Protein AF-A0A8T7L4F7-F1 (afdb_monomer)

Foldseek 3Di:
DPDDDPVVDAFAPLVQLCVAPCVVPPPCLQFNFDPDPDPVRRCPRGDPHSQLQQCRRPCVPPVLFRVQQCLACLAVVLAQVVQQCLLFPPVLVVLVVVLCVQPPCQSRDGQCCFFFWPGVLQVIGGDRRRHGHPGGDLVRRVCSSVVPFQVCQQCVVPPPAHHACCCPPVVDGPCVQDPVCNNRNNVCVVVVDRDSHPPPDADGPAPCVPCVVVQDAPPPPVVSVVQPCQAEGPCLFFPEWTKAFAAWAWDADPVRRIDIDTPDMDGGWAKWAAPPCDPRRNYRIATWGQDHDDQCNSVNSHDRSSVNNLSAARIHHDDHNNTDPGYCCRPDVVSQAQDQRRYQAQVVDDPVRCSSCVNTHDNTGHHDPPVPPDDDDDDDDDDDDDDDPDDDDDDDDDDDDDDDDDDDDDDDDDDDDDDDDDDDDDDDDDDDDDDDDDDDDDDDDDDDDDDDDDDDDDDDDDD

Sequence (463 aa):
MPPLEVWEKVLINADAVQNDVHGYIPCTQCHGGQNVDDKTAAHEGLVRDPSVDAEKVCGDCHKDIAPYQSLSLHNNLAGYDTALYSRSVPENHPLIEEGESYHCNDCHATCGQCHVSQPTSVGGGLISGHIFEETPSMSRQCTACHGSRVKNEYTGAHEGIPADVHLRQARMTCTDCHGAGDMHGTDYVLTGEIPQHRYDGEQAPACEDCHADDIAIGQGNEYHDAHGTEVLSCQVCHSTTYINCTDCHLQQSDEGVPFYRLEHEELAFTIGRNPLRNSQRPYRYVPVRHVPTFPDLFAFYGENVLSNFDNRPTWTYATPHNIQLRTPQTESCESCHGNDDYFLTPDKVPQEYREANADVIVPFAPPLPERYEYRPEQEAAPPSADPLDAPPPSADPLDAPPPSADPLDAPPSADPLDAPPSTPDPLDAPPSTPDPLDAPPSTPDPLDAPPSTPDPLDAPPGS

pLDDT: mean 81.52, std 21.81, range [29.97, 98.62]

Secondary structure (DSSP, 8-state):
-----GGG-----HHHHTTSGGGGS-HHHHHBS-SSS-HHHHTTTB-S-GGGGHHHHHTTT-TTTGGGGGGSHHHH-THHHHHHGGGS-GGGHHHHHHHHHHHTGGG---HHHHHTB--GGGT--BSSSS---SSPPIIIIIHHHSTTTHHHHHHT-STTPPPPHHHHTT---GGGTS-HHHHHT-THHHH----SSTTSSS-SS-SHHHHTTTS-TTSS-HHHHHHHHHHB-HHHHH---EEEEEEEEEEE-TT--EEEEEEEEEEE-EEEE-TT-SSSS--SEEEEEE-S--TTTTTTT-TTTTTTGGGS-SEEE---S---SS-GGGS-HHHHTT-GGGB--GGGS-GGGTTTTTTT--SSPPPPPTTTS-PPP---PPPPP-----PPP----------------PPPP-----PPP-------PPPP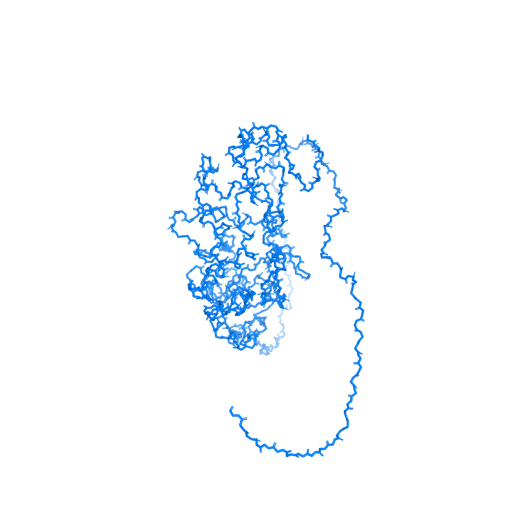S---------PPPPP----------------

Solvent-accessible surface area (backbone atoms only — not comparable to full-atom values): 28386 Å² total; per-residue (Å²): 130,80,88,71,56,76,92,77,55,84,72,66,36,64,72,61,23,64,73,39,82,67,49,76,50,60,67,48,76,58,25,38,32,41,101,57,94,50,71,68,62,22,49,52,68,49,42,90,70,40,35,81,45,26,40,81,58,40,22,90,78,40,63,86,39,30,70,30,33,73,49,4,58,52,38,60,45,38,43,54,57,58,63,47,52,57,14,28,50,83,90,37,43,69,48,49,55,52,50,32,68,63,74,57,51,57,64,53,51,34,62,45,30,47,26,26,22,27,38,65,71,73,75,36,55,58,74,67,22,62,38,80,41,93,70,56,49,52,78,55,27,56,31,53,70,40,35,85,57,49,37,29,35,30,66,27,68,45,87,98,43,68,41,9,44,52,41,75,74,70,63,51,54,65,67,77,60,47,54,69,37,64,66,30,16,45,63,32,66,83,73,70,58,69,60,50,38,100,78,50,76,70,62,78,70,48,71,59,83,81,37,59,85,80,58,52,73,83,74,79,51,67,68,44,54,71,44,50,79,47,43,40,36,70,55,52,51,21,37,56,67,42,82,27,34,36,42,35,41,50,48,61,47,100,87,68,51,61,51,74,46,65,78,47,73,47,78,49,59,34,35,19,34,39,79,73,57,41,95,66,43,51,21,49,29,27,31,37,36,44,47,50,58,50,64,63,34,46,50,77,68,35,84,67,42,35,69,34,43,59,74,47,41,51,55,34,86,49,85,80,46,25,42,35,99,70,31,76,56,63,74,43,73,59,51,44,30,62,27,50,82,43,36,35,29,67,86,82,39,60,77,87,51,41,70,29,25,52,71,24,47,32,89,62,37,58,69,67,55,79,94,70,55,87,69,82,76,77,83,73,76,82,83,79,83,85,90,81,94,76,86,87,90,78,89,85,92,87,91,86,86,89,87,88,85,84,88,82,88,84,87,84,85,85,88,90,83,85,84,81,82,94,76,82,81,96,74,83,79,80,82,80,76,88,78,93,84,87,78,83,88,84,78,85,81,80,91,82,85,88,82,88,88,89,88,84,89,87,83,89,87,88,133

Structure (mmCIF, N/CA/C/O backbone):
data_AF-A0A8T7L4F7-F1
#
_entry.id   AF-A0A8T7L4F7-F1
#
loop_
_atom_site.group_PDB
_atom_site.id
_atom_site.type_symbol
_atom_site.label_atom_id
_atom_site.label_alt_id
_atom_site.label_comp_id
_atom_site.label_asym_id
_atom_site.label_entity_id
_atom_site.label_seq_id
_atom_site.pdbx_PDB_ins_code
_atom_site.Cartn_x
_atom_site.Cartn_y
_atom_site.Cartn_z
_atom_site.occupancy
_atom_site.B_iso_or_equiv
_atom_site.auth_seq_id
_atom_site.auth_comp_id
_atom_site.auth_asym_id
_atom_site.auth_atom_id
_atom_site.pdbx_PDB_model_num
ATOM 1 N N . MET A 1 1 ? 12.067 -5.996 -42.655 1.00 52.25 1 MET A N 1
ATOM 2 C CA . MET A 1 1 ? 11.863 -7.226 -41.858 1.00 52.25 1 MET A CA 1
ATOM 3 C C . MET A 1 1 ? 10.658 -7.988 -42.399 1.00 52.25 1 MET A C 1
ATOM 5 O O . MET A 1 1 ? 9.781 -7.323 -42.948 1.00 52.25 1 MET A O 1
ATOM 9 N N . PRO A 1 2 ? 10.585 -9.327 -42.269 1.00 51.53 2 PRO A N 1
ATOM 10 C CA . PRO A 1 2 ? 9.301 -10.027 -42.359 1.00 51.53 2 PRO A CA 1
ATOM 11 C C . PRO A 1 2 ? 8.324 -9.461 -41.309 1.00 51.53 2 PRO A C 1
ATOM 13 O O . PRO A 1 2 ? 8.782 -8.916 -40.298 1.00 51.53 2 PRO A O 1
ATOM 16 N N . PRO A 1 3 ? 7.000 -9.538 -41.531 1.00 68.69 3 PRO A N 1
ATOM 17 C CA . PRO A 1 3 ? 6.037 -9.122 -40.523 1.00 68.69 3 PRO A CA 1
ATOM 18 C C . PRO A 1 3 ? 6.173 -10.037 -39.303 1.00 68.69 3 PRO A C 1
ATOM 20 O O . PRO A 1 3 ? 5.893 -11.226 -39.385 1.00 68.69 3 PRO A O 1
ATOM 23 N N . LEU A 1 4 ? 6.625 -9.461 -38.191 1.00 68.12 4 LEU A N 1
ATOM 24 C CA . LEU A 1 4 ? 6.517 -10.076 -36.870 1.00 68.12 4 LEU A CA 1
ATOM 25 C C . LEU A 1 4 ? 5.036 -10.243 -36.511 1.00 68.12 4 LEU A C 1
ATOM 27 O O . LEU A 1 4 ? 4.197 -9.459 -36.982 1.00 68.12 4 LEU A O 1
ATOM 31 N N . GLU A 1 5 ? 4.718 -11.181 -35.632 1.00 72.31 5 GLU A N 1
ATOM 32 C CA . GLU A 1 5 ? 3.390 -11.240 -35.027 1.00 72.31 5 GLU A CA 1
ATOM 33 C C . GLU A 1 5 ? 3.157 -10.031 -34.107 1.00 72.31 5 GLU A C 1
ATOM 35 O O . GLU A 1 5 ? 4.089 -9.323 -33.721 1.00 72.31 5 GLU A O 1
ATOM 40 N N . VAL A 1 6 ? 1.897 -9.704 -33.801 1.00 64.31 6 VAL A N 1
ATOM 41 C CA . VAL A 1 6 ? 1.585 -8.487 -33.019 1.00 64.31 6 VAL A CA 1
ATOM 42 C C . VAL A 1 6 ? 2.160 -8.560 -31.599 1.00 64.31 6 VAL A C 1
ATOM 44 O O . VAL A 1 6 ? 2.685 -7.563 -31.116 1.00 64.31 6 VAL A O 1
ATOM 47 N N . TRP A 1 7 ? 2.155 -9.743 -30.983 1.00 61.56 7 TRP A N 1
ATOM 48 C CA . TRP A 1 7 ? 2.730 -9.993 -29.656 1.00 61.56 7 TRP A CA 1
ATOM 49 C C . TRP A 1 7 ? 4.273 -9.963 -29.627 1.00 61.56 7 TRP A C 1
ATOM 51 O O . TRP A 1 7 ? 4.865 -9.855 -28.559 1.00 61.56 7 TRP A O 1
ATOM 61 N N . GLU A 1 8 ? 4.940 -9.997 -30.788 1.00 66.31 8 GLU A N 1
ATOM 62 C CA . GLU A 1 8 ? 6.402 -9.869 -30.922 1.00 66.31 8 GLU A CA 1
ATOM 63 C C . GLU A 1 8 ? 6.867 -8.416 -31.173 1.00 66.31 8 GLU A C 1
ATOM 65 O O . GLU A 1 8 ? 8.058 -8.168 -31.416 1.00 66.31 8 GLU A O 1
ATOM 70 N N . LYS A 1 9 ? 5.936 -7.450 -31.190 1.00 72.38 9 LYS A N 1
ATOM 71 C CA . LYS A 1 9 ? 6.202 -6.034 -31.483 1.00 72.38 9 LYS A CA 1
ATOM 72 C C . LYS A 1 9 ? 6.111 -5.179 -30.228 1.00 72.38 9 LYS A C 1
ATOM 74 O O . LYS A 1 9 ? 5.139 -5.237 -29.486 1.00 72.38 9 LYS A O 1
ATOM 79 N N . VAL A 1 10 ? 7.071 -4.271 -30.093 1.00 74.94 10 VAL A N 1
ATOM 80 C CA . VAL A 1 10 ? 6.935 -3.070 -29.267 1.00 74.94 10 VAL A CA 1
ATOM 81 C C . VAL A 1 10 ? 6.601 -1.922 -30.216 1.00 74.94 10 VAL A C 1
ATOM 83 O O . VAL A 1 10 ? 7.357 -1.658 -31.152 1.00 74.94 10 VAL A O 1
ATOM 86 N N . LEU A 1 11 ? 5.445 -1.283 -30.030 1.00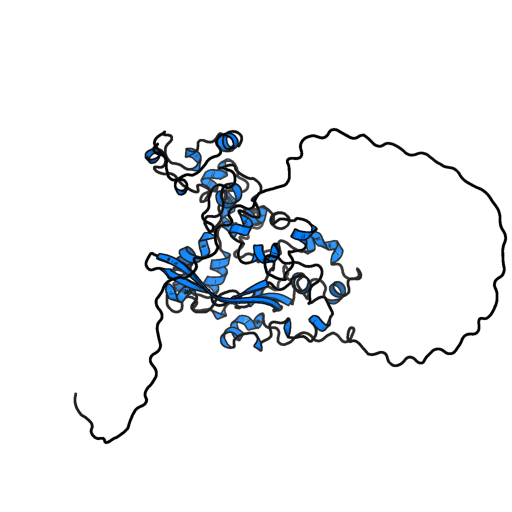 81.12 11 LEU A N 1
ATOM 87 C CA . LEU A 1 11 ? 4.991 -0.181 -30.881 1.00 81.12 11 LEU A CA 1
ATOM 88 C C . LEU A 1 11 ? 5.365 1.158 -30.239 1.00 81.12 11 LEU A C 1
ATOM 90 O O . LEU A 1 11 ? 4.782 1.559 -29.235 1.00 81.12 11 LEU A O 1
ATOM 94 N N . ILE A 1 12 ? 6.341 1.837 -30.838 1.00 86.94 12 ILE A N 1
ATOM 95 C CA . ILE A 1 12 ? 6.762 3.188 -30.456 1.00 86.94 12 ILE A CA 1
ATOM 96 C C . ILE A 1 12 ? 5.964 4.199 -31.284 1.00 86.94 12 ILE A C 1
ATOM 98 O O . ILE A 1 12 ? 5.876 4.078 -32.508 1.00 86.94 12 ILE A O 1
ATOM 102 N N . ASN A 1 13 ? 5.411 5.217 -30.627 1.00 87.75 13 ASN A N 1
ATOM 103 C CA . ASN A 1 13 ? 4.798 6.361 -31.287 1.00 87.75 13 ASN A CA 1
ATOM 104 C C . ASN A 1 13 ? 5.905 7.343 -31.692 1.00 87.75 13 ASN A C 1
ATOM 106 O O . ASN A 1 13 ? 6.232 8.269 -30.953 1.00 87.75 13 ASN A O 1
ATOM 110 N N . ALA A 1 14 ? 6.515 7.099 -32.854 1.00 84.06 14 ALA A N 1
ATOM 111 C CA . ALA A 1 14 ? 7.683 7.846 -33.314 1.00 84.06 14 ALA A CA 1
ATOM 112 C C . ALA A 1 14 ? 7.447 9.365 -33.375 1.00 84.06 14 ALA A C 1
ATOM 114 O O . ALA A 1 14 ? 8.362 10.121 -33.057 1.00 84.06 14 ALA A O 1
ATOM 115 N N . ASP A 1 15 ? 6.245 9.807 -33.753 1.00 86.25 15 ASP A N 1
ATOM 116 C CA . ASP A 1 15 ? 5.906 11.231 -33.829 1.00 86.25 15 ASP A CA 1
ATOM 117 C C . ASP A 1 15 ? 5.813 11.854 -32.431 1.00 86.25 15 ASP A C 1
ATOM 119 O O . ASP A 1 15 ? 6.328 12.946 -32.210 1.00 86.25 15 ASP A O 1
ATOM 123 N N . ALA A 1 16 ? 5.208 11.163 -31.460 1.00 83.00 16 ALA A N 1
ATOM 124 C CA . ALA A 1 16 ? 5.119 11.682 -30.097 1.00 83.00 16 ALA A CA 1
ATOM 125 C C . ALA A 1 16 ? 6.476 11.670 -29.378 1.00 83.00 16 ALA A C 1
ATOM 127 O O . ALA A 1 16 ? 6.848 12.675 -28.781 1.00 83.00 16 ALA A O 1
ATOM 128 N N . VAL A 1 17 ? 7.257 10.590 -29.513 1.00 85.62 17 VAL A N 1
ATOM 129 C CA . VAL A 1 17 ? 8.608 10.501 -28.931 1.00 85.62 17 VAL A CA 1
ATOM 130 C C . VAL A 1 17 ? 9.531 11.586 -29.487 1.00 85.62 17 VAL A C 1
ATOM 132 O O . VAL A 1 17 ? 10.276 12.180 -28.723 1.00 85.62 17 VAL A O 1
ATOM 135 N N . GLN A 1 18 ? 9.446 11.929 -30.778 1.00 85.50 18 GLN A N 1
ATOM 136 C CA . GLN A 1 18 ? 10.220 13.038 -31.364 1.00 85.50 18 GLN A CA 1
ATOM 137 C C . GLN A 1 18 ? 9.900 14.423 -30.771 1.00 85.50 18 GLN A C 1
ATOM 139 O O . GLN A 1 18 ? 10.695 15.346 -30.939 1.00 85.50 18 GLN A O 1
ATOM 144 N N . ASN A 1 19 ? 8.750 14.587 -30.111 1.00 86.31 19 ASN A N 1
ATOM 145 C CA . ASN A 1 19 ? 8.380 15.824 -29.419 1.00 86.31 19 ASN A CA 1
ATOM 146 C C . ASN A 1 19 ? 8.745 15.804 -27.920 1.00 86.31 19 ASN A C 1
ATOM 148 O O . ASN A 1 19 ? 8.720 16.855 -27.281 1.00 86.31 19 ASN A O 1
ATOM 152 N N . ASP A 1 20 ? 9.108 14.641 -27.372 1.00 89.06 20 ASP A N 1
ATOM 153 C CA . ASP A 1 20 ? 9.587 14.463 -26.001 1.00 89.06 20 ASP A CA 1
ATOM 154 C C . ASP A 1 20 ? 11.089 14.807 -25.897 1.00 89.06 20 ASP A C 1
ATOM 156 O O . ASP A 1 20 ? 11.863 14.598 -26.834 1.00 89.06 20 ASP A O 1
ATOM 160 N N . VAL A 1 21 ? 11.533 15.319 -24.745 1.00 90.88 21 VAL A N 1
ATOM 161 C CA . VAL A 1 21 ? 12.952 15.622 -24.492 1.00 90.88 21 VAL A CA 1
ATOM 162 C C . VAL A 1 21 ? 13.842 14.371 -24.558 1.00 90.88 21 VAL A C 1
ATOM 164 O O . VAL A 1 21 ? 14.981 14.446 -25.024 1.00 90.88 21 VAL A O 1
ATOM 167 N N . HIS A 1 22 ? 13.314 13.208 -24.178 1.00 92.44 22 HIS A N 1
ATOM 168 C CA . HIS A 1 22 ? 14.013 11.927 -24.268 1.00 92.44 22 HIS A CA 1
ATOM 169 C C . HIS A 1 22 ? 14.175 11.459 -25.722 1.00 92.44 22 HIS A C 1
ATOM 171 O O . HIS A 1 22 ? 15.116 10.731 -26.024 1.00 92.44 22 HIS A O 1
ATOM 177 N N . GLY A 1 23 ? 13.339 11.928 -26.658 1.00 89.94 23 GLY A N 1
ATOM 178 C CA . GLY A 1 23 ? 13.454 11.609 -28.086 1.00 89.94 23 GLY A CA 1
ATOM 179 C C . GLY A 1 23 ? 14.708 12.162 -28.770 1.00 89.94 23 GLY A C 1
ATOM 180 O O . GLY A 1 23 ? 15.095 11.674 -29.832 1.00 89.94 23 GLY A O 1
ATOM 181 N N . TYR A 1 24 ? 15.377 13.149 -28.163 1.00 89.69 24 TYR A N 1
ATOM 182 C CA . TYR A 1 24 ? 16.681 13.645 -28.620 1.00 89.69 24 TYR A CA 1
ATOM 183 C C . TYR A 1 24 ? 17.856 12.770 -28.153 1.00 89.69 24 TYR A C 1
ATOM 185 O O . TYR A 1 24 ? 18.985 12.961 -28.615 1.00 89.69 24 TYR A O 1
ATOM 193 N N . ILE A 1 25 ? 17.612 11.816 -27.250 1.00 91.62 25 ILE A N 1
ATOM 194 C CA . ILE A 1 25 ? 18.610 10.878 -26.735 1.00 91.62 25 ILE A CA 1
ATOM 195 C C . ILE A 1 25 ? 18.611 9.630 -27.638 1.00 91.62 25 ILE A C 1
ATOM 197 O O . ILE A 1 25 ? 17.556 9.037 -27.866 1.00 91.62 25 ILE A O 1
ATOM 201 N N . PRO A 1 26 ? 19.766 9.182 -28.170 1.00 91.88 26 PRO A N 1
ATOM 202 C CA . PRO A 1 26 ? 19.826 7.940 -28.935 1.00 91.88 26 PRO A CA 1
ATOM 203 C C . PRO A 1 26 ? 19.344 6.758 -28.089 1.00 91.88 26 PRO A C 1
ATOM 205 O O . PRO A 1 26 ? 19.806 6.591 -26.962 1.00 91.88 26 PRO A O 1
ATOM 208 N N . CYS A 1 27 ? 18.496 5.886 -28.646 1.00 91.12 27 CYS A N 1
ATOM 209 C CA . CYS A 1 27 ? 17.935 4.729 -27.931 1.00 91.12 27 CYS A CA 1
ATOM 210 C C . CYS A 1 27 ? 19.014 3.900 -27.212 1.00 91.12 27 CYS A C 1
ATOM 212 O O . CYS A 1 27 ? 18.805 3.415 -26.101 1.00 91.12 27 CYS A O 1
ATOM 214 N N . THR A 1 28 ? 20.195 3.790 -27.831 1.00 93.69 28 THR A N 1
ATOM 215 C CA . THR A 1 28 ? 21.331 3.023 -27.314 1.00 93.69 28 THR A CA 1
ATOM 216 C C . THR A 1 28 ? 22.015 3.628 -26.089 1.00 93.69 28 THR A C 1
ATOM 218 O O . THR A 1 28 ? 22.786 2.939 -25.430 1.00 93.69 28 THR A O 1
ATOM 221 N N . GLN A 1 29 ? 21.772 4.902 -25.774 1.00 93.38 29 GLN A N 1
ATOM 222 C CA . GLN A 1 29 ? 22.315 5.546 -24.577 1.00 93.38 29 GLN A CA 1
ATOM 223 C C . GLN A 1 29 ? 21.580 5.085 -23.311 1.00 93.38 29 GLN A C 1
ATOM 225 O O . GLN A 1 29 ? 22.226 4.868 -22.290 1.00 93.38 29 GLN A O 1
ATOM 230 N N . CYS A 1 30 ? 20.262 4.875 -23.390 1.00 93.81 30 CYS A N 1
ATOM 231 C CA . CYS A 1 30 ? 19.475 4.322 -22.286 1.00 93.81 30 CYS A CA 1
ATOM 232 C C . CYS A 1 30 ? 19.456 2.788 -22.326 1.00 93.81 30 CYS A C 1
ATOM 234 O O . CYS A 1 30 ? 19.780 2.136 -21.339 1.00 93.81 30 CYS A O 1
ATOM 236 N N . HIS A 1 31 ? 19.117 2.200 -23.477 1.00 94.31 31 HIS A N 1
ATOM 237 C CA . HIS A 1 31 ? 18.874 0.761 -23.604 1.00 94.31 31 HIS A CA 1
ATOM 238 C C . HIS A 1 31 ? 20.100 -0.074 -24.013 1.00 94.31 31 HIS A C 1
ATOM 240 O O . HIS A 1 31 ? 19.983 -1.292 -24.104 1.00 94.31 31 HIS A O 1
ATOM 246 N N . GLY A 1 32 ? 21.268 0.512 -24.291 1.00 93.94 32 GLY A N 1
ATOM 247 C CA . GLY A 1 32 ? 22.399 -0.249 -24.840 1.00 93.94 32 GLY A CA 1
ATOM 248 C C . GLY A 1 32 ? 22.116 -0.784 -26.251 1.00 93.94 32 GLY A C 1
ATOM 249 O O . GLY A 1 32 ? 21.517 -0.098 -27.073 1.00 93.94 32 GLY A O 1
ATOM 250 N N . GLY A 1 33 ? 22.542 -2.007 -26.566 1.00 94.12 33 GLY A N 1
ATOM 251 C CA . GLY A 1 33 ? 22.420 -2.539 -27.929 1.00 94.12 33 GLY A CA 1
ATOM 252 C C . GLY A 1 33 ? 23.343 -1.846 -28.946 1.00 94.12 33 GLY A C 1
ATOM 253 O O . GLY A 1 33 ? 24.346 -1.228 -28.581 1.00 94.12 33 GLY A O 1
ATOM 254 N N . GLN A 1 34 ? 23.013 -1.956 -30.237 1.00 93.94 34 GLN A N 1
ATOM 255 C CA . GLN A 1 34 ? 23.805 -1.414 -31.352 1.00 93.94 34 GLN A CA 1
ATOM 256 C C . GLN A 1 34 ? 22.971 -0.485 -32.245 1.00 93.94 34 GLN A C 1
ATOM 258 O O . GLN A 1 34 ? 21.815 -0.764 -32.550 1.00 93.94 34 GLN A O 1
ATOM 263 N N . ASN A 1 35 ? 23.571 0.604 -32.733 1.00 91.69 35 ASN A N 1
ATOM 264 C CA . ASN A 1 35 ? 22.904 1.545 -33.641 1.00 91.69 35 ASN A CA 1
ATOM 265 C C . ASN A 1 35 ? 22.997 1.066 -35.106 1.00 91.69 35 ASN A C 1
ATOM 267 O O . ASN A 1 35 ? 23.835 1.547 -35.872 1.00 91.69 35 ASN A O 1
ATOM 271 N N . VAL A 1 36 ? 22.188 0.062 -35.462 1.00 92.56 36 VAL A N 1
ATOM 272 C CA . VAL A 1 36 ? 22.148 -0.589 -36.787 1.00 92.56 36 VAL A CA 1
ATOM 273 C C . VAL A 1 36 ? 20.715 -0.971 -37.187 1.00 92.56 36 VAL A C 1
ATOM 275 O O . VAL A 1 36 ? 19.867 -1.183 -36.329 1.00 92.56 36 VAL A O 1
ATOM 278 N N . ASP A 1 37 ? 20.450 -1.116 -38.490 1.00 87.50 37 ASP A N 1
ATOM 279 C CA . ASP A 1 37 ? 19.097 -1.402 -39.016 1.00 87.50 37 ASP A CA 1
ATOM 280 C C . ASP A 1 37 ? 18.641 -2.873 -38.869 1.00 87.50 37 ASP A C 1
ATOM 282 O O . ASP A 1 37 ? 17.466 -3.191 -39.081 1.00 87.50 37 ASP A O 1
ATOM 286 N N . ASP A 1 38 ? 19.554 -3.801 -38.564 1.00 90.81 38 ASP A N 1
ATOM 287 C CA . ASP A 1 38 ? 19.209 -5.212 -38.355 1.00 90.81 38 ASP A CA 1
ATOM 288 C C . ASP A 1 38 ? 18.706 -5.448 -36.925 1.00 90.81 38 ASP A C 1
ATOM 290 O O . ASP A 1 38 ? 19.433 -5.196 -35.970 1.00 90.81 38 ASP A O 1
ATOM 294 N N . LYS A 1 39 ? 17.487 -5.986 -36.771 1.00 85.56 39 LYS A N 1
ATOM 295 C CA . LYS A 1 39 ? 16.845 -6.206 -35.458 1.00 85.56 39 LYS A CA 1
ATOM 296 C C . LYS A 1 39 ? 17.695 -7.055 -34.509 1.00 85.56 39 LYS A C 1
ATOM 298 O O . LYS A 1 39 ? 17.686 -6.798 -33.309 1.00 85.56 39 LYS A O 1
ATOM 303 N N . THR A 1 40 ? 18.362 -8.095 -35.005 1.00 89.75 40 THR A N 1
ATOM 304 C CA . THR A 1 40 ? 19.109 -9.015 -34.140 1.00 89.75 40 THR A CA 1
ATOM 305 C C . THR A 1 40 ? 20.400 -8.365 -33.663 1.00 89.75 40 THR A C 1
ATOM 307 O O . THR A 1 40 ? 20.671 -8.396 -32.467 1.00 89.75 40 THR A O 1
ATOM 310 N N . ALA A 1 41 ? 21.144 -7.715 -34.560 1.00 92.94 41 ALA A N 1
ATOM 311 C CA . ALA A 1 41 ? 22.346 -6.971 -34.194 1.00 92.94 41 ALA A CA 1
ATOM 312 C C . ALA A 1 41 ? 22.030 -5.734 -33.329 1.00 92.94 41 ALA A C 1
ATOM 314 O O . ALA A 1 41 ? 22.728 -5.476 -32.354 1.00 92.94 41 ALA A O 1
ATOM 315 N N . ALA A 1 42 ? 20.950 -5.002 -33.623 1.00 90.75 42 ALA A N 1
ATOM 316 C CA . ALA A 1 42 ? 20.524 -3.839 -32.841 1.00 90.75 42 ALA A CA 1
ATOM 317 C C . ALA A 1 42 ? 20.197 -4.198 -31.387 1.00 90.75 42 ALA A C 1
ATOM 319 O O . ALA A 1 42 ? 20.496 -3.432 -30.472 1.00 90.75 42 ALA A O 1
ATOM 320 N N . HIS A 1 43 ? 19.622 -5.383 -31.166 1.00 92.81 43 HIS A N 1
ATOM 321 C CA . HIS A 1 43 ? 19.290 -5.875 -29.834 1.00 92.81 43 HIS A CA 1
ATOM 322 C C . HIS A 1 43 ? 20.429 -6.648 -29.137 1.00 92.81 43 HIS A C 1
ATOM 324 O O . HIS A 1 43 ? 20.243 -7.115 -28.011 1.00 92.81 43 HIS A O 1
ATOM 330 N N . GLU A 1 44 ? 21.612 -6.779 -29.750 1.00 94.88 44 GLU A N 1
ATOM 331 C CA . GLU A 1 44 ? 22.766 -7.432 -29.123 1.00 94.88 44 GLU A CA 1
ATOM 332 C C . GLU A 1 44 ? 23.315 -6.569 -27.972 1.00 94.88 44 GLU A C 1
ATOM 334 O O . GLU A 1 44 ? 24.004 -5.569 -28.183 1.00 94.88 44 GLU A O 1
ATOM 339 N N . GLY A 1 45 ? 22.979 -6.959 -26.738 1.00 94.25 45 GLY A N 1
ATOM 340 C CA . GLY A 1 45 ? 23.276 -6.188 -25.527 1.00 94.25 45 GLY A CA 1
ATOM 341 C C . GLY A 1 45 ? 22.213 -5.144 -25.162 1.00 94.25 45 GLY A C 1
ATOM 342 O O . GLY A 1 45 ? 22.534 -4.188 -24.458 1.00 94.25 45 GLY A O 1
ATOM 343 N N . LEU A 1 46 ? 20.972 -5.295 -25.643 1.00 94.31 46 LEU A N 1
ATOM 344 C CA . LEU A 1 46 ? 19.843 -4.449 -25.243 1.00 94.31 46 LEU A CA 1
ATOM 345 C C . LEU A 1 46 ? 19.376 -4.759 -23.811 1.00 94.31 46 LEU A C 1
ATOM 347 O O . LEU A 1 46 ? 19.079 -5.905 -23.474 1.00 94.31 46 LEU A O 1
ATOM 351 N N . VAL A 1 47 ? 19.207 -3.714 -23.008 1.00 93.12 47 VAL A N 1
ATOM 352 C CA . VAL A 1 47 ? 18.535 -3.732 -21.708 1.00 93.12 47 VAL A CA 1
ATOM 353 C C . VAL A 1 47 ? 17.067 -3.343 -21.913 1.00 93.12 47 VAL A C 1
ATOM 355 O O . VAL A 1 47 ? 16.763 -2.229 -22.345 1.00 93.12 47 VAL A O 1
ATOM 358 N N . ARG A 1 48 ? 16.137 -4.270 -21.639 1.00 88.62 48 ARG A N 1
ATOM 359 C CA . ARG A 1 48 ? 14.694 -4.076 -21.895 1.00 88.62 48 ARG A CA 1
ATOM 360 C C . ARG A 1 48 ? 14.084 -2.980 -21.017 1.00 88.62 48 ARG A C 1
ATOM 362 O O . ARG A 1 48 ? 13.408 -2.106 -21.549 1.00 88.62 48 ARG A O 1
ATOM 369 N N . ASP A 1 49 ? 14.334 -3.035 -19.711 1.00 91.06 49 ASP A N 1
ATOM 370 C CA . ASP A 1 49 ? 14.037 -1.951 -18.773 1.00 91.06 49 ASP A CA 1
ATOM 371 C C . ASP A 1 49 ? 15.367 -1.366 -18.277 1.00 91.06 49 ASP A C 1
ATOM 373 O O . ASP A 1 49 ? 16.053 -2.012 -17.485 1.00 91.06 49 ASP A O 1
ATOM 377 N N . PRO A 1 50 ? 15.779 -0.185 -18.764 1.00 93.00 50 PRO A N 1
ATOM 378 C CA . PRO A 1 50 ? 17.032 0.435 -18.362 1.00 93.00 50 PRO A CA 1
ATOM 379 C C . PRO A 1 50 ? 16.916 1.162 -17.012 1.00 93.00 50 PRO A C 1
ATOM 381 O O . PRO A 1 50 ? 17.931 1.477 -16.401 1.00 93.00 50 PRO A O 1
ATOM 384 N N . SER A 1 51 ? 15.697 1.393 -16.513 1.00 93.25 51 SER A N 1
ATOM 385 C CA . SER A 1 51 ? 15.438 2.109 -15.257 1.00 93.25 51 SER A CA 1
ATOM 386 C C . SER A 1 51 ? 15.506 1.232 -14.000 1.00 93.25 51 SER A C 1
ATOM 388 O O . SER A 1 51 ? 15.280 1.718 -12.892 1.00 93.25 51 SER A O 1
ATOM 390 N N . VAL A 1 52 ? 15.899 -0.039 -14.156 1.00 89.69 52 VAL A N 1
ATOM 391 C CA . VAL A 1 52 ? 16.411 -0.875 -13.053 1.00 89.69 52 VAL A CA 1
ATOM 392 C C . VAL A 1 52 ? 17.676 -0.277 -12.420 1.00 89.69 52 VAL A C 1
ATOM 394 O O . VAL A 1 52 ? 17.916 -0.472 -11.236 1.00 89.69 52 VAL A O 1
ATOM 397 N N . ASP A 1 53 ? 18.464 0.475 -13.198 1.00 91.62 53 ASP A N 1
ATOM 398 C CA . ASP A 1 53 ? 19.666 1.200 -12.768 1.00 91.62 53 ASP A CA 1
ATOM 399 C C . ASP A 1 53 ? 19.471 2.696 -13.076 1.00 91.62 53 ASP A C 1
ATOM 401 O O . ASP A 1 53 ? 20.086 3.287 -13.972 1.00 91.62 53 ASP A O 1
ATOM 405 N N . ALA A 1 54 ? 18.498 3.293 -12.379 1.00 92.81 54 ALA A N 1
ATOM 406 C CA . ALA A 1 54 ? 18.055 4.660 -12.628 1.00 92.81 54 ALA A CA 1
ATOM 407 C C . ALA A 1 54 ? 19.146 5.705 -12.354 1.00 92.81 54 ALA A C 1
ATOM 409 O O . ALA A 1 54 ? 19.218 6.695 -13.080 1.00 92.81 54 ALA A O 1
ATOM 410 N N . GLU A 1 55 ? 20.036 5.495 -11.377 1.00 93.69 55 GLU A N 1
ATOM 411 C CA . GLU A 1 55 ? 21.163 6.408 -11.142 1.00 93.69 55 GLU A CA 1
ATOM 412 C C . GLU A 1 55 ? 22.063 6.495 -12.386 1.00 93.69 55 GLU A C 1
ATOM 414 O O . GLU A 1 55 ? 22.363 7.591 -12.860 1.00 93.69 55 GLU A O 1
ATOM 419 N N . LYS A 1 56 ? 22.425 5.352 -12.978 1.00 93.50 56 LYS A N 1
ATOM 420 C CA . LYS A 1 56 ? 23.279 5.294 -14.170 1.00 93.50 56 LYS A CA 1
ATOM 421 C C . LYS A 1 56 ? 22.612 5.827 -15.437 1.00 93.50 56 LYS A C 1
ATOM 423 O O . LYS A 1 56 ? 23.300 6.412 -16.271 1.00 93.50 56 LYS A O 1
ATOM 428 N N . VAL A 1 57 ? 21.318 5.566 -15.631 1.00 94.75 57 VAL A N 1
ATOM 429 C CA . VAL A 1 57 ? 20.617 5.891 -16.889 1.00 94.75 57 VAL A CA 1
ATOM 430 C C . VAL A 1 57 ? 19.941 7.260 -16.844 1.00 94.75 57 VAL A C 1
ATOM 432 O O . VAL A 1 57 ? 20.002 8.007 -17.819 1.00 94.75 57 VAL A O 1
ATOM 435 N N . CYS A 1 58 ? 19.311 7.599 -15.722 1.00 95.44 58 CYS A N 1
ATOM 436 C CA . CYS A 1 58 ? 18.515 8.812 -15.552 1.00 95.44 58 CYS A CA 1
ATOM 437 C C . CYS A 1 58 ? 19.255 9.887 -14.739 1.00 95.44 58 CYS A C 1
ATOM 439 O O . CYS A 1 58 ? 18.984 11.075 -14.918 1.00 95.44 58 CYS A O 1
ATOM 441 N N . GLY A 1 59 ? 20.190 9.507 -13.859 1.00 95.19 59 GLY A N 1
ATOM 442 C CA . GLY A 1 59 ? 20.810 10.395 -12.866 1.00 95.19 59 GLY A CA 1
ATOM 443 C C . GLY A 1 59 ? 21.633 11.558 -13.422 1.00 95.19 59 GLY A C 1
ATOM 444 O O . GLY A 1 59 ? 21.754 12.580 -12.752 1.00 95.19 59 GLY A O 1
ATOM 445 N N . ASP A 1 60 ? 22.122 11.494 -14.663 1.00 93.75 60 ASP A N 1
ATOM 446 C CA . ASP A 1 60 ? 22.783 12.643 -15.308 1.00 93.75 60 ASP A CA 1
ATOM 447 C C . ASP A 1 60 ? 21.826 13.828 -15.559 1.00 93.75 60 ASP A C 1
ATOM 449 O O . ASP A 1 60 ? 22.267 14.985 -15.590 1.00 93.75 60 ASP A O 1
ATOM 453 N N . CYS A 1 61 ? 20.521 13.556 -15.682 1.00 95.69 61 CYS A N 1
ATOM 454 C CA . CYS A 1 61 ? 19.462 14.549 -15.886 1.00 95.69 61 CYS A CA 1
ATOM 455 C C . CYS A 1 61 ? 18.565 14.713 -14.645 1.00 95.69 61 CYS A C 1
ATOM 457 O O . CYS A 1 61 ? 18.280 15.838 -14.244 1.00 95.69 61 CYS A O 1
ATOM 459 N N . HIS A 1 62 ? 18.181 13.610 -13.998 1.00 96.38 62 HIS A N 1
ATOM 460 C CA . HIS A 1 62 ? 17.228 13.545 -12.883 1.00 96.38 62 HIS A CA 1
ATOM 461 C C . HIS A 1 62 ? 17.928 13.395 -11.522 1.00 96.38 62 HIS A C 1
ATOM 463 O O . HIS A 1 62 ? 17.620 12.501 -10.731 1.00 96.38 62 HIS A O 1
ATOM 469 N N . LYS A 1 63 ? 18.891 14.284 -11.252 1.00 95.44 63 LYS A N 1
ATOM 470 C CA . LYS A 1 63 ? 19.787 14.251 -10.074 1.00 95.44 63 LYS A CA 1
ATOM 471 C C . LYS A 1 63 ? 19.064 14.269 -8.733 1.00 95.44 63 LYS A C 1
ATOM 473 O O . LYS A 1 63 ? 19.575 13.724 -7.761 1.00 95.44 63 LYS A O 1
ATOM 478 N N . ASP A 1 64 ? 17.888 14.883 -8.703 1.00 93.81 64 ASP A N 1
ATOM 479 C CA . ASP A 1 64 ? 17.128 15.111 -7.478 1.00 93.81 64 ASP A CA 1
ATOM 480 C C . ASP A 1 64 ? 16.209 13.932 -7.106 1.00 93.81 64 ASP A C 1
ATOM 482 O O . ASP A 1 64 ? 15.651 13.940 -6.015 1.00 93.81 64 ASP A O 1
ATOM 486 N N . ILE A 1 65 ? 16.065 12.915 -7.975 1.00 95.19 65 ILE A N 1
ATOM 487 C CA . ILE A 1 65 ? 15.202 11.736 -7.738 1.00 95.19 65 ILE A CA 1
ATOM 488 C C . ILE A 1 65 ? 15.891 10.392 -8.026 1.00 95.19 65 ILE A C 1
ATOM 490 O O . ILE A 1 65 ? 15.767 9.460 -7.237 1.00 95.19 65 ILE A O 1
ATOM 494 N N . ALA A 1 66 ? 16.655 10.268 -9.116 1.00 95.19 66 ALA A N 1
ATOM 495 C CA . ALA A 1 66 ? 17.142 8.970 -9.592 1.00 95.19 66 ALA A CA 1
ATOM 496 C C . ALA A 1 66 ? 18.123 8.247 -8.637 1.00 95.19 66 ALA A C 1
ATOM 498 O O . ALA A 1 66 ? 17.995 7.031 -8.503 1.00 95.19 66 ALA A O 1
ATOM 499 N N . PRO A 1 67 ? 19.047 8.931 -7.924 1.00 92.62 67 PRO A N 1
ATOM 500 C CA . PRO A 1 67 ? 19.896 8.275 -6.921 1.00 92.62 67 PRO A CA 1
ATOM 501 C C . PRO A 1 67 ? 19.113 7.737 -5.709 1.00 92.62 67 PRO A C 1
ATOM 503 O O . PRO A 1 67 ? 19.572 6.827 -5.021 1.00 92.62 67 PRO A O 1
ATOM 506 N N . TYR A 1 68 ? 17.929 8.296 -5.436 1.00 92.50 68 TYR A N 1
ATOM 507 C CA . TYR A 1 68 ? 17.153 8.034 -4.221 1.00 92.50 68 TYR A CA 1
ATOM 508 C C . TYR A 1 68 ? 16.081 6.954 -4.393 1.00 92.50 68 TYR A C 1
ATOM 510 O O . TYR A 1 68 ? 15.547 6.477 -3.395 1.00 92.50 68 TYR A O 1
ATOM 518 N N . GLN A 1 69 ? 15.834 6.489 -5.626 1.00 90.38 69 GLN A N 1
ATOM 519 C CA . GLN A 1 69 ? 14.895 5.397 -5.908 1.00 90.38 69 GLN A CA 1
ATOM 520 C C . GLN A 1 69 ? 15.170 4.155 -5.044 1.00 90.38 69 GLN A C 1
ATOM 522 O O . GLN A 1 69 ? 14.226 3.537 -4.567 1.00 90.38 69 GLN A O 1
ATOM 527 N N . SER A 1 70 ? 16.440 3.832 -4.776 1.00 89.94 70 SER A N 1
ATOM 528 C CA . SER A 1 70 ? 16.849 2.708 -3.912 1.00 89.94 70 SER A CA 1
ATOM 529 C C . SER A 1 70 ? 16.350 2.806 -2.458 1.00 89.94 70 SER A C 1
ATOM 531 O O . SER A 1 70 ? 16.270 1.796 -1.756 1.00 89.94 70 SER A O 1
ATOM 533 N N . LEU A 1 71 ? 15.982 4.008 -2.002 1.00 91.25 71 LEU A N 1
ATOM 534 C CA . LEU A 1 71 ? 15.417 4.267 -0.676 1.00 91.25 71 LEU A CA 1
ATOM 535 C C . LEU A 1 71 ? 13.890 4.072 -0.643 1.00 91.25 71 LEU A C 1
ATOM 537 O O . LEU A 1 71 ? 13.322 3.920 0.435 1.00 91.25 71 LEU A O 1
ATOM 541 N N . SER A 1 72 ? 13.225 4.072 -1.804 1.00 92.12 72 SER A N 1
ATOM 542 C CA . SER A 1 72 ? 11.777 3.884 -1.918 1.00 92.12 72 SER A CA 1
ATOM 543 C C . SER A 1 72 ? 11.379 2.431 -1.672 1.00 92.12 72 SER A C 1
ATOM 545 O O . SER A 1 72 ? 11.919 1.516 -2.297 1.00 92.12 72 SER A O 1
ATOM 547 N N . LEU A 1 73 ? 10.349 2.223 -0.847 1.00 93.19 73 LEU A N 1
ATOM 548 C CA . LEU A 1 73 ? 9.740 0.905 -0.628 1.00 93.19 73 LEU A CA 1
ATOM 549 C C . LEU A 1 73 ? 9.137 0.302 -1.904 1.00 93.19 73 LEU A C 1
ATOM 551 O O . LEU A 1 73 ? 9.043 -0.918 -2.007 1.00 93.19 73 LEU A O 1
ATOM 555 N N . HIS A 1 74 ? 8.749 1.129 -2.881 1.00 92.56 74 HIS A N 1
ATOM 556 C CA . HIS A 1 74 ? 8.275 0.644 -4.182 1.00 92.56 74 HIS A CA 1
ATOM 557 C C . HIS A 1 74 ? 9.405 0.034 -5.016 1.00 92.56 74 HIS A C 1
ATOM 559 O O . HIS A 1 74 ? 9.138 -0.780 -5.893 1.00 92.56 74 HIS A O 1
ATOM 565 N N . ASN A 1 75 ? 10.657 0.405 -4.738 1.00 91.75 75 ASN A N 1
ATOM 566 C CA . ASN A 1 75 ? 11.827 -0.216 -5.332 1.00 91.75 75 ASN A CA 1
ATOM 567 C C . ASN A 1 75 ? 12.329 -1.361 -4.444 1.00 91.75 75 ASN A C 1
ATOM 569 O O . ASN A 1 75 ? 12.198 -2.516 -4.814 1.00 91.75 75 ASN A O 1
ATOM 573 N N . ASN A 1 76 ? 12.840 -1.071 -3.246 1.00 90.50 76 ASN A N 1
ATOM 574 C CA . ASN A 1 76 ? 13.554 -2.070 -2.445 1.00 90.50 76 ASN A CA 1
ATOM 575 C C . ASN A 1 76 ? 12.674 -3.160 -1.802 1.00 90.50 76 ASN A C 1
ATOM 577 O O . ASN A 1 76 ? 13.225 -4.135 -1.307 1.00 90.50 76 ASN A O 1
ATOM 581 N N . LEU A 1 77 ? 11.341 -3.006 -1.794 1.00 92.69 77 LEU A N 1
ATOM 582 C CA . LEU A 1 77 ? 10.366 -3.958 -1.239 1.00 92.69 77 LEU A CA 1
ATOM 583 C C . LEU A 1 77 ? 10.580 -4.388 0.232 1.00 92.69 77 LEU A C 1
ATOM 585 O O . LEU A 1 77 ? 9.884 -5.293 0.694 1.00 92.69 77 LEU A O 1
ATOM 589 N N . ALA A 1 78 ? 11.424 -3.692 1.009 1.00 93.88 78 ALA A N 1
ATOM 590 C CA . ALA A 1 78 ? 11.914 -4.112 2.336 1.00 93.88 78 ALA A CA 1
ATOM 591 C C . ALA A 1 78 ? 10.828 -4.440 3.389 1.00 93.88 78 ALA A C 1
ATOM 593 O O . ALA A 1 78 ? 11.100 -5.061 4.422 1.00 93.88 78 ALA A O 1
ATOM 594 N N . GLY A 1 79 ? 9.576 -4.046 3.133 1.00 94.62 79 GLY A N 1
ATOM 595 C CA . GLY A 1 79 ? 8.422 -4.413 3.948 1.00 94.62 79 GLY A CA 1
ATOM 596 C C . GLY A 1 79 ? 8.098 -5.912 3.948 1.00 94.62 79 GLY A C 1
ATOM 597 O O . GLY A 1 79 ? 7.528 -6.378 4.938 1.00 94.62 79 GLY A O 1
ATOM 598 N N . TYR A 1 80 ? 8.451 -6.659 2.891 1.00 94.31 80 TYR A N 1
ATOM 599 C CA . TYR A 1 80 ? 8.300 -8.119 2.866 1.00 94.31 80 TYR A CA 1
ATOM 600 C C . TYR A 1 80 ? 9.372 -8.793 3.731 1.00 94.31 80 TYR A C 1
ATOM 602 O O . TYR A 1 80 ? 8.997 -9.422 4.724 1.00 94.31 80 TYR A O 1
ATOM 610 N N . ASP A 1 81 ? 10.660 -8.529 3.481 1.00 95.06 81 ASP A N 1
ATOM 611 C CA . ASP A 1 81 ? 11.801 -8.909 4.329 1.00 95.06 81 ASP A CA 1
ATOM 612 C C . ASP A 1 81 ? 11.505 -8.673 5.818 1.00 95.06 81 ASP A C 1
ATOM 614 O O . ASP A 1 81 ? 11.538 -9.588 6.645 1.00 95.06 81 ASP A O 1
ATOM 618 N N . THR A 1 82 ? 11.108 -7.445 6.171 1.00 95.44 82 THR A N 1
ATOM 619 C CA . THR A 1 82 ? 10.785 -7.046 7.550 1.00 95.44 82 THR A CA 1
ATOM 620 C C . THR A 1 82 ? 9.676 -7.904 8.167 1.00 95.44 82 THR A C 1
ATOM 622 O O . THR A 1 82 ? 9.713 -8.208 9.364 1.00 95.44 82 THR A O 1
ATOM 625 N N . ALA A 1 83 ? 8.673 -8.304 7.383 1.00 95.44 83 ALA A N 1
ATOM 626 C CA . ALA A 1 83 ? 7.544 -9.106 7.847 1.00 95.44 83 ALA A CA 1
ATOM 627 C C . ALA A 1 83 ? 7.819 -10.621 7.868 1.00 95.44 83 ALA A C 1
ATOM 629 O O . ALA A 1 83 ? 7.188 -11.321 8.664 1.00 95.44 83 ALA A O 1
ATOM 630 N N . LEU A 1 84 ? 8.724 -11.121 7.022 1.00 96.44 84 LEU A N 1
ATOM 631 C CA . LEU A 1 84 ? 9.015 -12.548 6.862 1.00 96.44 84 LEU A CA 1
ATOM 632 C C . LEU A 1 84 ? 10.237 -12.995 7.671 1.00 96.44 84 LEU A C 1
ATOM 634 O O . LEU A 1 84 ? 10.148 -13.987 8.393 1.00 96.44 84 LEU A O 1
ATOM 638 N N . TYR A 1 85 ? 11.333 -12.233 7.666 1.00 97.44 85 TYR A N 1
ATOM 639 C CA . TYR A 1 85 ? 12.526 -12.531 8.471 1.00 97.44 85 TYR A CA 1
ATOM 640 C C . TYR A 1 85 ? 12.241 -12.489 9.972 1.00 97.44 85 TYR A C 1
ATOM 642 O O . TYR A 1 85 ? 12.754 -13.299 10.738 1.00 97.44 85 TYR A O 1
ATOM 650 N N . SER A 1 86 ? 11.349 -11.601 10.410 1.00 96.69 86 SER A N 1
ATOM 651 C CA . SER A 1 86 ? 10.886 -11.570 11.802 1.00 96.69 86 SER A CA 1
ATOM 652 C C . SER A 1 86 ? 10.085 -12.817 12.204 1.00 96.69 86 SER A C 1
ATOM 654 O O . SER A 1 86 ? 10.079 -13.156 13.386 1.00 96.69 86 SER A O 1
ATOM 656 N N . ARG A 1 87 ? 9.477 -13.539 11.248 1.00 96.69 87 ARG A N 1
ATOM 657 C CA . ARG A 1 87 ? 8.868 -14.870 11.445 1.00 96.69 87 ARG A CA 1
ATOM 658 C C . ARG A 1 87 ? 9.863 -16.026 11.253 1.00 96.69 87 ARG A C 1
ATOM 660 O O . ARG A 1 87 ? 9.455 -17.183 11.287 1.00 96.69 87 ARG A O 1
ATOM 667 N N . SER A 1 88 ? 11.152 -15.757 11.053 1.00 97.88 88 SER A N 1
ATOM 668 C CA . SER A 1 88 ? 12.152 -16.754 10.652 1.00 97.88 88 SER A CA 1
ATOM 669 C C . SER A 1 88 ? 13.486 -16.585 11.402 1.00 97.88 88 SER A C 1
ATOM 671 O O . SER A 1 88 ? 13.559 -15.889 12.418 1.00 97.88 88 SER A O 1
ATOM 673 N N . VAL A 1 89 ? 14.525 -17.285 10.946 1.00 97.88 89 VAL A N 1
ATOM 674 C CA . VAL A 1 89 ? 15.920 -17.202 11.408 1.00 97.88 89 VAL A CA 1
ATOM 675 C C . VAL A 1 89 ? 16.849 -16.973 10.207 1.00 97.88 89 VAL A C 1
ATOM 677 O O . VAL A 1 89 ? 16.517 -17.440 9.116 1.00 97.88 89 VAL A O 1
ATOM 680 N N . PRO A 1 90 ? 18.020 -16.321 10.369 1.00 97.88 90 PRO A N 1
ATOM 681 C CA . PRO A 1 90 ? 18.912 -15.978 9.253 1.00 97.88 90 PRO A CA 1
ATOM 682 C C . PRO A 1 90 ? 19.300 -17.151 8.344 1.00 97.88 90 PRO A C 1
ATOM 684 O O . PRO A 1 90 ? 19.500 -16.968 7.148 1.00 97.88 90 PRO A O 1
ATOM 687 N N . GLU A 1 91 ? 19.384 -18.363 8.892 1.00 97.94 91 GLU A N 1
ATOM 688 C CA . GLU A 1 91 ? 19.692 -19.590 8.153 1.00 97.94 91 GLU A CA 1
ATOM 689 C C . GLU A 1 91 ? 18.618 -19.965 7.115 1.00 97.94 91 GLU A C 1
ATOM 691 O O . GLU A 1 91 ? 18.935 -20.615 6.120 1.00 97.94 91 GLU A O 1
ATOM 696 N N . ASN A 1 92 ? 17.371 -19.536 7.330 1.00 98.06 92 ASN A N 1
ATOM 697 C CA . ASN A 1 92 ? 16.225 -19.802 6.461 1.00 98.06 92 ASN A CA 1
ATOM 698 C C . ASN A 1 92 ? 15.962 -18.671 5.449 1.00 98.06 92 ASN A C 1
ATOM 700 O O . ASN A 1 92 ? 15.197 -18.883 4.510 1.00 98.06 92 ASN A O 1
ATOM 704 N N . HIS A 1 93 ? 16.576 -17.490 5.608 1.00 97.62 93 HIS A N 1
ATOM 705 C CA . HIS A 1 93 ? 16.329 -16.339 4.725 1.00 97.62 93 HIS A CA 1
ATOM 706 C C . HIS A 1 93 ? 16.551 -16.649 3.232 1.00 97.62 93 HIS A C 1
ATOM 708 O O . HIS A 1 93 ? 15.679 -16.280 2.455 1.00 97.62 93 HIS A O 1
ATOM 714 N N . PRO A 1 94 ? 17.577 -17.417 2.801 1.00 98.12 94 PRO A N 1
ATOM 715 C CA . PRO A 1 94 ? 17.742 -17.752 1.382 1.00 98.12 94 PRO A CA 1
ATOM 716 C C . PRO A 1 94 ? 16.560 -18.518 0.760 1.00 98.12 94 PRO A C 1
ATOM 718 O O . PRO A 1 94 ? 16.336 -18.415 -0.441 1.00 98.12 94 PRO A O 1
ATOM 721 N N . LEU A 1 95 ? 15.791 -19.272 1.559 1.00 97.69 95 LEU A N 1
ATOM 722 C CA . LEU A 1 95 ? 14.579 -19.973 1.101 1.00 97.69 95 LEU A CA 1
ATOM 723 C C . LEU A 1 95 ? 13.373 -19.026 0.994 1.00 97.69 95 LEU A C 1
ATOM 725 O O . LEU A 1 95 ? 12.468 -19.253 0.191 1.00 97.69 95 LEU A O 1
ATOM 729 N N . ILE A 1 96 ? 13.364 -17.968 1.810 1.00 97.38 96 ILE A N 1
ATOM 730 C CA . ILE A 1 96 ? 12.387 -16.878 1.734 1.00 97.38 96 ILE A CA 1
ATOM 731 C C . ILE A 1 96 ? 12.683 -16.039 0.487 1.00 97.38 96 ILE A C 1
ATOM 733 O O . ILE A 1 96 ? 11.805 -15.921 -0.361 1.00 97.38 96 ILE A O 1
ATOM 737 N N . GLU A 1 97 ? 13.929 -15.583 0.321 1.00 96.50 97 GLU A N 1
ATOM 738 C CA . GLU A 1 97 ? 14.416 -14.829 -0.844 1.00 96.50 97 GLU A CA 1
ATOM 739 C C . GLU A 1 97 ? 14.141 -15.576 -2.167 1.00 96.50 97 GLU A C 1
ATOM 741 O O . GLU A 1 97 ? 13.685 -14.975 -3.145 1.00 96.50 97 GLU A O 1
ATOM 746 N N . GLU A 1 98 ? 14.361 -16.900 -2.201 1.00 95.75 98 GLU A N 1
ATOM 747 C CA . GLU A 1 98 ? 14.007 -17.740 -3.349 1.00 95.75 98 GLU A CA 1
ATOM 748 C C . GLU A 1 98 ? 12.500 -17.675 -3.636 1.00 95.75 98 GLU A C 1
ATOM 750 O O . GLU A 1 98 ? 12.107 -17.326 -4.750 1.00 95.75 98 GLU A O 1
ATOM 755 N N . GLY A 1 99 ? 11.643 -17.934 -2.644 1.00 95.12 99 GLY A N 1
ATOM 756 C CA . GLY A 1 99 ? 10.191 -17.877 -2.829 1.00 95.12 99 GLY A CA 1
ATOM 757 C C . GLY A 1 99 ? 9.665 -16.483 -3.190 1.00 95.12 99 GLY A C 1
ATOM 758 O O . GLY A 1 99 ? 8.787 -16.356 -4.044 1.00 95.12 99 GLY A O 1
ATOM 759 N N . GLU A 1 100 ? 10.223 -15.420 -2.616 1.00 94.75 100 GLU A N 1
ATOM 760 C CA . GLU A 1 100 ? 9.869 -14.037 -2.946 1.00 94.75 100 GLU A CA 1
ATOM 761 C C . GLU A 1 100 ? 10.212 -13.680 -4.393 1.00 94.75 100 GLU A C 1
ATOM 763 O O . GLU A 1 100 ? 9.413 -13.012 -5.057 1.00 94.75 100 GLU A O 1
ATOM 768 N N . SER A 1 101 ? 11.338 -14.184 -4.913 1.00 93.31 101 SER A N 1
ATOM 769 C CA . SER A 1 101 ? 11.738 -13.987 -6.313 1.00 93.31 101 SER A CA 1
ATOM 770 C C . SER A 1 101 ? 10.733 -14.554 -7.326 1.00 93.31 101 SER A C 1
ATOM 772 O O . SER A 1 101 ? 10.651 -14.048 -8.443 1.00 93.31 101 SER A O 1
ATOM 774 N N . TYR A 1 102 ? 9.940 -15.553 -6.921 1.00 91.56 102 TYR A N 1
ATOM 775 C CA . TYR A 1 102 ? 8.904 -16.190 -7.738 1.00 91.56 102 TYR A CA 1
ATOM 776 C C . TYR A 1 102 ? 7.477 -15.685 -7.464 1.00 91.56 102 TYR A C 1
ATOM 778 O O . TYR A 1 102 ? 6.615 -15.821 -8.330 1.00 91.56 102 TYR A O 1
ATOM 786 N N . HIS A 1 103 ? 7.191 -15.161 -6.267 1.00 91.00 103 HIS A N 1
ATOM 787 C CA . HIS A 1 103 ? 5.811 -14.918 -5.812 1.00 91.00 103 HIS A CA 1
ATOM 788 C C . HIS A 1 103 ? 5.503 -13.488 -5.352 1.00 91.00 103 HIS A C 1
ATOM 790 O O . HIS A 1 103 ? 4.332 -13.105 -5.330 1.00 91.00 103 HIS A O 1
ATOM 796 N N . CYS A 1 104 ? 6.514 -12.705 -4.969 1.00 89.25 104 CYS A N 1
ATOM 797 C CA . CYS A 1 104 ? 6.331 -11.404 -4.312 1.00 89.25 104 CYS A CA 1
ATOM 798 C C . CYS A 1 104 ? 6.926 -10.247 -5.126 1.00 89.25 104 CYS A C 1
ATOM 800 O O . CYS A 1 104 ? 6.330 -9.169 -5.217 1.00 89.25 104 CYS A O 1
ATOM 802 N N . ASN A 1 105 ? 8.092 -10.477 -5.734 1.00 89.88 105 ASN A N 1
ATOM 803 C CA . ASN A 1 105 ? 8.956 -9.408 -6.233 1.00 89.88 105 ASN A CA 1
ATOM 804 C C . ASN A 1 105 ? 8.560 -8.862 -7.615 1.00 89.88 105 ASN A C 1
ATOM 806 O O . ASN A 1 105 ? 9.071 -7.822 -8.022 1.00 89.88 105 ASN A O 1
ATOM 810 N N . ASP A 1 106 ? 7.569 -9.457 -8.288 1.00 85.81 106 ASP A N 1
ATOM 811 C CA . ASP A 1 106 ? 6.965 -8.920 -9.523 1.00 85.81 106 ASP A CA 1
ATOM 812 C C . ASP A 1 106 ? 6.329 -7.525 -9.346 1.00 85.81 106 ASP A C 1
ATOM 814 O O . ASP A 1 106 ? 6.104 -6.805 -10.324 1.00 85.81 106 ASP A O 1
ATOM 818 N N . CYS A 1 107 ? 6.038 -7.129 -8.102 1.00 84.31 107 CYS A N 1
ATOM 819 C CA . CYS A 1 107 ? 5.541 -5.799 -7.744 1.00 84.31 107 CYS A CA 1
ATOM 820 C C . CYS A 1 107 ? 6.644 -4.735 -7.575 1.00 84.31 107 CYS A C 1
ATOM 822 O O . CYS A 1 107 ? 6.304 -3.571 -7.363 1.00 84.31 107 CYS A O 1
ATOM 824 N N . HIS A 1 108 ? 7.929 -5.103 -7.659 1.00 88.25 108 HIS A N 1
ATOM 825 C CA . HIS A 1 108 ? 9.058 -4.168 -7.630 1.00 88.25 108 HIS A CA 1
ATOM 826 C C . HIS A 1 108 ? 8.948 -3.164 -8.786 1.00 88.25 108 HIS A C 1
ATOM 828 O O . HIS A 1 108 ? 8.851 -3.564 -9.947 1.00 88.25 108 HIS A O 1
ATOM 834 N N . ALA A 1 109 ? 9.031 -1.869 -8.479 1.00 90.38 109 ALA A N 1
ATOM 835 C CA . ALA A 1 109 ? 8.876 -0.778 -9.433 1.00 90.38 109 ALA A CA 1
ATOM 836 C C . ALA A 1 109 ? 10.210 -0.147 -9.880 1.00 90.38 109 ALA A C 1
ATOM 838 O O . ALA A 1 109 ? 11.166 0.011 -9.110 1.00 90.38 109 ALA A O 1
ATOM 839 N N . THR A 1 110 ? 10.230 0.287 -11.139 1.00 93.19 110 THR A N 1
ATOM 840 C CA . THR A 1 110 ? 11.253 1.135 -11.769 1.00 93.19 110 THR A CA 1
ATOM 841 C C . THR A 1 110 ? 10.622 2.427 -12.305 1.00 93.19 110 THR A C 1
ATOM 843 O O . THR A 1 110 ? 9.401 2.486 -12.492 1.00 93.19 110 THR A O 1
ATOM 846 N N . CYS A 1 111 ? 11.415 3.465 -12.627 1.00 95.12 111 CYS A N 1
ATOM 847 C CA . CYS A 1 111 ? 10.866 4.675 -13.267 1.00 95.12 111 CYS A CA 1
ATOM 848 C C . CYS A 1 111 ? 10.041 4.339 -14.524 1.00 95.12 111 CYS A C 1
ATOM 850 O O . CYS A 1 111 ? 8.985 4.922 -14.756 1.00 95.12 111 CYS A O 1
ATOM 852 N N . GLY A 1 112 ? 10.491 3.376 -15.330 1.00 94.19 112 GLY A N 1
ATOM 853 C CA . GLY A 1 112 ? 9.828 2.954 -16.559 1.00 94.19 112 GLY A CA 1
ATOM 854 C C . GLY A 1 112 ? 8.457 2.317 -16.327 1.00 94.19 112 GLY A C 1
ATOM 855 O O . GLY A 1 112 ? 7.545 2.548 -17.120 1.00 94.19 112 GLY A O 1
ATOM 856 N N . GLN A 1 113 ? 8.270 1.567 -15.240 1.00 93.06 113 GLN A N 1
ATOM 857 C CA . GLN A 1 113 ? 6.981 0.953 -14.880 1.00 93.06 113 GLN A CA 1
ATOM 858 C C . GLN A 1 113 ? 5.975 1.945 -14.265 1.00 93.06 113 GLN A C 1
ATOM 860 O O . GLN A 1 113 ? 4.780 1.653 -14.203 1.00 93.06 113 GLN A O 1
ATOM 865 N N . CYS A 1 114 ? 6.436 3.124 -13.837 1.00 93.81 114 CYS A N 1
ATOM 866 C CA . CYS A 1 114 ? 5.575 4.228 -13.405 1.00 93.81 114 CYS A CA 1
ATOM 867 C C . CYS A 1 114 ? 5.284 5.226 -14.538 1.00 93.81 114 CYS A C 1
ATOM 869 O O . CYS A 1 114 ? 4.152 5.691 -14.661 1.00 93.81 114 CYS A O 1
ATOM 871 N N . HIS A 1 115 ? 6.267 5.540 -15.385 1.00 94.94 115 HIS A N 1
ATOM 872 C CA . HIS A 1 115 ? 6.199 6.686 -16.301 1.00 94.94 115 HIS A CA 1
ATOM 873 C C . HIS A 1 115 ? 6.137 6.329 -17.798 1.00 94.94 115 HIS A C 1
ATOM 875 O O . HIS A 1 115 ? 5.863 7.210 -18.603 1.00 94.94 115 HIS A O 1
ATOM 881 N N . VAL A 1 116 ? 6.372 5.074 -18.213 1.00 93.38 116 VAL A N 1
ATOM 882 C CA . VAL A 1 116 ? 6.503 4.718 -19.651 1.00 93.38 116 VAL A CA 1
ATOM 883 C C . VAL A 1 116 ? 5.707 3.467 -20.055 1.00 93.38 116 VAL A C 1
ATOM 885 O O . VAL A 1 116 ? 5.124 3.384 -21.145 1.00 93.38 116 VAL A O 1
ATOM 888 N N . SER A 1 117 ? 5.671 2.470 -19.177 1.00 91.81 117 SER A N 1
ATOM 889 C CA . SER A 1 117 ? 5.061 1.157 -19.388 1.00 91.81 117 SER A CA 1
ATOM 890 C C . SER A 1 117 ? 4.209 0.741 -18.197 1.00 91.81 117 SER A C 1
ATOM 892 O O . SER A 1 117 ? 4.399 1.253 -17.101 1.00 91.81 117 SER A O 1
ATOM 894 N N . GLN A 1 118 ? 3.274 -0.184 -18.409 1.00 91.19 118 GLN A N 1
ATOM 895 C CA . GLN A 1 118 ? 2.605 -0.855 -17.298 1.00 91.19 118 GLN A CA 1
ATOM 896 C C . GLN A 1 118 ? 3.611 -1.740 -16.534 1.00 91.19 118 GLN A C 1
ATOM 898 O O . GLN A 1 118 ? 4.597 -2.189 -17.133 1.00 91.19 118 GLN A O 1
ATOM 903 N N . PRO A 1 119 ? 3.365 -2.040 -15.247 1.00 89.88 119 PRO A N 1
ATOM 904 C CA . PRO A 1 119 ? 4.181 -2.970 -14.473 1.00 89.88 119 PRO A CA 1
ATOM 905 C C . PRO A 1 119 ? 4.305 -4.361 -15.109 1.00 89.88 119 PRO A C 1
ATOM 907 O O . PRO A 1 119 ? 3.394 -4.847 -15.786 1.00 89.88 119 PRO A O 1
ATOM 910 N N . THR A 1 120 ? 5.430 -5.035 -14.859 1.00 86.69 120 THR A N 1
ATOM 911 C CA . THR A 1 120 ? 5.692 -6.380 -15.407 1.00 86.69 120 THR A CA 1
ATOM 912 C C . THR A 1 1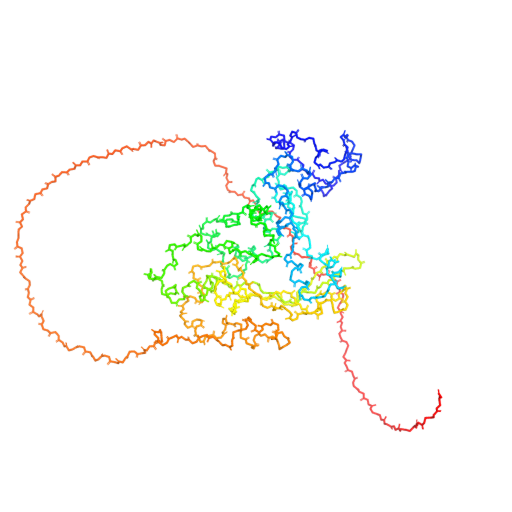20 ? 4.696 -7.414 -14.875 1.00 86.69 120 THR A C 1
ATOM 914 O O . THR A 1 120 ? 4.271 -8.281 -15.636 1.00 86.69 120 THR A O 1
ATOM 917 N N . SER A 1 121 ? 4.244 -7.255 -13.626 1.00 83.88 121 SER A N 1
ATOM 918 C CA . SER A 1 121 ? 3.219 -8.074 -12.956 1.00 83.88 121 SER A CA 1
ATOM 919 C C . SER A 1 121 ? 1.881 -8.182 -13.700 1.00 83.88 121 SER A C 1
ATOM 921 O O . SER A 1 121 ? 1.142 -9.140 -13.487 1.00 83.88 121 SER A O 1
ATOM 923 N N . VAL A 1 122 ? 1.562 -7.242 -14.600 1.00 86.69 122 VAL A N 1
ATOM 924 C CA . VAL A 1 122 ? 0.352 -7.278 -15.450 1.00 86.69 122 VAL A CA 1
ATOM 925 C C . VAL A 1 122 ? 0.657 -7.554 -16.931 1.00 86.69 122 VAL A C 1
ATOM 927 O O . VAL A 1 122 ? -0.171 -7.300 -17.803 1.00 86.69 122 VAL A O 1
ATOM 930 N N . GLY A 1 123 ? 1.853 -8.069 -17.236 1.00 84.38 123 GLY A N 1
ATOM 931 C CA . GLY A 1 123 ? 2.338 -8.342 -18.598 1.00 84.38 123 GLY A CA 1
ATOM 932 C C . GLY A 1 123 ? 3.071 -7.168 -19.263 1.00 84.38 123 GLY A C 1
ATOM 933 O O . GLY A 1 123 ? 3.664 -7.331 -20.334 1.00 84.38 123 GLY A O 1
ATOM 934 N N . GLY A 1 124 ? 3.092 -5.999 -18.617 1.00 87.00 124 GLY A N 1
ATOM 935 C CA . GLY A 1 124 ? 3.776 -4.795 -19.077 1.00 87.00 124 GLY A CA 1
ATOM 936 C C . GLY A 1 124 ? 3.218 -4.194 -20.372 1.00 87.00 124 GLY A C 1
ATOM 937 O O . GLY A 1 124 ? 2.031 -4.276 -20.677 1.00 87.00 124 GLY A O 1
ATOM 938 N N . GLY A 1 125 ? 4.101 -3.560 -21.148 1.00 88.25 125 GLY A N 1
ATOM 939 C CA . GLY A 1 125 ? 3.755 -2.884 -22.404 1.00 88.25 125 GLY A CA 1
ATOM 940 C C . GLY A 1 125 ? 3.638 -1.365 -22.257 1.00 88.25 125 GLY A C 1
ATOM 941 O O . GLY A 1 125 ? 3.387 -0.842 -21.176 1.00 88.25 125 GLY A O 1
ATOM 942 N N . LEU A 1 126 ? 3.882 -0.639 -23.350 1.00 90.12 126 LEU A N 1
ATOM 943 C CA . LEU A 1 126 ? 3.955 0.827 -23.351 1.00 90.12 126 LEU A CA 1
ATOM 944 C C . LEU A 1 126 ? 2.565 1.457 -23.195 1.00 90.12 126 LEU A C 1
ATOM 946 O O . LEU A 1 126 ? 1.632 1.066 -23.892 1.00 90.12 126 LEU A O 1
ATOM 950 N N . ILE A 1 127 ? 2.443 2.468 -22.334 1.00 88.25 127 ILE A N 1
ATOM 951 C CA . ILE A 1 127 ? 1.149 3.105 -22.024 1.00 88.25 127 ILE A CA 1
ATOM 952 C C . ILE A 1 127 ? 0.714 4.059 -23.141 1.00 88.25 127 ILE A C 1
ATOM 954 O O . ILE A 1 127 ? -0.436 4.008 -23.583 1.00 88.25 127 ILE A O 1
ATOM 958 N N . SER A 1 128 ? 1.659 4.880 -23.609 1.00 88.44 128 SER A N 1
ATOM 959 C CA . SER A 1 128 ? 1.443 5.953 -24.592 1.00 88.44 128 SER A CA 1
ATOM 960 C C . SER A 1 128 ? 2.424 5.873 -25.774 1.00 88.44 128 SER A C 1
ATOM 962 O O . SER A 1 128 ? 2.712 6.863 -26.438 1.00 88.44 128 SER A O 1
ATOM 964 N N . GLY A 1 129 ? 2.964 4.680 -26.058 1.00 88.12 129 GLY A N 1
ATOM 965 C CA . GLY A 1 129 ? 3.899 4.469 -27.172 1.00 88.12 129 GLY A CA 1
ATOM 966 C C . GLY A 1 129 ? 5.318 4.996 -26.918 1.00 88.12 129 GLY A C 1
ATOM 967 O O . GLY A 1 129 ? 5.943 5.499 -27.847 1.00 88.12 129 GLY A O 1
ATOM 968 N N . HIS A 1 130 ? 5.827 4.829 -25.691 1.00 92.00 130 HIS A N 1
ATOM 969 C CA . HIS A 1 130 ? 7.165 5.249 -25.228 1.00 92.00 130 HIS A CA 1
ATOM 970 C C . HIS A 1 130 ? 7.342 6.759 -24.958 1.00 92.00 130 HIS A C 1
ATOM 972 O O . HIS A 1 130 ? 8.458 7.266 -24.969 1.00 92.00 130 HIS A O 1
ATOM 978 N N . ILE A 1 131 ? 6.242 7.466 -24.689 1.00 90.69 131 ILE A N 1
ATOM 979 C CA . ILE A 1 131 ? 6.259 8.803 -24.069 1.00 90.69 131 ILE A CA 1
ATOM 980 C C . ILE A 1 131 ? 6.529 8.648 -22.564 1.00 90.69 131 ILE A C 1
ATOM 982 O O . ILE A 1 131 ? 6.095 7.654 -21.974 1.00 90.69 131 ILE A O 1
ATOM 986 N N . PHE A 1 132 ? 7.220 9.619 -21.963 1.00 92.50 132 PHE A N 1
ATOM 987 C CA . PHE A 1 132 ? 7.449 9.696 -20.520 1.00 92.50 132 PHE A CA 1
ATOM 988 C C . PHE A 1 132 ? 6.357 10.563 -19.873 1.00 92.50 132 PHE A C 1
ATOM 990 O O . PHE A 1 132 ? 6.358 11.785 -19.989 1.00 92.50 132 PHE A O 1
ATOM 997 N N . GLU A 1 133 ? 5.403 9.924 -19.200 1.00 91.88 133 GLU A N 1
ATOM 998 C CA . GLU A 1 133 ? 4.292 10.579 -18.506 1.00 91.88 133 GLU A CA 1
ATOM 999 C C . GLU A 1 133 ? 4.749 11.041 -17.111 1.00 91.88 133 GLU A C 1
ATOM 1001 O O . GLU A 1 133 ? 5.035 10.211 -16.248 1.00 91.88 133 GLU A O 1
ATOM 1006 N N . GLU A 1 134 ? 4.807 12.353 -16.856 1.00 91.88 134 GLU A N 1
ATOM 1007 C CA . GLU A 1 134 ? 5.255 12.909 -15.562 1.00 91.88 134 GLU A CA 1
ATOM 1008 C C . GLU A 1 134 ? 4.409 12.397 -14.382 1.00 91.88 134 GLU A C 1
ATOM 1010 O O . GLU A 1 134 ? 4.948 12.016 -13.345 1.00 91.88 134 GLU A O 1
ATOM 1015 N N . THR A 1 135 ? 3.085 12.331 -14.551 1.00 92.19 135 THR A N 1
ATOM 1016 C CA . THR A 1 135 ? 2.159 11.771 -13.556 1.00 92.19 135 THR A CA 1
ATOM 1017 C C . THR A 1 135 ? 1.706 10.369 -13.981 1.00 92.19 135 THR A C 1
ATOM 1019 O O . THR A 1 135 ? 1.045 10.240 -15.016 1.00 92.19 135 THR A O 1
ATOM 1022 N N . PRO A 1 136 ? 2.001 9.312 -13.200 1.00 92.62 136 PRO A N 1
ATOM 1023 C CA . PRO A 1 136 ? 1.529 7.961 -13.488 1.00 92.62 136 PRO A CA 1
ATOM 1024 C C . PRO A 1 136 ? -0.002 7.868 -13.534 1.00 92.62 136 PRO A C 1
ATOM 1026 O O . PRO A 1 136 ? -0.709 8.488 -12.739 1.00 92.62 136 PRO A O 1
ATOM 1029 N N . SER A 1 137 ? -0.545 7.033 -14.423 1.00 92.00 137 SER A N 1
ATOM 1030 C CA . SER A 1 137 ? -1.984 6.786 -14.448 1.00 92.00 137 SER A CA 1
ATOM 1031 C C . SER A 1 137 ? -2.377 5.856 -13.307 1.00 92.00 137 SER A C 1
ATOM 1033 O O . SER A 1 137 ? -1.957 4.697 -13.238 1.00 92.00 137 SER A O 1
ATOM 1035 N N . MET A 1 138 ? -3.283 6.348 -12.464 1.00 93.50 138 MET A N 1
ATOM 1036 C CA . MET A 1 138 ? -3.937 5.586 -11.404 1.00 93.50 138 MET A CA 1
ATOM 1037 C C . MET A 1 138 ? -4.401 4.198 -11.879 1.00 93.50 138 MET A C 1
ATOM 1039 O O . MET A 1 138 ? -4.178 3.212 -11.184 1.00 93.50 138 MET A O 1
ATOM 1043 N N . SER A 1 139 ? -5.017 4.110 -13.066 1.00 90.62 139 SER A N 1
ATOM 1044 C CA . SER A 1 139 ? -5.663 2.887 -13.558 1.00 90.62 139 SER A CA 1
ATOM 1045 C C . SER A 1 139 ? -4.718 1.884 -14.226 1.00 90.62 139 SER A C 1
ATOM 1047 O O . SER A 1 139 ? -5.047 0.698 -14.272 1.00 90.62 139 SER A O 1
ATOM 1049 N N . ARG A 1 140 ? -3.567 2.337 -14.746 1.00 91.12 140 ARG A N 1
ATOM 1050 C CA . ARG A 1 140 ? -2.621 1.519 -15.534 1.00 91.12 140 ARG A CA 1
ATOM 1051 C C . ARG A 1 140 ? -1.267 1.285 -14.852 1.00 91.12 140 ARG A C 1
ATOM 1053 O O . ARG A 1 140 ? -0.554 0.378 -15.267 1.00 91.12 140 ARG A O 1
ATOM 1060 N N . GLN A 1 141 ? -0.937 2.045 -13.807 1.00 91.88 141 GLN A N 1
ATOM 1061 C CA . GLN A 1 141 ? 0.273 1.862 -13.002 1.00 91.88 141 GLN A CA 1
ATOM 1062 C C . GLN A 1 141 ? -0.081 1.548 -11.547 1.00 91.88 141 GLN A C 1
ATOM 1064 O O . GLN A 1 141 ? 0.114 0.418 -11.103 1.00 91.88 141 GLN A O 1
ATOM 1069 N N . CYS A 1 142 ? -0.688 2.490 -10.816 1.00 93.75 142 CYS A N 1
ATOM 1070 C CA . CYS A 1 142 ? -0.948 2.322 -9.380 1.00 93.75 142 CYS A CA 1
ATOM 1071 C C . CYS A 1 142 ? -1.834 1.093 -9.104 1.00 93.75 142 CYS A C 1
ATOM 1073 O O . CYS A 1 142 ? -1.447 0.178 -8.379 1.00 93.75 142 CYS A O 1
ATOM 1075 N N . THR A 1 143 ? -3.007 1.011 -9.738 1.00 93.94 143 THR A N 1
ATOM 1076 C CA . THR A 1 143 ? -3.932 -0.118 -9.552 1.00 93.94 143 THR A CA 1
ATOM 1077 C C . THR A 1 143 ? -3.589 -1.356 -10.384 1.00 93.94 143 THR A C 1
ATOM 1079 O O . THR A 1 143 ? -4.346 -2.322 -10.333 1.00 93.94 143 THR A O 1
ATOM 1082 N N . ALA A 1 144 ? -2.491 -1.347 -11.147 1.00 91.25 144 ALA A N 1
ATOM 1083 C CA . ALA A 1 144 ? -1.972 -2.559 -11.777 1.00 91.25 144 ALA A CA 1
ATOM 1084 C C . ALA A 1 144 ? -1.300 -3.454 -10.719 1.00 91.25 144 ALA A C 1
ATOM 1086 O O . ALA A 1 144 ? -1.679 -4.613 -10.585 1.00 91.25 144 ALA A O 1
ATOM 1087 N N . CYS A 1 145 ? -0.420 -2.891 -9.880 1.00 91.69 145 CYS A N 1
ATOM 1088 C CA . CYS A 1 145 ? 0.138 -3.602 -8.721 1.00 91.69 145 CYS A CA 1
ATOM 1089 C C . CYS A 1 145 ? -0.846 -3.645 -7.538 1.00 91.69 145 CYS A C 1
ATOM 1091 O O . CYS A 1 145 ? -1.105 -4.703 -6.968 1.00 91.69 145 CYS A O 1
ATOM 1093 N N . HIS A 1 146 ? -1.485 -2.522 -7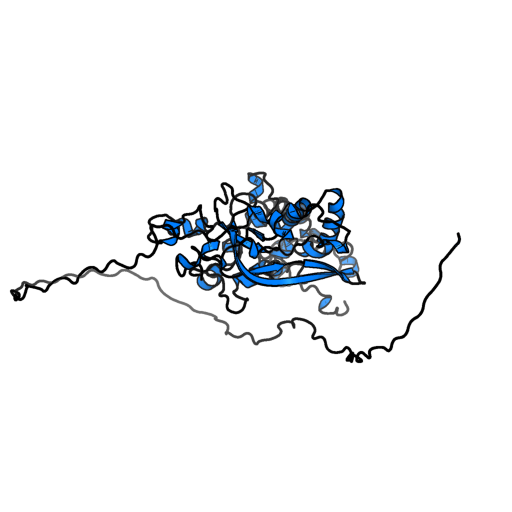.189 1.00 93.81 146 HIS A N 1
ATOM 1094 C CA . HIS A 1 146 ? -2.407 -2.440 -6.044 1.00 93.81 146 HIS A CA 1
ATOM 1095 C C . HIS A 1 146 ? -3.854 -2.878 -6.383 1.00 93.81 146 HIS A C 1
ATOM 1097 O O . HIS A 1 146 ? -4.828 -2.432 -5.768 1.00 93.81 146 HIS A O 1
ATOM 1103 N N . GLY A 1 147 ? -4.009 -3.750 -7.386 1.00 87.62 147 GLY A N 1
ATOM 1104 C CA . GLY A 1 147 ? -5.288 -4.089 -8.018 1.00 87.62 147 GLY A CA 1
ATOM 1105 C C . GLY A 1 147 ? -6.218 -5.009 -7.223 1.00 87.62 147 GLY A C 1
ATOM 1106 O O . GLY A 1 147 ? -7.433 -4.880 -7.340 1.00 87.62 147 GLY A O 1
ATOM 1107 N N . SER A 1 148 ? -5.682 -5.924 -6.412 1.00 77.94 148 SER A N 1
ATOM 1108 C CA . SER A 1 148 ? -6.487 -6.947 -5.722 1.00 77.94 148 SER A CA 1
ATOM 1109 C C . SER A 1 148 ? -7.265 -6.406 -4.517 1.00 77.94 148 SER A C 1
ATOM 1111 O O . SER A 1 148 ? -8.433 -6.743 -4.333 1.00 77.94 148 SER A O 1
ATOM 1113 N N . ARG A 1 149 ? -6.628 -5.545 -3.711 1.00 86.62 149 ARG A N 1
ATOM 1114 C CA . ARG A 1 149 ? -7.196 -4.976 -2.474 1.00 86.62 149 ARG A CA 1
ATOM 1115 C C . ARG A 1 149 ? -7.582 -3.507 -2.643 1.00 86.62 149 ARG A C 1
ATOM 1117 O O . ARG A 1 149 ? -8.760 -3.166 -2.697 1.00 86.62 149 ARG A O 1
ATOM 1124 N N . VAL A 1 150 ? -6.576 -2.642 -2.788 1.00 94.81 150 VAL A N 1
ATOM 1125 C CA . VAL A 1 150 ? -6.724 -1.175 -2.733 1.00 94.81 150 VAL A CA 1
ATOM 1126 C C . VAL A 1 150 ? -7.638 -0.647 -3.834 1.00 94.81 150 VAL A C 1
ATOM 1128 O O . VAL A 1 150 ? -8.546 0.125 -3.547 1.00 94.81 150 VAL A O 1
ATOM 1131 N N . LYS A 1 151 ? -7.451 -1.085 -5.086 1.00 95.81 151 LYS A N 1
ATOM 1132 C CA . LYS A 1 151 ? -8.321 -0.685 -6.201 1.00 95.81 151 LYS A CA 1
ATOM 1133 C C . LYS A 1 151 ? -9.789 -0.990 -5.914 1.00 95.81 151 LYS A C 1
ATOM 1135 O O . LYS A 1 151 ? -10.635 -0.126 -6.128 1.00 95.81 151 LYS A O 1
ATOM 1140 N N . ASN A 1 152 ? -10.097 -2.210 -5.479 1.00 95.12 152 ASN A N 1
ATOM 1141 C CA . ASN A 1 152 ? -11.480 -2.663 -5.340 1.00 95.12 152 ASN A CA 1
ATOM 1142 C C . ASN A 1 152 ? -12.184 -1.972 -4.166 1.00 95.12 152 ASN A C 1
ATOM 1144 O O . ASN A 1 152 ? -13.343 -1.582 -4.303 1.00 95.12 152 ASN A O 1
ATOM 1148 N N . GLU A 1 153 ? -11.452 -1.735 -3.074 1.00 95.88 153 GLU A N 1
ATOM 1149 C CA . GLU A 1 153 ? -11.872 -0.888 -1.953 1.00 95.88 153 GLU A CA 1
ATOM 1150 C C . GLU A 1 153 ? -12.152 0.556 -2.412 1.00 95.88 153 GLU A C 1
ATOM 1152 O O . GLU A 1 153 ? -13.257 1.062 -2.217 1.00 95.88 153 GLU A O 1
ATOM 1157 N N . TYR A 1 154 ? -11.200 1.192 -3.104 1.00 97.56 154 TYR A N 1
ATOM 1158 C CA . TYR A 1 154 ? -11.272 2.620 -3.439 1.00 97.56 154 TYR A CA 1
ATOM 1159 C C . TYR A 1 154 ? -12.301 2.929 -4.526 1.00 97.56 154 TYR A C 1
ATOM 1161 O O . TYR A 1 154 ? -13.032 3.917 -4.450 1.00 97.56 154 TYR A O 1
ATOM 1169 N N . THR A 1 155 ? -12.409 2.047 -5.522 1.00 96.38 155 THR A N 1
ATOM 1170 C CA . THR A 1 155 ? -13.339 2.191 -6.655 1.00 96.38 155 THR A CA 1
ATOM 1171 C C . THR A 1 155 ? -14.744 1.653 -6.393 1.00 96.38 155 THR A C 1
ATOM 1173 O O . THR A 1 155 ? -15.621 1.868 -7.228 1.00 96.38 155 THR A O 1
ATOM 1176 N N . GLY A 1 156 ? -14.988 0.999 -5.250 1.00 94.75 156 GLY A N 1
ATOM 1177 C CA . GLY A 1 156 ? -16.280 0.374 -4.946 1.00 94.75 156 GLY A CA 1
ATOM 1178 C C . GLY A 1 156 ? -16.607 -0.785 -5.889 1.00 94.75 156 GLY A C 1
ATOM 1179 O O . GLY A 1 156 ? -17.739 -0.914 -6.346 1.00 94.75 156 GLY A O 1
ATOM 1180 N N . ALA A 1 157 ? -15.597 -1.586 -6.242 1.00 94.69 157 ALA A N 1
ATOM 1181 C CA . ALA A 1 157 ? -15.755 -2.729 -7.145 1.00 94.69 157 ALA A CA 1
ATOM 1182 C C . ALA A 1 157 ? -16.262 -3.995 -6.429 1.00 94.69 157 ALA A C 1
ATOM 1184 O O . ALA A 1 157 ? -16.638 -4.963 -7.087 1.00 94.69 157 ALA A O 1
ATOM 1185 N N . HIS A 1 158 ? -16.275 -3.998 -5.094 1.00 93.38 158 HIS A N 1
ATOM 1186 C CA . HIS A 1 158 ? -16.930 -5.038 -4.304 1.00 93.38 158 HIS A CA 1
ATOM 1187 C C . HIS A 1 158 ? -18.450 -4.819 -4.288 1.00 93.38 158 HIS A C 1
ATOM 1189 O O . HIS A 1 158 ? -18.925 -3.713 -4.026 1.00 93.38 158 HIS A O 1
ATOM 1195 N N . GLU A 1 159 ? -19.220 -5.876 -4.553 1.00 91.94 159 GLU A N 1
ATOM 1196 C CA . GLU A 1 159 ? -20.682 -5.798 -4.619 1.00 91.94 159 GLU A CA 1
ATOM 1197 C C . GLU A 1 159 ? -21.284 -5.270 -3.305 1.00 91.94 159 GLU A C 1
ATOM 1199 O O . GLU A 1 159 ? -20.911 -5.689 -2.212 1.00 91.94 159 GLU A O 1
ATOM 1204 N N . GLY A 1 160 ? -22.210 -4.313 -3.414 1.00 92.56 160 GLY A N 1
ATOM 1205 C CA . GLY A 1 160 ? -22.869 -3.680 -2.267 1.00 92.56 160 GLY A CA 1
ATOM 1206 C C . GLY A 1 160 ? -22.028 -2.645 -1.505 1.00 92.56 160 GLY A C 1
ATOM 1207 O O . GLY A 1 160 ? -22.589 -1.924 -0.681 1.00 92.56 160 GLY A O 1
ATOM 1208 N N . ILE A 1 161 ? -20.727 -2.508 -1.792 1.00 94.56 161 ILE A N 1
ATOM 1209 C CA . ILE A 1 161 ? -19.828 -1.581 -1.092 1.00 94.56 161 ILE A CA 1
ATOM 1210 C C . ILE A 1 161 ? -19.607 -0.316 -1.942 1.00 94.56 161 ILE A C 1
ATOM 1212 O O . ILE A 1 161 ? -19.124 -0.409 -3.071 1.00 94.56 161 ILE A O 1
ATOM 1216 N N . PRO A 1 162 ? -19.936 0.891 -1.440 1.00 95.38 162 PRO A N 1
ATOM 1217 C CA . PRO A 1 162 ? -19.721 2.124 -2.188 1.00 95.38 162 PRO A CA 1
ATOM 1218 C C . PRO A 1 162 ? -18.232 2.469 -2.307 1.00 95.38 162 PRO A C 1
ATOM 1220 O O . PRO A 1 162 ? -17.447 2.236 -1.391 1.00 95.38 162 PRO A O 1
ATOM 1223 N N . ALA A 1 163 ? -17.873 3.124 -3.413 1.00 97.00 163 ALA A N 1
ATOM 1224 C CA . ALA A 1 163 ? -16.551 3.714 -3.608 1.00 97.00 163 ALA A CA 1
ATOM 1225 C C . ALA A 1 163 ? -16.201 4.739 -2.515 1.00 97.00 163 ALA A C 1
ATOM 1227 O O . ALA A 1 163 ? -17.090 5.374 -1.926 1.00 97.00 163 ALA A O 1
ATOM 1228 N N . ASP A 1 164 ? -14.902 4.935 -2.295 1.00 98.25 164 ASP A N 1
ATOM 1229 C CA . ASP A 1 164 ? -14.354 5.920 -1.363 1.00 98.25 164 ASP A CA 1
ATOM 1230 C C . ASP A 1 164 ? -14.889 7.332 -1.668 1.00 98.25 164 ASP A C 1
ATOM 1232 O O . ASP A 1 164 ? -15.039 7.730 -2.832 1.00 98.25 164 ASP A O 1
ATOM 1236 N N . VAL A 1 165 ? -15.213 8.101 -0.625 1.00 98.19 165 VAL A N 1
ATOM 1237 C CA . VAL A 1 165 ? -15.730 9.473 -0.742 1.00 98.19 165 VAL A CA 1
ATOM 1238 C C . VAL A 1 165 ? -14.788 10.396 -1.509 1.00 98.19 165 VAL A C 1
ATOM 1240 O O . VAL A 1 165 ? -15.274 11.206 -2.303 1.00 98.19 165 VAL A O 1
ATOM 1243 N N . HIS A 1 166 ? -13.477 10.239 -1.339 1.00 98.19 166 HIS A N 1
ATOM 1244 C CA . HIS A 1 166 ? -12.458 1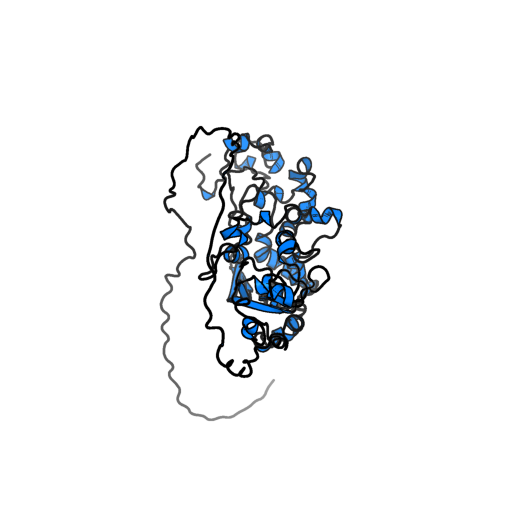1.037 -2.015 1.00 98.19 166 HIS A CA 1
ATOM 1245 C C . HIS A 1 166 ? -12.491 10.791 -3.528 1.00 98.19 166 HIS A C 1
ATOM 1247 O O . HIS A 1 166 ? -12.510 11.740 -4.314 1.00 98.19 166 HIS A O 1
ATOM 1253 N N . LEU A 1 167 ? -12.659 9.536 -3.959 1.00 97.44 167 LEU A N 1
ATOM 1254 C CA . LEU A 1 167 ? -12.834 9.216 -5.375 1.00 97.44 167 LEU A CA 1
ATOM 1255 C C . LEU A 1 167 ? -14.200 9.670 -5.908 1.00 97.44 167 LEU A C 1
ATOM 1257 O O . LEU A 1 167 ? -14.287 10.336 -6.942 1.00 97.44 167 LEU A O 1
ATOM 1261 N N . ARG A 1 168 ? -15.302 9.277 -5.255 1.00 96.69 168 ARG A N 1
ATOM 1262 C CA . ARG A 1 168 ? -16.643 9.449 -5.848 1.00 96.69 168 ARG A CA 1
ATOM 1263 C C . ARG A 1 168 ? -17.181 10.874 -5.761 1.00 96.69 168 ARG A C 1
ATOM 1265 O O . ARG A 1 168 ? -18.000 11.236 -6.605 1.00 96.69 168 ARG A O 1
ATOM 1272 N N . GLN A 1 169 ? -16.748 11.654 -4.767 1.00 96.62 169 GLN A N 1
ATOM 1273 C CA . GLN A 1 169 ? -17.171 13.046 -4.571 1.00 96.62 169 GLN A CA 1
ATOM 1274 C C . GLN A 1 169 ? -16.096 14.035 -5.032 1.00 96.62 169 GLN A C 1
ATOM 1276 O O . GLN A 1 169 ? -16.406 14.910 -5.837 1.00 96.62 169 GLN A O 1
ATOM 1281 N N . ALA A 1 170 ? -14.849 13.878 -4.572 1.00 96.56 170 ALA A N 1
ATOM 1282 C CA . ALA A 1 170 ? -13.765 14.826 -4.860 1.00 96.56 170 ALA A CA 1
ATOM 1283 C C . ALA A 1 170 ? -12.950 14.501 -6.129 1.00 96.56 170 ALA A C 1
ATOM 1285 O O . ALA A 1 170 ? -12.186 15.348 -6.579 1.00 96.56 170 ALA A O 1
ATOM 1286 N N . ARG A 1 171 ? -13.148 13.322 -6.745 1.00 96.25 171 ARG A N 1
ATOM 1287 C CA . ARG A 1 171 ? -12.400 12.845 -7.932 1.00 96.25 171 ARG A CA 1
ATOM 1288 C C . ARG A 1 171 ? -10.893 12.703 -7.710 1.00 96.25 171 ARG A C 1
ATOM 1290 O O . ARG A 1 171 ? -10.139 12.726 -8.677 1.00 96.25 171 ARG A O 1
ATOM 1297 N N . MET A 1 172 ? -10.490 12.499 -6.459 1.00 97.44 172 MET A N 1
ATOM 1298 C CA . MET A 1 172 ? -9.097 12.270 -6.094 1.00 97.44 172 MET A CA 1
ATOM 1299 C C . MET A 1 172 ? -8.563 10.962 -6.689 1.00 97.44 172 MET A C 1
ATOM 1301 O O . MET A 1 172 ? -9.275 9.968 -6.861 1.00 97.44 172 MET A O 1
ATOM 1305 N N . THR A 1 173 ? -7.279 11.006 -7.001 1.00 95.75 173 THR A N 1
ATOM 1306 C CA . THR A 1 173 ? -6.411 9.937 -7.478 1.00 95.75 173 THR A CA 1
ATOM 1307 C C . THR A 1 173 ? -5.384 9.602 -6.393 1.00 95.75 173 THR A C 1
ATOM 1309 O O . THR A 1 173 ? -5.274 10.302 -5.389 1.00 95.75 173 THR A O 1
ATOM 1312 N N . CYS A 1 174 ? -4.596 8.538 -6.577 1.00 95.38 174 CYS A N 1
ATOM 1313 C CA . CYS A 1 174 ? -3.593 8.132 -5.586 1.00 95.38 174 CYS A CA 1
ATOM 1314 C C . CYS A 1 174 ? -2.606 9.263 -5.236 1.00 95.38 174 CYS A C 1
ATOM 1316 O O . CYS A 1 174 ? -2.269 9.437 -4.069 1.00 95.38 174 CYS A O 1
ATOM 1318 N N . THR A 1 175 ? -2.185 10.052 -6.228 1.00 94.81 175 THR A N 1
ATOM 1319 C CA . THR A 1 175 ? -1.207 11.143 -6.079 1.00 94.81 175 THR A CA 1
ATOM 1320 C C . THR A 1 175 ? -1.756 12.401 -5.404 1.00 94.81 175 THR A C 1
ATOM 1322 O O . THR A 1 175 ? -0.971 13.264 -5.027 1.00 94.81 175 THR A O 1
ATOM 1325 N N . ASP A 1 176 ? -3.075 12.512 -5.212 1.00 95.88 176 ASP A N 1
ATOM 1326 C CA . ASP A 1 176 ? -3.672 13.616 -4.444 1.00 95.88 176 ASP A CA 1
ATOM 1327 C C . ASP A 1 176 ? -3.522 13.412 -2.923 1.00 95.88 176 ASP A C 1
ATOM 1329 O O . ASP A 1 176 ? -3.683 14.357 -2.154 1.00 95.88 176 ASP A O 1
ATOM 1333 N N . CYS A 1 177 ? -3.191 12.188 -2.484 1.00 95.44 177 CYS A N 1
ATOM 1334 C CA . CYS A 1 177 ? -2.889 11.862 -1.085 1.00 95.44 177 CYS A CA 1
ATOM 1335 C C . CYS A 1 177 ? -1.444 11.371 -0.890 1.00 95.44 177 CYS A C 1
ATOM 1337 O O . CYS A 1 177 ? -0.826 11.674 0.126 1.00 95.44 177 CYS A O 1
ATOM 1339 N N . HIS A 1 178 ? -0.891 10.617 -1.844 1.00 94.81 178 HIS A N 1
ATOM 1340 C CA . HIS A 1 178 ? 0.475 10.098 -1.778 1.00 94.81 178 HIS A CA 1
ATOM 1341 C C . HIS A 1 178 ? 1.443 10.992 -2.557 1.00 94.81 178 HIS A C 1
ATOM 1343 O O . HIS A 1 178 ? 1.401 11.053 -3.787 1.00 94.81 178 HIS A O 1
ATOM 1349 N N . GLY A 1 179 ? 2.329 11.675 -1.832 1.00 91.62 179 GLY A N 1
ATOM 1350 C CA . GLY A 1 179 ? 3.312 12.585 -2.412 1.00 91.62 179 GLY A CA 1
ATOM 1351 C C . GLY A 1 179 ? 4.402 11.880 -3.226 1.00 91.62 179 GLY A C 1
ATOM 1352 O O . GLY A 1 179 ? 4.774 10.737 -2.967 1.00 91.62 179 GLY A O 1
ATOM 1353 N N . ALA A 1 180 ? 4.976 12.602 -4.190 1.00 92.56 180 ALA A N 1
ATOM 1354 C CA . ALA A 1 180 ? 6.076 12.096 -5.014 1.00 92.56 180 ALA A CA 1
ATOM 1355 C C . ALA A 1 180 ? 7.360 11.792 -4.213 1.00 92.56 180 ALA A C 1
ATOM 1357 O O . ALA A 1 180 ? 8.205 11.038 -4.690 1.00 92.56 180 ALA A O 1
ATOM 1358 N N . GLY A 1 181 ? 7.525 12.374 -3.020 1.00 91.25 181 GLY A N 1
ATOM 1359 C CA . GLY A 1 181 ? 8.733 12.207 -2.214 1.00 91.25 181 GLY A CA 1
ATOM 1360 C C . GLY A 1 181 ? 8.859 10.830 -1.557 1.00 91.25 181 GLY A C 1
ATOM 1361 O O . GLY A 1 181 ? 9.920 10.215 -1.647 1.00 91.25 181 GLY A O 1
ATOM 1362 N N . ASP A 1 182 ? 7.759 10.308 -1.012 1.00 87.81 182 ASP A N 1
ATOM 1363 C CA . ASP A 1 182 ? 7.570 8.911 -0.590 1.00 87.81 182 ASP A CA 1
ATOM 1364 C C . ASP A 1 182 ? 7.844 7.947 -1.760 1.00 87.81 182 ASP A C 1
ATOM 1366 O O . ASP A 1 182 ? 8.690 7.054 -1.680 1.00 87.81 182 ASP A O 1
ATOM 1370 N N . MET A 1 183 ? 7.214 8.206 -2.912 1.00 91.56 183 MET A N 1
ATOM 1371 C CA . MET A 1 183 ? 7.329 7.371 -4.115 1.00 91.56 183 MET A CA 1
ATOM 1372 C C . MET A 1 183 ? 8.762 7.286 -4.662 1.00 91.56 183 MET A C 1
ATOM 1374 O O . MET A 1 183 ? 9.216 6.199 -5.024 1.00 91.56 183 MET A O 1
ATOM 1378 N N . HIS A 1 184 ? 9.491 8.405 -4.701 1.00 93.94 184 HIS A N 1
ATOM 1379 C CA . HIS A 1 184 ? 10.875 8.474 -5.187 1.00 93.94 184 HIS A CA 1
ATOM 1380 C C . HIS A 1 184 ? 11.937 8.242 -4.098 1.00 93.94 184 HIS A C 1
ATOM 1382 O O . HIS A 1 184 ? 13.126 8.238 -4.412 1.00 93.94 184 HIS A O 1
ATOM 1388 N N . GLY A 1 185 ? 11.542 8.073 -2.832 1.00 91.06 185 GLY A N 1
ATOM 1389 C CA . GLY A 1 185 ? 12.459 7.930 -1.698 1.00 91.06 185 GLY A CA 1
ATOM 1390 C C . GLY A 1 185 ? 13.188 9.218 -1.283 1.00 91.06 185 GLY A C 1
ATOM 1391 O O . GLY A 1 185 ? 14.116 9.160 -0.475 1.00 91.06 185 GLY A O 1
ATOM 1392 N N . THR A 1 186 ? 12.803 10.388 -1.810 1.00 92.38 186 THR A N 1
ATOM 1393 C CA . THR A 1 186 ? 13.495 11.660 -1.535 1.00 92.38 186 THR A CA 1
ATOM 1394 C C . THR A 1 186 ? 13.215 12.213 -0.143 1.00 92.38 186 THR A C 1
ATOM 1396 O O . THR A 1 186 ? 14.067 12.903 0.416 1.00 92.38 186 THR A O 1
ATOM 1399 N N . ASP A 1 187 ? 12.057 11.900 0.445 1.00 89.38 187 ASP A N 1
ATOM 1400 C CA . ASP A 1 187 ? 11.681 12.409 1.775 1.00 89.38 187 ASP A CA 1
ATOM 1401 C C . ASP A 1 187 ? 12.608 11.868 2.882 1.00 89.38 187 ASP A C 1
ATOM 1403 O O . ASP A 1 187 ? 12.868 12.543 3.881 1.00 89.38 187 ASP A O 1
ATOM 1407 N N . TYR A 1 188 ? 13.213 10.699 2.656 1.00 84.62 188 TYR A N 1
ATOM 1408 C CA . TYR A 1 188 ? 14.144 10.043 3.579 1.00 84.62 188 TYR A CA 1
ATOM 1409 C C . TYR A 1 188 ? 15.579 10.590 3.504 1.00 84.62 188 TYR A C 1
ATOM 1411 O O . TYR A 1 188 ? 16.401 10.322 4.382 1.00 84.62 188 TYR A O 1
ATOM 1419 N N . VAL A 1 189 ? 15.908 11.389 2.482 1.00 83.88 189 VAL A N 1
ATOM 1420 C CA . VAL A 1 189 ? 17.266 11.928 2.270 1.00 83.88 189 VAL A CA 1
ATOM 1421 C C . VAL A 1 189 ? 17.658 12.918 3.368 1.00 83.88 189 VAL A C 1
ATOM 1423 O O . VAL A 1 189 ? 18.820 12.977 3.770 1.00 83.88 189 VAL A O 1
ATOM 1426 N N . LEU A 1 190 ? 16.692 13.697 3.865 1.00 74.88 190 LEU A N 1
ATOM 1427 C CA . LEU A 1 190 ? 16.927 14.709 4.899 1.00 74.88 190 LEU A CA 1
ATOM 1428 C C . LEU A 1 190 ? 16.922 14.132 6.320 1.00 74.88 190 LEU A C 1
ATOM 1430 O O . LEU A 1 190 ? 17.577 14.697 7.197 1.00 74.88 190 LEU A O 1
ATOM 1434 N N . THR A 1 191 ? 16.205 13.030 6.554 1.00 78.38 191 THR A N 1
ATOM 1435 C CA . THR A 1 191 ? 16.175 12.336 7.852 1.00 78.38 191 THR A CA 1
ATOM 1436 C C . THR A 1 191 ? 17.347 11.365 8.001 1.00 78.38 191 THR A C 1
ATOM 1438 O O . THR A 1 191 ? 17.885 11.213 9.096 1.00 78.38 191 THR A O 1
ATOM 1441 N N . GLY A 1 192 ? 17.767 10.725 6.902 1.00 77.75 192 GLY A N 1
ATOM 1442 C CA . GLY A 1 192 ? 18.688 9.586 6.915 1.00 77.75 192 GLY A CA 1
ATOM 1443 C C . GLY A 1 192 ? 18.040 8.282 7.400 1.00 77.75 192 GLY A C 1
ATOM 1444 O O . GLY A 1 192 ? 18.739 7.286 7.580 1.00 77.75 192 GLY A O 1
ATOM 1445 N N . GLU A 1 193 ? 16.723 8.281 7.617 1.00 82.12 193 GLU A N 1
ATOM 1446 C CA . GLU A 1 193 ? 15.945 7.142 8.104 1.00 82.12 193 GLU A CA 1
ATOM 1447 C C . GLU A 1 193 ? 15.269 6.450 6.916 1.00 82.12 193 GLU A C 1
ATOM 1449 O O . GLU A 1 193 ? 14.228 6.893 6.435 1.00 82.12 193 GLU A O 1
ATOM 1454 N N . ILE A 1 194 ? 15.886 5.373 6.419 1.00 86.38 194 ILE A N 1
ATOM 1455 C CA . ILE A 1 194 ? 15.336 4.564 5.323 1.00 86.38 194 ILE A CA 1
ATOM 1456 C C . ILE A 1 194 ? 14.206 3.691 5.890 1.00 86.38 194 ILE A C 1
ATOM 1458 O O . ILE A 1 194 ? 14.478 2.894 6.798 1.00 86.38 194 ILE A O 1
ATOM 1462 N N . PRO A 1 195 ? 12.965 3.783 5.380 1.00 90.88 195 PRO A N 1
ATOM 1463 C CA . PRO A 1 195 ? 11.865 2.963 5.869 1.00 90.88 195 PRO A CA 1
ATOM 1464 C C . PRO A 1 195 ? 12.153 1.482 5.611 1.00 90.88 195 PRO A C 1
ATOM 1466 O O . PRO A 1 195 ? 12.619 1.099 4.540 1.00 90.88 195 PRO A O 1
ATOM 1469 N N . GLN A 1 196 ? 11.862 0.644 6.598 1.00 93.19 196 GLN A N 1
ATOM 1470 C CA . GLN A 1 196 ? 11.913 -0.811 6.475 1.00 93.19 196 GLN A CA 1
ATOM 1471 C C . GLN A 1 196 ? 10.522 -1.369 6.148 1.00 93.19 196 GLN A C 1
ATOM 1473 O O . GLN A 1 196 ? 10.394 -2.452 5.596 1.00 93.19 196 GLN A O 1
ATOM 1478 N N . HIS A 1 197 ? 9.454 -0.620 6.432 1.00 93.56 197 HIS A N 1
ATOM 1479 C CA . HIS A 1 197 ? 8.091 -0.923 6.009 1.00 93.56 197 HIS A CA 1
ATOM 1480 C C . HIS A 1 197 ? 7.207 0.332 5.916 1.00 93.56 197 HIS A C 1
ATOM 1482 O O . HIS A 1 197 ? 7.514 1.375 6.489 1.00 93.56 197 HIS A O 1
ATOM 1488 N N . ARG A 1 198 ? 6.040 0.207 5.265 1.00 92.44 198 ARG A N 1
ATOM 1489 C CA . ARG A 1 198 ? 5.066 1.297 5.001 1.00 92.44 198 ARG A CA 1
ATOM 1490 C C . ARG A 1 198 ? 4.475 2.020 6.228 1.00 92.44 198 ARG A C 1
ATOM 1492 O O . ARG A 1 198 ? 3.579 2.843 6.076 1.00 92.44 198 ARG A O 1
ATOM 1499 N N . TYR A 1 199 ? 4.865 1.626 7.437 1.00 93.38 199 TYR A N 1
ATOM 1500 C CA . TYR A 1 199 ? 4.404 2.207 8.700 1.00 93.38 199 TYR A CA 1
ATOM 1501 C C . TYR A 1 199 ? 5.554 2.788 9.540 1.00 93.38 199 TYR A C 1
ATOM 1503 O O . TYR A 1 199 ? 5.325 3.146 10.694 1.00 93.38 199 TYR A O 1
ATOM 1511 N N . ASP A 1 200 ? 6.765 2.889 8.984 1.00 91.38 200 ASP A N 1
ATOM 1512 C CA . ASP A 1 200 ? 7.854 3.647 9.606 1.00 91.38 200 ASP A CA 1
ATOM 1513 C C . ASP A 1 200 ? 7.640 5.152 9.457 1.00 91.38 200 ASP A C 1
ATOM 1515 O O . ASP A 1 200 ? 6.957 5.612 8.542 1.00 91.38 200 ASP A O 1
ATOM 1519 N N . GLY A 1 201 ? 8.241 5.917 10.369 1.00 88.31 201 GLY A N 1
ATOM 1520 C CA . GLY A 1 201 ? 8.150 7.372 10.370 1.00 88.31 201 GLY A CA 1
ATOM 1521 C C . GLY A 1 201 ? 6.737 7.901 10.625 1.00 88.31 201 GLY A C 1
ATOM 1522 O O . GLY A 1 201 ? 5.842 7.190 11.099 1.00 88.31 201 GLY A O 1
ATOM 1523 N N . GLU A 1 202 ? 6.551 9.188 10.335 1.00 88.69 202 GLU A N 1
ATOM 1524 C CA . GLU A 1 202 ? 5.273 9.884 10.500 1.00 88.69 202 GLU A CA 1
ATOM 1525 C C . GLU A 1 202 ? 4.138 9.210 9.712 1.00 88.69 202 GLU A C 1
ATOM 1527 O O . GLU A 1 202 ? 4.356 8.466 8.753 1.00 88.69 202 GLU A O 1
ATOM 1532 N N . GLN A 1 203 ? 2.895 9.433 10.135 1.00 89.94 203 GLN A N 1
ATOM 1533 C CA . GLN A 1 203 ? 1.743 8.931 9.394 1.00 89.94 203 GLN A CA 1
ATOM 1534 C C . GLN A 1 203 ? 1.545 9.754 8.117 1.00 89.94 203 GLN A C 1
ATOM 1536 O O . GLN A 1 203 ? 1.110 10.896 8.187 1.00 89.94 203 GLN A O 1
ATOM 1541 N N . ALA A 1 204 ? 1.817 9.151 6.959 1.00 88.38 204 ALA A N 1
ATOM 1542 C CA . ALA A 1 204 ? 1.546 9.732 5.650 1.00 88.38 204 ALA A CA 1
ATOM 1543 C C . ALA A 1 204 ? 0.757 8.737 4.768 1.00 88.38 204 ALA A C 1
ATOM 1545 O O . ALA A 1 204 ? 1.152 7.569 4.681 1.00 88.38 204 ALA A O 1
ATOM 1546 N N . PRO A 1 205 ? -0.339 9.161 4.109 1.00 92.75 205 PRO A N 1
ATOM 1547 C CA . PRO A 1 205 ? -1.090 10.397 4.367 1.00 92.75 205 PRO A CA 1
ATOM 1548 C C . PRO A 1 205 ? -1.770 10.388 5.751 1.00 92.75 205 PRO A C 1
ATOM 1550 O O . PRO A 1 205 ? -2.210 9.331 6.217 1.00 92.75 205 PRO A O 1
ATOM 1553 N N . ALA A 1 206 ? -1.914 11.554 6.390 1.00 92.69 206 ALA A N 1
ATOM 1554 C CA . ALA A 1 206 ? -2.784 11.722 7.553 1.00 92.69 206 ALA A CA 1
ATOM 1555 C C . ALA A 1 206 ? -4.142 12.315 7.136 1.00 92.69 206 ALA A C 1
ATOM 1557 O O . ALA A 1 206 ? -4.243 13.097 6.193 1.00 92.69 206 ALA A O 1
ATOM 1558 N N . CYS A 1 207 ? -5.217 11.954 7.843 1.00 93.31 207 CYS A N 1
ATOM 1559 C CA . CYS A 1 207 ? -6.538 12.551 7.591 1.00 93.31 207 CYS A CA 1
ATOM 1560 C C . CYS A 1 207 ? -6.536 14.023 8.034 1.00 93.31 207 CYS A C 1
ATOM 1562 O O . CYS A 1 207 ? -7.147 14.899 7.423 1.00 93.31 207 CYS A O 1
ATOM 1564 N N . GLU A 1 208 ? -5.793 14.269 9.106 1.00 91.12 208 GLU A N 1
ATOM 1565 C CA . GLU A 1 208 ? -5.571 15.528 9.786 1.00 91.12 208 GLU A CA 1
ATOM 1566 C C . GLU A 1 208 ? -4.910 16.589 8.880 1.00 91.12 208 GLU A C 1
ATOM 1568 O O . GLU A 1 208 ? -5.168 17.774 9.077 1.00 91.12 208 GLU A O 1
ATOM 1573 N N . ASP A 1 209 ? -4.168 16.192 7.835 1.00 92.75 209 ASP A N 1
ATOM 1574 C CA . ASP A 1 209 ? -3.547 17.108 6.858 1.00 92.75 209 ASP A CA 1
ATOM 1575 C C . ASP A 1 209 ? -4.579 17.886 6.018 1.00 92.75 209 ASP A C 1
ATOM 1577 O O . ASP A 1 209 ? -4.303 18.987 5.541 1.00 92.75 209 ASP A O 1
ATOM 1581 N N . CYS A 1 210 ? -5.780 17.322 5.834 1.00 94.06 210 CYS A N 1
ATOM 1582 C CA . CYS A 1 210 ? -6.890 17.942 5.097 1.00 94.06 210 CYS A CA 1
ATOM 1583 C C . CYS A 1 210 ? -8.097 18.282 5.985 1.00 94.06 210 CYS A C 1
ATOM 1585 O O . CYS A 1 210 ? -8.859 19.185 5.648 1.00 94.06 210 CYS A O 1
ATOM 1587 N N . HIS A 1 211 ? -8.262 17.590 7.117 1.00 92.69 211 HIS A N 1
ATOM 1588 C CA . HIS A 1 211 ? -9.429 17.698 8.002 1.00 92.69 211 HIS A CA 1
ATOM 1589 C C . HIS A 1 211 ? -9.124 18.314 9.377 1.00 92.69 211 HIS A C 1
ATOM 1591 O O . HIS A 1 211 ? -9.914 18.153 10.306 1.00 92.69 211 HIS A O 1
ATOM 1597 N N . ALA A 1 212 ? -8.010 19.042 9.531 1.00 88.44 212 ALA A N 1
ATOM 1598 C CA . ALA A 1 212 ? -7.635 19.720 10.781 1.00 88.44 212 ALA A CA 1
ATOM 1599 C C . ALA A 1 212 ? -8.766 20.570 11.399 1.00 88.44 212 ALA A C 1
ATOM 1601 O O . ALA A 1 212 ? -8.909 20.613 12.624 1.00 88.44 212 ALA A O 1
ATOM 1602 N N . ASP A 1 213 ? -9.588 21.208 10.561 1.00 84.12 213 ASP A N 1
ATOM 1603 C CA . ASP A 1 213 ? -10.721 22.021 11.007 1.00 84.12 213 ASP A CA 1
ATOM 1604 C C . ASP A 1 213 ? -11.934 21.175 11.454 1.00 84.12 213 ASP A C 1
ATOM 1606 O O . ASP A 1 213 ? -12.676 21.622 12.321 1.00 84.12 213 ASP A O 1
ATOM 1610 N N . ASP A 1 214 ? -12.118 19.946 10.951 1.00 80.81 214 ASP A N 1
ATOM 1611 C CA . ASP A 1 214 ? -13.289 19.085 11.228 1.00 80.81 214 ASP A CA 1
ATOM 1612 C C . ASP A 1 214 ? -13.136 18.201 12.492 1.00 80.81 214 ASP A C 1
ATOM 1614 O O . ASP A 1 214 ? -14.103 17.607 12.988 1.00 80.81 214 ASP A O 1
ATOM 1618 N N . ILE A 1 215 ? -11.910 18.063 13.011 1.00 80.31 215 ILE A N 1
ATOM 1619 C CA . ILE A 1 215 ? -11.545 17.095 14.069 1.00 80.31 215 ILE A CA 1
ATOM 1620 C C . ILE A 1 215 ? -11.428 17.694 15.479 1.00 80.31 215 ILE A C 1
ATOM 1622 O O . ILE A 1 215 ? -11.202 16.959 16.443 1.00 80.31 215 ILE A O 1
ATOM 1626 N N . ALA A 1 216 ? -11.542 19.015 15.635 1.00 74.06 216 ALA A N 1
ATOM 1627 C CA . ALA A 1 216 ? -11.320 19.654 16.931 1.00 74.06 216 ALA A CA 1
ATOM 1628 C C . ALA A 1 216 ? -12.488 19.425 17.912 1.00 74.06 216 ALA A C 1
ATOM 1630 O O . ALA A 1 216 ? -13.659 19.599 17.574 1.00 74.06 216 ALA A O 1
ATOM 1631 N N . ILE A 1 217 ? -12.151 19.103 19.165 1.00 74.94 217 ILE A N 1
ATOM 1632 C CA . ILE A 1 217 ? -13.130 18.876 20.238 1.00 74.94 217 ILE A CA 1
ATOM 1633 C C . ILE A 1 217 ? -13.918 20.163 20.529 1.00 74.94 217 ILE A C 1
ATOM 1635 O O . ILE A 1 217 ? -13.341 21.236 20.719 1.00 74.94 217 ILE A O 1
ATOM 1639 N N . GLY A 1 218 ? -15.238 20.035 20.637 1.00 71.69 218 GLY A N 1
ATOM 1640 C CA . GLY A 1 218 ? -16.188 21.112 20.896 1.00 71.69 218 GLY A CA 1
ATOM 1641 C C . GLY A 1 218 ? -16.814 21.711 19.636 1.00 71.69 218 GLY A C 1
ATOM 1642 O O . GLY A 1 218 ? -17.543 22.696 19.747 1.00 71.69 218 GLY A O 1
ATOM 1643 N N . GLN A 1 219 ? -16.562 21.137 18.453 1.00 73.06 219 GLN A N 1
ATOM 1644 C CA . GLN A 1 219 ? -17.174 21.577 17.191 1.00 73.06 219 GLN A CA 1
ATOM 1645 C C . GLN A 1 219 ? -18.559 20.964 16.908 1.00 73.06 219 GLN A C 1
ATOM 1647 O O . GLN A 1 219 ? -19.170 21.257 15.882 1.00 73.06 219 GLN A O 1
ATOM 1652 N N . GLY A 1 220 ? -19.107 20.167 17.832 1.00 77.38 220 GLY A N 1
ATOM 1653 C CA . GLY A 1 220 ? -20.492 19.688 17.762 1.00 77.38 220 GLY A CA 1
ATOM 1654 C C . GLY A 1 220 ? -20.686 18.356 17.035 1.00 77.38 220 GLY A C 1
ATOM 1655 O O . GLY A 1 220 ? -21.827 17.938 16.845 1.00 77.38 220 GLY A O 1
ATOM 1656 N N . ASN A 1 221 ? -19.602 17.663 16.672 1.00 87.69 221 ASN A N 1
ATOM 1657 C CA . ASN A 1 221 ? -19.648 16.241 16.346 1.00 87.69 221 ASN A CA 1
ATOM 1658 C C . ASN A 1 221 ? -19.404 15.430 17.629 1.00 87.69 221 ASN A C 1
ATOM 1660 O O . ASN A 1 221 ? -18.271 15.304 18.092 1.00 87.69 221 ASN A O 1
ATOM 1664 N N . GLU A 1 222 ? -20.472 14.860 18.189 1.00 88.38 222 GLU A N 1
ATOM 1665 C CA . GLU A 1 222 ? -20.426 14.115 19.453 1.00 88.38 222 GLU A CA 1
ATOM 1666 C C . GLU A 1 222 ? -19.455 12.922 19.435 1.00 88.38 222 GLU A C 1
ATOM 1668 O O . GLU A 1 222 ? -18.846 12.617 20.461 1.00 88.38 222 GLU A O 1
ATOM 1673 N N . TYR A 1 223 ? -19.244 12.287 18.275 1.00 89.88 223 TYR A N 1
ATOM 1674 C CA . TYR A 1 223 ? -18.307 11.172 18.134 1.00 89.88 223 TYR A CA 1
ATOM 1675 C C . TYR A 1 223 ? -16.853 11.647 18.217 1.00 89.88 223 TYR A C 1
ATOM 1677 O O . TYR A 1 223 ? -16.052 11.004 18.901 1.00 89.88 223 TYR A O 1
ATOM 1685 N N . HIS A 1 224 ? -16.518 12.775 17.577 1.00 91.81 224 HIS A N 1
ATOM 1686 C CA . HIS A 1 224 ? -15.188 13.391 17.671 1.00 91.81 224 HIS A CA 1
ATOM 1687 C C . HIS A 1 224 ? -14.935 13.901 19.099 1.00 91.81 224 HIS A C 1
ATOM 1689 O O . HIS A 1 224 ? -13.888 13.619 19.679 1.00 91.81 224 HIS A O 1
ATOM 1695 N N . ASP A 1 225 ? -15.929 14.547 19.715 1.00 88.31 225 ASP A N 1
ATOM 1696 C CA . ASP A 1 225 ? -15.847 15.063 21.087 1.00 88.31 225 ASP A CA 1
ATOM 1697 C C . ASP A 1 225 ? -15.697 13.948 22.142 1.00 88.31 225 ASP A C 1
ATOM 1699 O O . ASP A 1 225 ? -15.058 14.143 23.182 1.00 88.31 225 ASP A O 1
ATOM 1703 N N . ALA A 1 226 ? -16.284 12.771 21.900 1.00 88.88 226 ALA A N 1
ATOM 1704 C CA . ALA A 1 226 ? -16.224 11.632 22.813 1.00 88.88 226 ALA A CA 1
ATOM 1705 C C . ALA A 1 226 ? -14.913 10.831 22.723 1.00 88.88 226 ALA A C 1
ATOM 1707 O O . ALA A 1 226 ? -14.453 10.332 23.755 1.00 88.88 226 ALA A O 1
ATOM 1708 N N . HIS A 1 227 ? -14.328 10.700 21.526 1.00 91.25 227 HIS A N 1
ATOM 1709 C CA . HIS A 1 227 ? -13.185 9.812 21.262 1.00 91.25 227 HIS A CA 1
ATOM 1710 C C . HIS A 1 227 ? -11.856 10.549 21.033 1.00 91.25 227 HIS A C 1
ATOM 1712 O O . HIS A 1 227 ? -10.797 9.994 21.338 1.00 91.25 227 HIS A O 1
ATOM 1718 N N . GLY A 1 228 ? -11.892 11.788 20.536 1.00 85.62 228 GLY A N 1
ATOM 1719 C CA . GLY A 1 228 ? -10.706 12.549 20.146 1.00 85.62 228 GLY A CA 1
ATOM 1720 C C . GLY A 1 228 ? -9.816 11.810 19.138 1.00 85.62 228 GLY A C 1
ATOM 1721 O O . GLY A 1 228 ? -10.241 10.869 18.471 1.00 85.62 228 GLY A O 1
ATOM 1722 N N . THR A 1 229 ? -8.549 12.216 19.065 1.00 82.31 229 THR A N 1
ATOM 1723 C CA . THR A 1 229 ? -7.548 11.684 18.121 1.00 82.31 229 THR A CA 1
ATOM 1724 C C . THR A 1 229 ? -6.629 10.605 18.717 1.00 82.31 229 THR A C 1
ATOM 1726 O O . THR A 1 229 ? -5.730 10.121 18.041 1.00 82.31 229 THR A O 1
ATOM 1729 N N . GLU A 1 230 ? -6.832 10.186 19.974 1.00 88.25 230 GLU A N 1
ATOM 1730 C CA . GLU A 1 230 ? -5.975 9.187 20.650 1.00 88.25 230 GLU A CA 1
ATOM 1731 C C . GLU A 1 230 ? -6.675 7.852 20.972 1.00 88.25 230 GLU A C 1
ATOM 1733 O O . GLU A 1 230 ? -6.014 6.871 21.333 1.00 88.25 230 GLU A O 1
ATOM 1738 N N . VAL A 1 231 ? -8.008 7.776 20.887 1.00 94.12 231 VAL A N 1
ATOM 1739 C CA . VAL A 1 231 ? -8.745 6.542 21.222 1.00 94.12 231 VAL A CA 1
ATOM 1740 C C . VAL A 1 231 ? -8.916 5.655 19.995 1.00 94.12 231 VAL A C 1
ATOM 1742 O O . VAL A 1 231 ? -8.553 4.480 20.056 1.00 94.12 231 VAL A O 1
ATOM 1745 N N . LEU A 1 232 ? -9.423 6.210 18.896 1.00 95.56 232 LEU A N 1
ATOM 1746 C CA . LEU A 1 232 ? -9.711 5.510 17.644 1.00 95.56 232 LEU A CA 1
ATOM 1747 C C . LEU A 1 232 ? -8.929 6.176 16.507 1.00 95.56 232 LEU A C 1
ATOM 1749 O O . LEU A 1 232 ? -8.877 7.402 16.462 1.00 95.56 232 LEU A O 1
ATOM 1753 N N . SER A 1 233 ? -8.363 5.406 15.577 1.00 96.62 233 SER A N 1
ATOM 1754 C CA . SER A 1 233 ? -7.945 5.972 14.285 1.00 96.62 233 SER A CA 1
ATOM 1755 C C . SER A 1 233 ? -9.179 6.358 13.469 1.00 96.62 233 SER A C 1
ATOM 1757 O O . SER A 1 233 ? -10.200 5.671 13.555 1.00 96.62 233 SER A O 1
ATOM 1759 N N . CYS A 1 234 ? -9.095 7.387 12.622 1.00 95.62 234 CYS A N 1
ATOM 1760 C CA . CYS A 1 234 ? -10.222 7.872 11.808 1.00 95.62 234 CYS A CA 1
ATOM 1761 C C . CYS A 1 234 ? -10.925 6.742 11.030 1.00 95.62 234 CYS A C 1
ATOM 1763 O O . CYS A 1 234 ? -12.152 6.679 10.960 1.00 95.62 234 CYS A O 1
ATOM 1765 N N . GLN A 1 235 ? -10.150 5.782 10.519 1.00 97.19 235 GLN A N 1
ATOM 1766 C CA . GLN A 1 235 ? -10.639 4.619 9.783 1.00 97.19 235 GLN A CA 1
ATOM 1767 C C . GLN A 1 235 ? -11.503 3.662 10.628 1.00 97.19 235 GLN A C 1
ATOM 1769 O O . GLN A 1 235 ? -12.253 2.893 10.044 1.00 97.19 235 GLN A O 1
ATOM 1774 N N . VAL A 1 236 ? -11.479 3.695 11.968 1.00 97.75 236 VAL A N 1
ATOM 1775 C CA . VAL A 1 236 ? -12.424 2.900 12.784 1.00 97.75 236 VAL A CA 1
ATOM 1776 C C . VAL A 1 236 ? -13.864 3.355 12.532 1.00 97.75 236 VAL A C 1
ATOM 1778 O O . VAL A 1 236 ? -14.753 2.525 12.347 1.00 97.75 236 VAL A O 1
ATOM 1781 N N . CYS A 1 237 ? -14.077 4.672 12.491 1.00 96.62 237 CYS A N 1
ATOM 1782 C CA . CYS A 1 237 ? -15.383 5.275 12.240 1.00 96.62 237 CYS A CA 1
ATOM 1783 C C . CYS A 1 237 ? -15.692 5.372 10.743 1.00 96.62 237 CYS A C 1
ATOM 1785 O O . CYS A 1 237 ? -16.849 5.255 10.355 1.00 96.62 237 CYS A O 1
ATOM 1787 N N . HIS A 1 238 ? -14.679 5.594 9.903 1.00 97.31 238 HIS A N 1
ATOM 1788 C CA . HIS A 1 238 ? -14.883 5.941 8.496 1.00 97.31 238 HIS A CA 1
ATOM 1789 C C . HIS A 1 238 ? -14.586 4.827 7.480 1.00 97.31 238 HIS A C 1
ATOM 1791 O O . HIS A 1 238 ? -14.935 4.990 6.316 1.00 97.31 238 HIS A O 1
ATOM 1797 N N . SER A 1 239 ? -13.996 3.693 7.864 1.00 97.44 239 SER A N 1
ATOM 1798 C CA . SER A 1 239 ? -13.854 2.533 6.968 1.00 97.44 239 SER A CA 1
ATOM 1799 C C . SER A 1 239 ? -15.137 1.706 6.937 1.00 97.44 239 SER A C 1
ATOM 1801 O O . SER A 1 239 ? -15.802 1.520 7.954 1.00 97.44 239 SER A O 1
ATOM 1803 N N . THR A 1 240 ? -15.435 1.126 5.779 1.00 94.62 240 THR A N 1
ATOM 1804 C CA . THR A 1 240 ? -16.419 0.039 5.645 1.00 94.62 240 THR A CA 1
ATOM 1805 C C . THR A 1 240 ? -15.707 -1.321 5.543 1.00 94.62 240 THR A C 1
ATOM 1807 O O . THR A 1 240 ? -14.483 -1.383 5.697 1.00 94.62 240 THR A O 1
ATOM 1810 N N . THR A 1 241 ? -16.441 -2.412 5.315 1.00 95.00 241 THR A N 1
ATOM 1811 C CA . THR A 1 241 ? -15.898 -3.769 5.124 1.00 95.00 241 THR A CA 1
ATOM 1812 C C . THR A 1 241 ? -14.860 -3.822 4.002 1.00 95.00 241 THR A C 1
ATOM 1814 O O . THR A 1 241 ? -15.025 -3.193 2.955 1.00 95.00 241 THR A O 1
ATOM 1817 N N . TYR A 1 242 ? -13.792 -4.588 4.213 1.00 95.44 242 TYR A N 1
ATOM 1818 C CA . TYR A 1 242 ? -12.680 -4.755 3.277 1.00 95.44 242 TYR A CA 1
ATOM 1819 C C . TYR A 1 242 ? -12.247 -6.220 3.202 1.00 95.44 242 TYR A C 1
ATOM 1821 O O . TYR A 1 242 ? -12.622 -7.038 4.041 1.00 95.44 242 TYR A O 1
ATOM 1829 N N . ILE A 1 243 ? -11.455 -6.557 2.183 1.00 94.12 243 ILE A N 1
ATOM 1830 C CA . ILE A 1 243 ? -11.047 -7.941 1.939 1.00 94.12 243 ILE A CA 1
ATOM 1831 C C . ILE A 1 243 ? -9.993 -8.398 2.961 1.00 94.12 243 ILE A C 1
ATOM 1833 O O . ILE A 1 243 ? -8.933 -7.778 3.117 1.00 94.12 243 ILE A O 1
ATOM 1837 N N . ASN A 1 244 ? -10.291 -9.491 3.653 1.00 94.56 244 ASN A N 1
ATOM 1838 C CA . ASN A 1 244 ? -9.393 -10.249 4.515 1.00 94.56 244 ASN A CA 1
ATOM 1839 C C . ASN A 1 244 ? -9.012 -11.533 3.776 1.00 94.56 244 ASN A C 1
ATOM 1841 O O . ASN A 1 244 ? -9.831 -12.089 3.048 1.00 94.56 244 ASN A O 1
ATOM 1845 N N . CYS A 1 245 ? -7.769 -11.984 3.935 1.00 92.62 245 CYS A N 1
ATOM 1846 C CA . CYS A 1 245 ? -7.264 -13.173 3.252 1.00 92.62 245 CYS A CA 1
ATOM 1847 C C . CYS A 1 245 ? -6.512 -14.047 4.259 1.00 92.62 245 CYS A C 1
ATOM 1849 O O . CYS A 1 245 ? -5.688 -13.532 5.023 1.00 92.62 245 CYS A O 1
ATOM 1851 N N . THR A 1 246 ? -6.739 -15.356 4.224 1.00 91.75 246 THR A N 1
ATOM 1852 C CA . THR A 1 246 ? -6.038 -16.338 5.058 1.00 91.75 246 THR A CA 1
ATOM 1853 C C . THR A 1 246 ? -5.198 -17.280 4.192 1.00 91.75 246 THR A C 1
ATOM 1855 O O . THR A 1 246 ? -5.462 -17.462 3.004 1.00 91.75 246 THR A O 1
ATOM 1858 N N . ASP A 1 247 ? -4.146 -17.827 4.801 1.00 88.06 247 ASP A N 1
ATOM 1859 C CA . ASP A 1 247 ? -3.398 -19.010 4.361 1.00 88.06 247 ASP A CA 1
ATOM 1860 C C . ASP A 1 247 ? -3.069 -19.048 2.852 1.00 88.06 247 ASP A C 1
ATOM 1862 O O . ASP A 1 247 ? -3.576 -19.873 2.087 1.00 88.06 247 ASP A O 1
ATOM 1866 N N . CYS A 1 248 ? -2.200 -18.129 2.409 1.00 89.75 248 CYS A N 1
ATOM 1867 C CA . CYS A 1 248 ? -1.626 -18.178 1.062 1.00 89.75 248 CYS A CA 1
ATOM 1868 C C . CYS A 1 248 ? -0.642 -19.347 0.960 1.00 89.75 248 CYS A C 1
ATOM 1870 O O . CYS A 1 248 ? 0.353 -19.360 1.668 1.00 89.75 248 CYS A O 1
ATOM 1872 N N . HIS A 1 249 ? -0.889 -20.298 0.069 1.00 88.94 249 HIS A N 1
ATOM 1873 C CA . HIS A 1 249 ? -0.005 -21.423 -0.221 1.00 88.94 249 HIS A CA 1
ATOM 1874 C C . HIS A 1 249 ? 0.790 -21.144 -1.502 1.00 88.94 249 HIS A C 1
ATOM 1876 O O . HIS A 1 249 ? 0.175 -20.906 -2.542 1.00 88.94 249 HIS A O 1
ATOM 1882 N N . LEU A 1 250 ? 2.124 -21.209 -1.443 1.00 92.94 250 LEU A N 1
ATOM 1883 C CA . LEU A 1 250 ? 3.033 -20.972 -2.576 1.00 92.94 250 LEU A CA 1
ATOM 1884 C C . LEU A 1 250 ? 3.436 -22.287 -3.262 1.00 92.94 250 LEU A C 1
ATOM 1886 O O . LEU A 1 250 ? 3.806 -23.242 -2.577 1.00 92.94 250 LEU A O 1
ATOM 1890 N N . GLN A 1 251 ? 3.369 -22.351 -4.597 1.00 92.06 251 GLN A N 1
ATOM 1891 C CA . GLN A 1 251 ? 3.734 -23.534 -5.398 1.00 92.06 251 GLN A CA 1
ATOM 1892 C C . GLN A 1 251 ? 4.236 -23.141 -6.799 1.00 92.06 251 GLN A C 1
ATOM 1894 O O . GLN A 1 251 ? 3.940 -22.055 -7.293 1.00 92.06 251 GLN A O 1
ATOM 1899 N N . GLN A 1 252 ? 4.937 -24.047 -7.483 1.00 92.81 252 GLN A N 1
ATOM 1900 C CA . GLN A 1 252 ? 5.264 -23.912 -8.909 1.00 92.81 252 GLN A CA 1
ATOM 1901 C C . GLN A 1 252 ? 4.728 -25.106 -9.708 1.00 92.81 252 GLN A C 1
ATOM 1903 O O . GLN A 1 252 ? 4.533 -26.188 -9.152 1.00 92.81 252 GLN A O 1
ATOM 1908 N N . SER A 1 253 ? 4.471 -24.920 -11.007 1.00 91.38 253 SER A N 1
ATOM 1909 C CA . SER A 1 253 ? 4.184 -26.032 -11.927 1.00 91.38 253 SER A CA 1
ATOM 1910 C C . SER A 1 253 ? 5.448 -26.845 -12.247 1.00 91.38 253 SER A C 1
ATOM 1912 O O . SER A 1 253 ? 6.563 -26.405 -11.960 1.00 91.38 253 SER A O 1
ATOM 1914 N N . ASP A 1 254 ? 5.296 -28.002 -12.899 1.00 89.81 254 ASP A N 1
ATOM 1915 C CA . ASP A 1 254 ? 6.428 -28.826 -13.365 1.00 89.81 254 ASP A CA 1
ATOM 1916 C C . ASP A 1 254 ? 7.346 -28.069 -14.355 1.00 89.81 254 ASP A C 1
ATOM 1918 O O . ASP A 1 254 ? 8.521 -28.402 -14.517 1.00 89.81 254 ASP A O 1
ATOM 1922 N N . GLU A 1 255 ? 6.824 -27.028 -15.013 1.00 91.62 255 GLU A N 1
ATOM 1923 C CA . GLU A 1 255 ? 7.548 -26.111 -15.900 1.00 91.62 255 GLU A CA 1
ATOM 1924 C C . GLU A 1 255 ? 8.178 -24.903 -15.174 1.00 91.62 255 GLU A C 1
ATOM 1926 O O . GLU A 1 255 ? 8.774 -24.048 -15.831 1.00 91.62 255 GLU A O 1
ATOM 1931 N N . GLY A 1 256 ? 8.051 -24.812 -13.845 1.00 87.75 256 GLY A N 1
ATOM 1932 C CA . GLY A 1 256 ? 8.567 -23.704 -13.034 1.00 87.75 256 GLY A CA 1
ATOM 1933 C C . GLY A 1 256 ? 7.711 -22.434 -13.073 1.00 87.75 256 GLY A C 1
ATOM 1934 O O . GLY A 1 256 ? 8.220 -21.347 -12.811 1.00 87.75 256 GLY A O 1
ATOM 1935 N N . VAL A 1 257 ? 6.423 -22.530 -13.434 1.00 90.75 257 VAL A N 1
ATOM 1936 C CA . VAL A 1 257 ? 5.515 -21.370 -13.413 1.00 90.75 257 VAL A CA 1
ATOM 1937 C C . VAL A 1 257 ? 4.974 -21.177 -11.993 1.00 90.75 257 VAL A C 1
ATOM 1939 O O . VAL A 1 257 ? 4.290 -22.076 -11.496 1.00 90.75 257 VAL A O 1
ATOM 1942 N N . PRO A 1 258 ? 5.235 -20.038 -11.328 1.00 92.25 258 PRO A N 1
ATOM 1943 C CA . PRO A 1 258 ? 4.758 -19.802 -9.974 1.00 92.25 258 PRO A CA 1
ATOM 1944 C C . PRO A 1 258 ? 3.254 -19.537 -9.923 1.00 92.25 258 PRO A C 1
ATOM 1946 O O . PRO A 1 258 ? 2.689 -18.836 -10.762 1.00 92.25 258 PRO A O 1
ATOM 1949 N N . PHE A 1 259 ? 2.606 -20.064 -8.889 1.00 91.00 259 PHE A N 1
ATOM 1950 C CA . PHE A 1 259 ? 1.226 -19.752 -8.542 1.00 91.00 259 PHE A CA 1
ATOM 1951 C C . PHE A 1 259 ? 1.024 -19.783 -7.025 1.00 91.00 259 PHE A C 1
ATOM 1953 O O . PHE A 1 259 ? 1.875 -20.244 -6.263 1.00 91.00 259 PHE A O 1
ATOM 1960 N N . TYR A 1 260 ? -0.126 -19.284 -6.579 1.00 90.81 260 TYR A N 1
ATOM 1961 C CA . TYR A 1 260 ? -0.542 -19.381 -5.187 1.00 90.81 260 TYR A CA 1
ATOM 1962 C C . TYR A 1 260 ? -2.029 -19.717 -5.067 1.00 90.81 260 TYR A C 1
ATOM 1964 O O . TYR A 1 260 ? -2.793 -19.604 -6.029 1.00 90.81 260 TYR A O 1
ATOM 1972 N N . ARG A 1 261 ? -2.447 -20.124 -3.867 1.00 88.81 261 ARG A N 1
ATOM 1973 C CA . ARG A 1 261 ? -3.856 -20.309 -3.493 1.00 88.81 261 ARG A CA 1
ATOM 1974 C C . ARG A 1 261 ? -4.110 -19.696 -2.122 1.00 88.81 261 ARG A C 1
ATOM 1976 O O . ARG A 1 261 ? -3.333 -19.942 -1.212 1.00 88.81 261 ARG A O 1
ATOM 1983 N N . LEU A 1 262 ? -5.200 -18.950 -1.972 1.00 88.62 262 LEU A N 1
ATOM 1984 C CA . LEU A 1 262 ? -5.753 -18.598 -0.661 1.00 88.62 262 LEU A CA 1
ATOM 1985 C C . LEU A 1 262 ? -6.715 -19.706 -0.221 1.00 88.62 262 LEU A C 1
ATOM 1987 O O . LEU A 1 262 ? -7.499 -20.174 -1.049 1.00 88.62 262 LEU A O 1
ATOM 1991 N N . GLU A 1 263 ? -6.674 -20.109 1.048 1.00 87.56 263 GLU A N 1
ATOM 1992 C CA . GLU A 1 263 ? -7.657 -21.061 1.591 1.00 87.56 263 GLU A CA 1
ATOM 1993 C C . GLU A 1 263 ? -9.026 -20.388 1.779 1.00 87.56 263 GLU A C 1
ATOM 1995 O O . GLU A 1 263 ? -10.062 -20.951 1.423 1.00 87.56 263 GLU A O 1
ATOM 2000 N N . HIS A 1 264 ? -9.036 -19.151 2.289 1.00 89.00 264 HIS A N 1
ATOM 2001 C CA . HIS A 1 264 ? -10.254 -18.375 2.480 1.00 89.00 264 HIS A CA 1
ATOM 2002 C C . HIS A 1 264 ? -10.027 -16.865 2.293 1.00 89.00 264 HIS A C 1
ATOM 2004 O O . HIS A 1 264 ? -8.977 -16.306 2.628 1.00 89.00 264 HIS A O 1
ATOM 2010 N N . GLU A 1 265 ? -11.046 -16.195 1.757 1.00 92.06 265 GLU A N 1
ATOM 2011 C CA . GLU A 1 265 ? -11.140 -14.741 1.679 1.00 92.06 265 GLU A CA 1
ATOM 2012 C C . GLU A 1 265 ? -12.562 -14.279 2.023 1.00 92.06 265 GLU A C 1
ATOM 2014 O O . GLU A 1 265 ? -13.544 -14.935 1.668 1.00 92.06 265 GLU A O 1
ATOM 2019 N N . GLU A 1 266 ? -12.677 -13.146 2.717 1.00 94.00 266 GLU A N 1
ATOM 2020 C CA . GLU A 1 266 ? -13.963 -12.585 3.144 1.00 94.00 266 GLU A CA 1
ATOM 2021 C C . GLU A 1 266 ? -13.954 -11.052 3.202 1.00 94.00 266 GLU A C 1
ATOM 2023 O O . GLU A 1 266 ? -12.932 -10.417 3.477 1.00 94.00 266 GLU A O 1
ATOM 2028 N N . LEU A 1 267 ? -15.118 -10.441 2.972 1.00 95.19 267 LEU A N 1
ATOM 2029 C CA . LEU A 1 267 ? -15.339 -9.012 3.187 1.00 95.19 267 LEU A CA 1
ATOM 2030 C C . LEU A 1 267 ? -15.842 -8.789 4.615 1.00 95.19 267 LEU A C 1
ATOM 2032 O O . LEU A 1 267 ? -17.005 -9.047 4.914 1.00 95.19 267 LEU A O 1
ATOM 2036 N N . ALA A 1 268 ? -14.970 -8.277 5.480 1.00 95.31 268 ALA A N 1
ATOM 2037 C CA . ALA A 1 268 ? -15.268 -8.034 6.889 1.00 95.31 268 ALA A CA 1
ATOM 2038 C C . ALA A 1 268 ? -14.607 -6.736 7.378 1.00 95.31 268 ALA A C 1
ATOM 2040 O O . ALA A 1 268 ? -13.696 -6.198 6.745 1.00 95.31 268 ALA A O 1
ATOM 2041 N N . PHE A 1 269 ? -15.082 -6.214 8.505 1.00 96.94 269 PHE A N 1
ATOM 2042 C CA . PHE A 1 269 ? -14.481 -5.086 9.210 1.00 96.94 269 PHE A CA 1
ATOM 2043 C C . PHE A 1 269 ? -14.297 -5.482 10.674 1.00 96.94 269 PHE A C 1
ATOM 2045 O O . PHE A 1 269 ? -15.244 -5.952 11.301 1.00 96.94 269 PHE A O 1
ATOM 2052 N N . THR A 1 270 ? -13.099 -5.255 11.213 1.00 97.69 270 THR A N 1
ATOM 2053 C CA . THR A 1 270 ? -12.748 -5.673 12.574 1.00 97.69 270 THR A CA 1
ATOM 2054 C C . THR A 1 270 ? -11.867 -4.625 13.245 1.00 97.69 270 THR A C 1
ATOM 2056 O O . THR A 1 270 ? -10.883 -4.167 12.667 1.00 97.69 270 THR A O 1
ATOM 2059 N N . ILE A 1 271 ? -12.188 -4.278 14.489 1.00 98.62 271 ILE A N 1
ATOM 2060 C CA . ILE A 1 271 ? -11.445 -3.359 15.351 1.00 98.62 271 ILE A CA 1
ATOM 2061 C C . ILE A 1 271 ? -10.530 -4.167 16.275 1.00 98.62 271 ILE A C 1
ATOM 2063 O O . ILE A 1 271 ? -10.991 -4.963 17.096 1.00 98.62 271 ILE A O 1
ATOM 2067 N N . GLY A 1 272 ? -9.227 -3.928 16.179 1.00 98.50 272 GLY A N 1
ATOM 2068 C CA . GLY A 1 272 ? -8.226 -4.455 17.103 1.00 98.50 272 GLY A CA 1
ATOM 2069 C C . GLY A 1 272 ? -7.655 -3.358 17.996 1.00 98.50 272 GLY A C 1
ATOM 2070 O O . GLY A 1 272 ? -7.876 -2.163 17.783 1.00 98.50 272 GLY A O 1
ATOM 2071 N N . ARG A 1 273 ? -6.866 -3.758 18.992 1.00 98.50 273 ARG A N 1
ATOM 2072 C CA . ARG A 1 273 ? -5.884 -2.860 19.612 1.00 98.50 273 ARG A CA 1
ATOM 2073 C C . ARG A 1 273 ? -4.824 -2.492 18.579 1.00 98.50 273 ARG A C 1
ATOM 2075 O O . ARG A 1 273 ? -4.513 -3.291 17.704 1.00 98.50 273 ARG A O 1
ATOM 2082 N N . ASN A 1 274 ? -4.246 -1.305 18.703 1.00 97.50 274 ASN A N 1
ATOM 2083 C CA . ASN A 1 274 ? -3.148 -0.859 17.851 1.00 97.50 274 ASN A CA 1
ATOM 2084 C C . ASN A 1 274 ? -1.815 -1.542 18.241 1.00 97.50 274 ASN A C 1
ATOM 2086 O O . ASN A 1 274 ? -1.276 -1.196 19.296 1.00 97.50 274 ASN A O 1
ATOM 2090 N N . PRO A 1 275 ? -1.237 -2.443 17.415 1.00 94.00 275 PRO A N 1
ATOM 2091 C CA . PRO A 1 275 ? 0.062 -3.056 17.708 1.00 94.00 275 PRO A CA 1
ATOM 2092 C C . PRO A 1 275 ? 1.250 -2.119 17.428 1.00 94.00 275 PRO A C 1
ATOM 2094 O O . PRO A 1 275 ? 2.363 -2.403 17.852 1.00 94.00 275 PRO A O 1
ATOM 2097 N N . LEU A 1 276 ? 1.031 -1.003 16.722 1.00 94.25 276 LEU A N 1
ATOM 2098 C CA . LEU A 1 276 ? 2.052 -0.026 16.321 1.00 94.25 276 LEU A CA 1
ATOM 2099 C C . LEU A 1 276 ? 1.914 1.290 17.106 1.00 94.25 276 LEU A C 1
ATOM 2101 O O . LEU A 1 276 ? 2.215 2.371 16.599 1.00 94.25 276 LEU A O 1
ATOM 2105 N N . ARG A 1 277 ? 1.397 1.219 18.339 1.00 94.25 277 ARG A N 1
ATOM 2106 C CA . ARG A 1 277 ? 1.040 2.401 19.127 1.00 94.25 277 ARG A CA 1
ATOM 2107 C C . ARG A 1 277 ? 2.277 3.165 19.604 1.00 94.25 277 ARG A C 1
ATOM 2109 O O . ARG A 1 277 ? 2.958 2.745 20.537 1.00 94.25 277 ARG A O 1
ATOM 2116 N N . ASN A 1 278 ? 2.520 4.322 18.999 1.00 92.81 278 ASN A N 1
ATOM 2117 C CA . ASN A 1 278 ? 3.622 5.231 19.318 1.00 92.81 278 ASN A CA 1
ATOM 2118 C C . ASN A 1 278 ? 3.136 6.700 19.266 1.00 92.81 278 ASN A C 1
ATOM 2120 O O . ASN A 1 278 ? 1.933 6.949 19.244 1.00 92.81 278 ASN A O 1
ATOM 2124 N N . SER A 1 279 ? 4.040 7.686 19.276 1.00 91.19 279 SER A N 1
ATOM 2125 C CA . SER A 1 279 ? 3.667 9.112 19.195 1.00 91.19 279 SER A CA 1
ATOM 2126 C C . SER A 1 279 ? 3.092 9.542 17.839 1.00 91.19 279 SER A C 1
ATOM 2128 O O . SER A 1 279 ? 2.374 10.532 17.791 1.00 91.19 279 SER A O 1
ATOM 2130 N N . GLN A 1 280 ? 3.398 8.809 16.767 1.00 89.62 280 GLN A N 1
ATOM 2131 C CA . GLN A 1 280 ? 2.981 9.091 15.386 1.00 89.62 280 GLN A CA 1
ATOM 2132 C C . GLN A 1 280 ? 1.632 8.428 15.066 1.00 89.62 280 GLN A C 1
ATOM 2134 O O . GLN A 1 280 ? 0.875 8.905 14.231 1.00 89.62 280 GLN A O 1
ATOM 2139 N N . ARG A 1 281 ? 1.323 7.318 15.750 1.00 93.69 281 ARG A N 1
ATOM 2140 C CA . ARG A 1 281 ? 0.071 6.552 15.655 1.00 93.69 281 ARG A CA 1
ATOM 2141 C C . ARG A 1 281 ? -0.466 6.303 17.077 1.00 93.69 281 ARG A C 1
ATOM 2143 O O . ARG A 1 281 ? -0.394 5.173 17.572 1.00 93.69 281 ARG A O 1
ATOM 2150 N N . PRO A 1 282 ? -0.971 7.342 17.777 1.00 93.44 282 PRO A N 1
ATOM 2151 C CA . PRO A 1 282 ? -1.289 7.292 19.212 1.00 93.44 282 PRO A CA 1
ATOM 2152 C C . PRO A 1 282 ? -2.578 6.528 19.544 1.00 93.44 282 PRO A C 1
ATOM 2154 O O . PRO A 1 282 ? -2.849 6.256 20.720 1.00 93.44 282 PRO A O 1
ATOM 2157 N N . TYR A 1 283 ? -3.363 6.165 18.528 1.00 96.12 283 TYR A N 1
ATOM 2158 C CA . TYR A 1 283 ? -4.657 5.496 18.636 1.00 96.12 283 TYR A CA 1
ATOM 2159 C C . TYR A 1 283 ? -4.591 4.229 19.500 1.00 96.12 283 TYR A C 1
ATOM 2161 O O . TYR A 1 283 ? -3.649 3.440 19.393 1.00 96.12 283 TYR A O 1
ATOM 2169 N N . ARG A 1 284 ? -5.589 4.007 20.363 1.00 96.94 284 ARG A N 1
ATOM 2170 C CA . ARG A 1 284 ? -5.717 2.767 21.149 1.00 96.94 284 ARG A CA 1
ATOM 2171 C C . ARG A 1 284 ? -6.288 1.621 20.317 1.00 96.94 284 ARG A C 1
ATOM 2173 O O . ARG A 1 284 ? -5.823 0.492 20.461 1.00 96.94 284 ARG A O 1
ATOM 2180 N N . TYR A 1 285 ? -7.273 1.921 19.475 1.00 98.19 285 TYR A N 1
ATOM 2181 C CA . TYR A 1 285 ? -7.943 0.969 18.598 1.00 98.19 285 TYR A CA 1
ATOM 2182 C C . TYR A 1 285 ? -7.867 1.413 17.138 1.00 98.19 285 TYR A C 1
ATOM 2184 O O . TYR A 1 285 ? -7.906 2.608 16.840 1.00 98.19 285 TYR A O 1
ATOM 2192 N N . VAL A 1 286 ? -7.758 0.432 16.247 1.00 98.44 286 VAL A N 1
ATOM 2193 C CA . VAL A 1 286 ? -7.551 0.600 14.801 1.00 98.44 286 VAL A CA 1
ATOM 2194 C C . VAL A 1 286 ? -8.320 -0.487 14.047 1.00 98.44 286 VAL A C 1
ATOM 2196 O O . VAL A 1 286 ? -8.562 -1.553 14.626 1.00 98.44 286 VAL A O 1
ATOM 2199 N N . PRO A 1 287 ? -8.692 -0.285 12.770 1.00 98.25 287 PRO A N 1
ATOM 2200 C CA . PRO A 1 287 ? -9.088 -1.406 11.933 1.00 98.25 287 PRO A CA 1
ATOM 2201 C C . PRO A 1 287 ? -7.908 -2.375 11.788 1.00 98.25 287 PRO A C 1
ATOM 2203 O O . PRO A 1 287 ? -6.752 -1.966 11.631 1.00 98.25 287 PRO A O 1
ATOM 2206 N N . VAL A 1 288 ? -8.202 -3.669 11.828 1.00 98.12 288 VAL A N 1
ATOM 2207 C CA . VAL A 1 288 ? -7.227 -4.743 11.630 1.00 98.12 288 VAL A CA 1
ATOM 2208 C C . VAL A 1 288 ? -7.669 -5.669 10.511 1.00 98.12 288 VAL A C 1
ATOM 2210 O O . VAL A 1 288 ? -8.861 -5.852 10.267 1.00 98.12 288 VAL A O 1
ATOM 2213 N N . ARG A 1 289 ? -6.700 -6.239 9.800 1.00 96.00 289 ARG A N 1
ATOM 2214 C CA . ARG A 1 289 ? -6.938 -7.124 8.657 1.00 96.00 289 ARG A CA 1
ATOM 2215 C C . ARG A 1 289 ? -6.164 -8.417 8.834 1.00 96.00 289 ARG A C 1
ATOM 2217 O O . ARG A 1 289 ? -4.991 -8.363 9.209 1.00 96.00 289 ARG A O 1
ATOM 2224 N N . HIS A 1 290 ? -6.789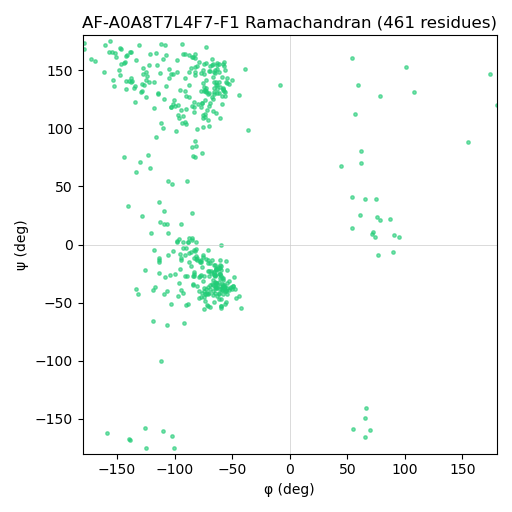 -9.548 8.516 1.00 95.94 290 HIS A N 1
ATOM 2225 C CA . HIS A 1 290 ? -6.064 -10.808 8.410 1.00 95.94 290 HIS A CA 1
ATOM 2226 C C . HIS A 1 290 ? -5.145 -10.765 7.182 1.00 95.94 290 HIS A C 1
ATOM 2228 O O . HIS A 1 290 ? -5.605 -10.529 6.057 1.00 95.94 290 HIS A O 1
ATOM 2234 N N . VAL A 1 291 ? -3.841 -10.955 7.391 1.00 92.50 291 VAL A N 1
ATOM 2235 C CA . VAL A 1 291 ? -2.868 -11.098 6.299 1.00 92.50 291 VAL A CA 1
ATOM 2236 C C . VAL A 1 291 ? -2.715 -12.580 5.944 1.00 92.50 291 VAL A C 1
ATOM 2238 O O . VAL A 1 291 ? -2.761 -13.417 6.844 1.00 92.50 291 VAL A O 1
ATOM 2241 N N . PRO A 1 292 ? -2.538 -12.945 4.662 1.00 91.25 292 PRO A N 1
ATOM 2242 C CA . PRO A 1 292 ? -2.604 -14.341 4.240 1.00 91.25 292 PRO A CA 1
ATOM 2243 C C . PRO A 1 292 ? -1.273 -15.050 4.505 1.00 91.25 292 PRO A C 1
ATOM 2245 O O . PRO A 1 292 ? -0.468 -15.268 3.605 1.00 91.25 292 PRO A O 1
ATOM 2248 N N . THR A 1 293 ? -1.024 -15.358 5.772 1.00 92.06 293 THR A N 1
ATOM 2249 C CA . THR A 1 293 ? 0.197 -15.991 6.264 1.00 92.06 293 THR A CA 1
ATOM 2250 C C . THR A 1 293 ? -0.163 -17.071 7.271 1.00 92.06 293 THR A C 1
ATOM 2252 O O . THR A 1 293 ? -1.066 -16.890 8.086 1.00 92.06 293 THR A O 1
ATOM 2255 N N . PHE A 1 294 ? 0.562 -18.179 7.202 1.00 93.50 294 PHE A N 1
ATOM 2256 C CA . PHE A 1 294 ? 0.439 -19.340 8.073 1.00 93.50 294 PHE A CA 1
ATOM 2257 C C . PHE A 1 294 ? 1.814 -20.037 8.143 1.00 93.50 294 PHE A C 1
ATOM 2259 O O . PHE A 1 294 ? 2.676 -19.714 7.314 1.00 93.50 294 PHE A O 1
ATOM 2266 N N . PRO A 1 295 ? 2.070 -20.941 9.108 1.00 94.31 295 PRO A N 1
ATOM 2267 C CA . PRO A 1 295 ? 3.407 -21.504 9.333 1.00 94.31 295 PRO A CA 1
ATOM 2268 C C . PRO A 1 295 ? 4.048 -22.145 8.091 1.00 94.31 295 PRO A C 1
ATOM 2270 O O . PRO A 1 295 ? 5.240 -21.956 7.847 1.00 94.31 295 PRO A O 1
ATOM 2273 N N . ASP A 1 296 ? 3.242 -22.814 7.262 1.00 94.25 296 ASP A N 1
ATOM 2274 C CA . ASP A 1 296 ? 3.693 -23.565 6.085 1.00 94.25 296 ASP A CA 1
ATOM 2275 C C . ASP A 1 296 ? 3.637 -22.753 4.767 1.00 94.25 296 ASP A C 1
ATOM 2277 O O . ASP A 1 296 ? 3.738 -23.327 3.682 1.00 94.25 296 ASP A O 1
ATOM 2281 N N . LEU A 1 297 ? 3.551 -21.411 4.830 1.00 95.38 297 LEU A N 1
ATOM 2282 C CA . LEU A 1 297 ? 3.568 -20.497 3.662 1.00 95.38 297 LEU A CA 1
ATOM 2283 C C . LEU A 1 297 ? 4.701 -20.811 2.664 1.00 95.38 297 LEU A C 1
ATOM 2285 O O . LEU A 1 297 ? 4.497 -20.751 1.453 1.00 95.38 297 LEU A O 1
ATOM 2289 N N . PHE A 1 298 ? 5.874 -21.190 3.174 1.00 96.50 298 PHE A N 1
ATOM 2290 C CA . PHE A 1 298 ? 7.069 -21.522 2.390 1.00 96.50 298 PHE A CA 1
ATOM 2291 C C . PHE A 1 298 ? 7.385 -23.032 2.350 1.00 96.50 298 PHE A C 1
ATOM 2293 O O . PHE A 1 298 ? 8.496 -23.410 1.984 1.00 96.50 298 PHE A O 1
ATOM 2300 N N . ALA A 1 299 ? 6.433 -23.916 2.681 1.00 94.94 299 ALA A N 1
ATOM 2301 C CA . ALA A 1 299 ? 6.674 -25.366 2.761 1.00 94.94 299 ALA A CA 1
ATOM 2302 C C . ALA A 1 299 ? 7.123 -26.021 1.437 1.00 94.94 299 ALA A C 1
ATOM 2304 O O . ALA A 1 299 ? 7.732 -27.089 1.456 1.00 94.94 299 ALA A O 1
ATOM 2305 N N . PHE A 1 300 ? 6.864 -25.382 0.290 1.00 95.06 300 PHE A N 1
ATOM 2306 C CA . PHE A 1 300 ? 7.410 -25.792 -1.010 1.00 95.06 300 PHE A CA 1
ATOM 2307 C C . PHE A 1 300 ? 8.937 -25.601 -1.105 1.00 95.06 300 PHE A C 1
ATOM 2309 O O . PHE A 1 300 ? 9.616 -26.404 -1.739 1.00 95.06 300 PHE A O 1
ATOM 2316 N N . TYR A 1 301 ? 9.473 -24.564 -0.453 1.00 95.69 301 TYR A N 1
ATOM 2317 C CA . TYR A 1 301 ? 10.892 -24.194 -0.476 1.00 95.69 301 TYR A CA 1
ATOM 2318 C C . TYR A 1 301 ? 11.692 -24.861 0.657 1.00 95.69 301 TYR A C 1
ATOM 2320 O O . TYR A 1 301 ? 12.881 -25.131 0.500 1.00 95.69 301 TYR A O 1
ATOM 2328 N N . GLY A 1 302 ? 11.055 -25.197 1.784 1.00 95.88 302 GLY A N 1
ATOM 2329 C CA . GLY A 1 302 ? 11.686 -26.001 2.833 1.00 95.88 302 GLY A CA 1
ATOM 2330 C C . GLY A 1 302 ? 10.788 -26.312 4.030 1.00 95.88 302 GLY A C 1
ATOM 2331 O O . GLY A 1 302 ? 9.730 -25.719 4.221 1.00 95.88 302 GLY A O 1
ATOM 2332 N N . GLU A 1 303 ? 11.235 -27.236 4.880 1.00 95.69 303 GLU A N 1
ATOM 2333 C CA . GLU A 1 303 ? 10.551 -27.562 6.136 1.00 95.69 303 GLU A CA 1
ATOM 2334 C C . GLU A 1 303 ? 10.763 -26.451 7.182 1.00 95.69 303 GLU A C 1
ATOM 2336 O O . GLU A 1 303 ? 11.895 -26.035 7.429 1.00 95.69 303 GLU A O 1
ATOM 2341 N N . ASN A 1 304 ? 9.686 -26.008 7.844 1.00 95.50 304 ASN A N 1
ATOM 2342 C CA . ASN A 1 304 ? 9.728 -25.054 8.963 1.00 95.50 304 ASN A CA 1
ATOM 2343 C C . ASN A 1 304 ? 10.479 -23.733 8.654 1.00 95.50 304 ASN A C 1
ATOM 2345 O O . ASN A 1 304 ? 11.224 -23.213 9.487 1.00 95.50 304 ASN A O 1
ATOM 2349 N N . VAL A 1 305 ? 10.291 -23.180 7.449 1.00 97.81 305 VAL A N 1
ATOM 2350 C CA . VAL A 1 305 ? 10.952 -21.932 7.011 1.00 97.81 305 VAL A CA 1
ATOM 2351 C C . VAL A 1 305 ? 10.565 -20.745 7.904 1.00 97.81 305 VAL A C 1
ATOM 2353 O O . VAL A 1 305 ? 11.438 -19.980 8.319 1.00 97.81 305 VAL A O 1
ATOM 2356 N N . LEU A 1 306 ? 9.289 -20.615 8.283 1.00 96.69 306 LEU A N 1
ATOM 2357 C CA . LEU A 1 306 ? 8.805 -19.586 9.216 1.00 96.69 306 LEU A CA 1
ATOM 2358 C C . LEU A 1 306 ? 8.871 -20.068 10.675 1.00 96.69 306 LEU A C 1
ATOM 2360 O O . LEU A 1 306 ? 7.886 -20.053 11.410 1.00 96.69 306 LEU A O 1
ATOM 2364 N N . SER A 1 307 ? 10.058 -20.507 11.098 1.00 96.81 307 SER A N 1
ATOM 2365 C CA . SER A 1 307 ? 10.304 -21.159 12.392 1.00 96.81 307 SER A CA 1
ATOM 2366 C C . SER A 1 307 ? 9.985 -20.319 13.635 1.00 96.81 307 SER A C 1
ATOM 2368 O O . SER A 1 307 ? 9.870 -20.875 14.723 1.00 96.81 307 SER A O 1
ATOM 2370 N N . ASN A 1 308 ? 9.872 -18.996 13.495 1.00 96.62 308 ASN A N 1
ATOM 2371 C CA . ASN A 1 308 ? 9.508 -18.059 14.560 1.00 96.62 308 ASN A CA 1
ATOM 2372 C C . ASN A 1 308 ? 8.141 -17.410 14.275 1.00 96.62 308 ASN A C 1
ATOM 2374 O O . ASN A 1 308 ? 7.961 -16.216 14.518 1.00 96.62 308 ASN A O 1
ATOM 2378 N N . PHE A 1 309 ? 7.193 -18.168 13.709 1.00 95.06 309 PHE A N 1
ATOM 2379 C CA . PHE A 1 309 ? 5.920 -17.646 13.204 1.00 95.06 309 PHE A CA 1
ATOM 2380 C C . PHE A 1 309 ? 5.220 -16.686 14.179 1.00 95.06 309 PHE A C 1
ATOM 2382 O O . PHE A 1 309 ? 4.833 -15.594 13.768 1.00 95.06 309 PHE A O 1
ATOM 2389 N N . ASP A 1 310 ? 5.131 -17.028 15.465 1.00 94.56 310 ASP A N 1
ATOM 2390 C CA . ASP A 1 310 ? 4.370 -16.257 16.459 1.00 94.56 310 ASP A CA 1
ATOM 2391 C C . ASP A 1 310 ? 4.978 -14.897 16.847 1.00 94.56 310 ASP A C 1
ATOM 2393 O O . ASP A 1 310 ? 4.326 -14.109 17.529 1.00 94.56 310 ASP A O 1
ATOM 2397 N N . ASN A 1 311 ? 6.171 -14.548 16.347 1.00 95.56 311 ASN A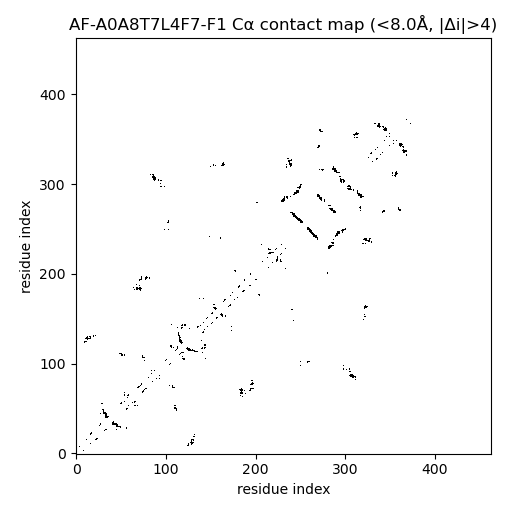 N 1
ATOM 2398 C CA . ASN A 1 311 ? 6.757 -13.210 16.515 1.00 95.56 311 ASN A CA 1
ATOM 2399 C C . ASN A 1 311 ? 5.907 -12.079 15.901 1.00 95.56 311 ASN A C 1
ATOM 2401 O O . ASN A 1 311 ? 6.194 -10.903 16.143 1.00 95.56 311 ASN A O 1
ATOM 2405 N N . ARG A 1 312 ? 4.904 -12.392 15.065 1.00 95.31 312 ARG A N 1
ATOM 2406 C CA . ARG A 1 312 ? 3.991 -11.400 14.473 1.00 95.31 312 ARG A CA 1
ATOM 2407 C C . ARG A 1 312 ? 2.531 -11.868 14.461 1.00 95.31 312 ARG A C 1
ATOM 2409 O O . ARG A 1 312 ? 2.262 -13.003 14.057 1.00 95.31 312 ARG A O 1
ATOM 2416 N N . PRO A 1 313 ? 1.568 -10.976 14.755 1.00 96.06 313 PRO A N 1
ATOM 2417 C CA . PRO A 1 313 ? 0.145 -11.291 14.659 1.00 96.06 313 PRO A CA 1
ATOM 2418 C C . PRO A 1 313 ? -0.266 -11.607 13.216 1.00 96.06 313 PRO A C 1
ATOM 2420 O O . PRO A 1 313 ? 0.328 -11.098 12.260 1.00 96.06 313 PRO A O 1
ATOM 2423 N N . THR A 1 314 ? -1.289 -12.444 13.046 1.00 95.88 314 THR A N 1
ATOM 2424 C CA . THR A 1 314 ? -1.932 -12.686 11.738 1.00 95.88 314 THR A CA 1
ATOM 2425 C C . THR A 1 314 ? -2.970 -11.607 11.411 1.00 95.88 314 THR A C 1
ATOM 2427 O O . THR A 1 314 ? -3.185 -11.292 10.242 1.00 95.88 314 THR A O 1
ATOM 2430 N N . TRP A 1 315 ? -3.537 -10.958 12.432 1.00 97.50 315 TRP A N 1
ATOM 2431 C CA . TRP A 1 315 ? -4.324 -9.732 12.319 1.00 97.50 315 TRP A CA 1
ATOM 2432 C C . TRP A 1 315 ? -3.428 -8.507 12.514 1.00 97.50 315 TRP A C 1
ATOM 2434 O O . TRP A 1 315 ? -2.958 -8.233 13.615 1.00 97.50 315 TRP A O 1
ATOM 2444 N N . THR A 1 316 ? -3.186 -7.739 11.454 1.00 96.38 316 THR A N 1
ATOM 2445 C CA . THR A 1 316 ? -2.275 -6.581 11.500 1.00 96.38 316 THR A CA 1
ATOM 2446 C C . THR A 1 316 ? -3.020 -5.255 11.382 1.00 96.38 316 THR A C 1
ATOM 2448 O O . THR A 1 316 ? -4.114 -5.215 10.818 1.00 96.38 316 THR A O 1
ATOM 2451 N N . TYR A 1 317 ? -2.387 -4.160 11.826 1.00 97.12 317 TYR A N 1
ATOM 2452 C CA . TYR A 1 317 ? -2.822 -2.781 11.552 1.00 97.12 317 TYR A CA 1
ATOM 2453 C C . TYR A 1 317 ? -3.223 -2.620 10.078 1.00 97.12 317 TYR A C 1
ATOM 2455 O O . TYR A 1 317 ? -2.451 -2.980 9.182 1.00 97.12 317 TYR A O 1
ATOM 2463 N N . ALA A 1 318 ? -4.415 -2.084 9.821 1.00 96.31 318 ALA A N 1
ATOM 2464 C CA . ALA A 1 318 ? -4.927 -1.875 8.475 1.00 96.31 318 ALA A CA 1
ATOM 2465 C C . ALA A 1 318 ? -5.054 -0.386 8.129 1.00 96.31 318 ALA A C 1
ATOM 2467 O O . ALA A 1 318 ? -5.400 0.447 8.959 1.00 96.31 318 ALA A O 1
ATOM 2468 N N . THR A 1 319 ? -4.848 -0.071 6.852 1.00 95.38 319 THR A N 1
ATOM 2469 C CA . THR A 1 319 ? -5.191 1.219 6.235 1.00 95.38 319 THR A CA 1
ATOM 2470 C C . THR A 1 319 ? -6.121 0.964 5.041 1.00 95.38 319 THR A C 1
ATOM 2472 O O . THR A 1 319 ? -5.658 0.907 3.900 1.00 95.38 319 THR A O 1
ATOM 2475 N N . PRO A 1 320 ? -7.421 0.690 5.280 1.00 96.31 320 PRO A N 1
ATOM 2476 C CA . PRO A 1 320 ? -8.384 0.423 4.212 1.00 96.31 320 PRO A CA 1
ATOM 2477 C C . PRO A 1 320 ? -8.621 1.670 3.360 1.00 96.31 320 PRO A C 1
ATOM 2479 O O . PRO A 1 320 ? -8.635 2.782 3.883 1.00 96.31 320 PRO A O 1
ATOM 2482 N N . HIS A 1 321 ? -8.817 1.481 2.058 1.00 97.00 321 HIS A N 1
ATOM 2483 C CA . HIS A 1 321 ? -8.997 2.582 1.105 1.00 97.00 321 HIS A CA 1
ATOM 2484 C C . HIS A 1 321 ? -10.465 2.683 0.680 1.00 97.00 321 HIS A C 1
ATOM 2486 O O . HIS A 1 321 ? -10.773 2.552 -0.494 1.00 97.00 321 HIS A O 1
ATOM 2492 N N . ASN A 1 322 ? -11.393 2.797 1.631 1.00 97.00 322 ASN A N 1
ATOM 2493 C CA . ASN A 1 322 ? -12.837 2.741 1.367 1.00 97.00 322 ASN A CA 1
ATOM 2494 C C . ASN A 1 322 ? -13.635 3.760 2.204 1.00 97.00 322 ASN A C 1
ATOM 2496 O O . ASN A 1 322 ? -14.772 3.491 2.600 1.00 97.00 322 ASN A O 1
ATOM 2500 N N . ILE A 1 323 ? -13.037 4.922 2.479 1.00 98.00 323 ILE A N 1
ATOM 2501 C CA . ILE A 1 323 ? -13.520 5.934 3.422 1.00 98.00 323 ILE A CA 1
ATOM 2502 C C . ILE A 1 323 ? -14.944 6.394 3.084 1.00 98.00 323 ILE A C 1
ATOM 2504 O O . ILE A 1 323 ? -15.249 6.758 1.948 1.00 98.00 323 ILE A O 1
ATOM 2508 N N . GLN A 1 324 ? -15.817 6.418 4.094 1.00 97.50 324 GLN A N 1
ATOM 2509 C CA . GLN A 1 324 ? -17.196 6.893 4.027 1.00 97.50 324 GLN A CA 1
ATOM 2510 C C . GLN A 1 324 ? -17.491 7.935 5.115 1.00 97.50 324 GLN A C 1
ATOM 2512 O O . GLN A 1 324 ? -17.026 7.843 6.249 1.00 97.50 324 GLN A O 1
ATOM 2517 N N . LEU A 1 325 ? -18.356 8.903 4.791 1.00 93.12 325 LEU A N 1
ATOM 2518 C CA . LEU A 1 325 ? -18.862 9.892 5.758 1.00 93.12 325 LEU A CA 1
ATOM 2519 C C . LEU A 1 325 ? -19.789 9.274 6.818 1.00 93.12 325 LEU A C 1
ATOM 2521 O O . LEU A 1 325 ? -19.972 9.853 7.883 1.00 93.12 325 LEU A O 1
ATOM 2525 N N . ARG A 1 326 ? -20.413 8.136 6.496 1.00 93.50 326 ARG A N 1
ATOM 2526 C CA . ARG A 1 326 ? -21.266 7.343 7.384 1.00 93.50 326 ARG A CA 1
ATOM 2527 C C . ARG A 1 326 ? -21.028 5.867 7.108 1.00 93.50 326 ARG A C 1
ATOM 2529 O O . ARG A 1 326 ? -20.897 5.466 5.953 1.00 93.50 326 ARG A O 1
ATOM 2536 N N . THR A 1 327 ? -21.002 5.096 8.175 1.00 96.50 327 THR A N 1
ATOM 2537 C CA . THR A 1 327 ? -20.702 3.663 8.242 1.00 96.50 327 THR A CA 1
ATOM 2538 C C . THR A 1 327 ? -21.636 3.017 9.268 1.00 96.50 327 THR A C 1
ATOM 2540 O O . THR A 1 327 ? -22.161 3.736 10.122 1.00 96.50 327 THR A O 1
ATOM 2543 N N . PRO A 1 328 ? -21.802 1.686 9.266 1.00 95.50 328 PRO A N 1
ATOM 2544 C CA . PRO A 1 328 ? -22.535 0.985 10.323 1.00 95.50 328 PRO A CA 1
ATOM 2545 C C . PRO A 1 328 ? -22.065 1.341 11.750 1.00 95.50 328 PRO A C 1
ATOM 2547 O O . PRO A 1 328 ? -22.877 1.516 12.649 1.00 95.50 328 PRO A O 1
ATOM 2550 N N . GLN A 1 329 ? -20.760 1.561 11.951 1.00 94.25 329 GLN A N 1
ATOM 2551 C CA . GLN A 1 329 ? -20.156 1.951 13.236 1.00 94.25 329 GLN A CA 1
ATOM 2552 C C . GLN A 1 329 ? -20.614 3.329 13.751 1.00 94.25 329 GLN A C 1
ATOM 2554 O O . GLN A 1 329 ? -20.466 3.622 14.935 1.00 94.25 329 GLN A O 1
ATOM 2559 N N . THR A 1 330 ? -21.116 4.191 12.860 1.00 94.06 330 THR A N 1
ATOM 2560 C CA . THR A 1 330 ? -21.538 5.576 13.155 1.00 94.06 330 THR A CA 1
ATOM 2561 C C . THR A 1 330 ? -23.059 5.743 13.191 1.00 94.06 330 THR A C 1
ATOM 2563 O O . THR A 1 330 ? -23.551 6.870 13.252 1.00 94.06 330 THR A O 1
ATOM 2566 N N . GLU A 1 331 ? -23.821 4.643 13.156 1.00 94.69 331 GLU A N 1
ATOM 2567 C CA . GLU A 1 331 ? -25.284 4.682 13.263 1.00 94.69 331 GLU A CA 1
ATOM 2568 C C . GLU A 1 331 ? -25.752 4.975 14.697 1.00 94.69 331 GLU A C 1
ATOM 2570 O O . GLU A 1 331 ? -26.682 5.762 14.888 1.00 94.69 331 GLU A O 1
ATOM 2575 N N . SER A 1 332 ? -25.092 4.395 15.706 1.00 93.62 332 SER A N 1
ATOM 2576 C CA . SER A 1 332 ? -25.288 4.729 17.123 1.00 93.62 332 SER A CA 1
ATOM 2577 C C . SER A 1 332 ? -24.068 4.362 17.974 1.00 93.62 332 SER A C 1
ATOM 2579 O O . SER A 1 332 ? -23.231 3.557 17.567 1.00 93.62 332 SER A O 1
ATOM 2581 N N . CYS A 1 333 ? -23.990 4.873 19.204 1.00 93.31 333 CYS A N 1
ATOM 2582 C CA . CYS A 1 333 ? -22.929 4.502 20.144 1.00 93.31 333 CYS A CA 1
ATOM 2583 C C . CYS A 1 333 ? -22.901 2.990 20.442 1.00 93.31 333 CYS A C 1
ATOM 2585 O O . CYS A 1 333 ? -21.826 2.396 20.511 1.00 93.31 333 CYS A O 1
ATOM 2587 N N . GLU A 1 334 ? -24.069 2.358 20.577 1.00 94.19 334 GLU A N 1
ATOM 2588 C CA . GLU A 1 334 ? -24.255 0.915 20.803 1.00 94.19 334 GLU A CA 1
ATOM 2589 C C . GLU A 1 334 ? -23.846 0.055 19.600 1.00 94.19 334 GLU A C 1
ATOM 2591 O O . GLU A 1 334 ? -23.673 -1.152 19.752 1.00 94.19 334 GLU A O 1
ATOM 2596 N N . SER A 1 335 ? -23.642 0.656 18.421 1.00 94.69 335 SER A N 1
ATOM 2597 C CA . SER A 1 335 ? -23.100 -0.063 17.262 1.00 94.69 335 SER A CA 1
ATOM 2598 C C . SER A 1 335 ? -21.728 -0.653 17.598 1.00 94.69 335 SER A C 1
ATOM 2600 O O . SER A 1 335 ? -21.463 -1.795 17.245 1.00 94.69 335 SER A O 1
ATOM 2602 N N . CYS A 1 336 ? -20.908 0.066 18.375 1.00 95.81 336 CYS A N 1
ATOM 2603 C CA . CYS A 1 336 ? -19.629 -0.424 18.898 1.00 95.81 336 CYS A CA 1
ATOM 2604 C C . CYS A 1 336 ? -19.677 -0.748 20.404 1.00 95.81 336 CYS A C 1
ATOM 2606 O O . CYS A 1 336 ? -19.067 -1.717 20.853 1.00 95.81 336 CYS A O 1
ATOM 2608 N N . HIS A 1 337 ? -20.353 0.059 21.224 1.00 96.19 337 HIS A N 1
ATOM 2609 C CA . HIS A 1 337 ? -20.291 -0.091 22.678 1.00 96.19 337 HIS A CA 1
ATOM 2610 C C . HIS A 1 337 ? -21.139 -1.256 23.191 1.00 96.19 337 HIS A C 1
ATOM 2612 O O . HIS A 1 337 ? -22.360 -1.256 23.067 1.00 96.19 337 HIS A O 1
ATOM 2618 N N . GLY A 1 338 ? -20.482 -2.230 23.828 1.00 95.38 338 GLY A N 1
ATOM 2619 C CA . GLY A 1 338 ? -21.114 -3.482 24.256 1.00 95.38 338 GLY A CA 1
ATOM 2620 C C . GLY A 1 338 ? -21.463 -4.440 23.109 1.00 95.38 338 GLY A C 1
ATOM 2621 O O . GLY A 1 338 ? -22.139 -5.435 23.359 1.00 95.38 338 GLY A O 1
ATOM 2622 N N . ASN A 1 339 ? -21.004 -4.161 21.884 1.00 96.38 339 ASN A N 1
ATOM 2623 C CA . ASN A 1 339 ? -21.204 -5.015 20.720 1.00 96.38 339 ASN A CA 1
ATOM 2624 C C . ASN A 1 339 ? -19.885 -5.670 20.285 1.00 96.38 339 ASN A C 1
ATOM 2626 O O . ASN A 1 339 ? -19.058 -5.052 19.612 1.00 96.38 339 ASN A O 1
ATOM 2630 N N . ASP A 1 340 ? -19.698 -6.934 20.665 1.00 97.25 340 ASP A N 1
ATOM 2631 C CA . ASP A 1 340 ? -18.497 -7.705 20.335 1.00 97.25 340 ASP A CA 1
ATOM 2632 C C . ASP A 1 340 ? -18.324 -7.934 18.824 1.00 97.25 340 ASP A C 1
ATOM 2634 O O . ASP A 1 340 ? -17.195 -8.156 18.388 1.00 97.25 340 ASP A O 1
ATOM 2638 N N . ASP A 1 341 ? -19.376 -7.832 17.998 1.00 96.00 341 ASP A N 1
ATOM 2639 C CA . ASP A 1 341 ? -19.334 -8.147 16.560 1.00 96.00 341 ASP A CA 1
ATOM 2640 C C . ASP A 1 341 ? -18.273 -7.337 15.796 1.00 96.00 341 ASP A C 1
ATOM 2642 O O . ASP A 1 341 ? -17.565 -7.901 14.961 1.00 96.00 341 ASP A O 1
ATOM 2646 N N . TYR A 1 342 ? -18.063 -6.068 16.159 1.00 96.38 342 TYR A N 1
ATOM 2647 C CA . TYR A 1 342 ? -17.061 -5.200 15.527 1.00 96.38 342 TYR A CA 1
ATOM 2648 C C . TYR A 1 342 ? -15.627 -5.405 16.027 1.00 96.38 342 TYR A C 1
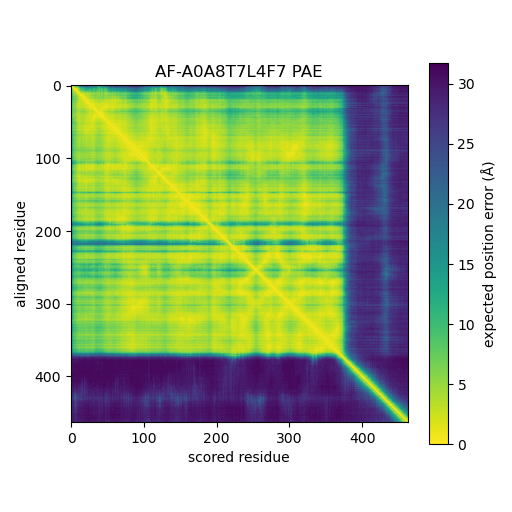ATOM 2650 O O . TYR A 1 342 ? -14.706 -4.867 15.419 1.00 96.38 342 TYR A O 1
ATOM 2658 N N . PHE A 1 343 ? -15.391 -6.142 17.114 1.00 98.25 343 PHE A N 1
ATOM 2659 C CA . PHE A 1 343 ? -14.065 -6.258 17.735 1.00 98.25 343 PHE A CA 1
ATOM 2660 C C . PHE A 1 343 ? -13.384 -7.599 17.447 1.00 98.25 343 PHE A C 1
ATOM 2662 O O . PHE A 1 343 ? -14.045 -8.625 17.290 1.00 98.25 343 PHE A O 1
ATOM 2669 N N . LEU A 1 344 ? -12.046 -7.612 17.418 1.00 98.31 344 LEU A N 1
ATOM 2670 C CA . LEU A 1 344 ? -11.259 -8.847 17.363 1.00 98.31 344 LEU A CA 1
ATOM 2671 C C . LEU A 1 344 ? -11.240 -9.516 18.745 1.00 98.31 344 LEU A C 1
ATOM 2673 O O . LEU A 1 344 ? -10.278 -9.378 19.506 1.00 98.31 344 LEU A O 1
ATOM 2677 N N . THR A 1 345 ? -12.324 -10.206 19.081 1.00 98.06 345 THR A N 1
ATOM 2678 C CA . THR A 1 345 ? -12.470 -10.951 20.333 1.00 98.06 345 THR A CA 1
ATOM 2679 C C . THR A 1 345 ? -11.734 -12.300 20.289 1.00 98.06 345 THR A C 1
ATOM 2681 O O . THR A 1 345 ? -11.460 -12.822 19.204 1.00 98.06 345 THR A O 1
ATOM 2684 N N . PRO A 1 346 ? -11.362 -12.893 21.445 1.00 97.44 346 PRO A N 1
ATOM 2685 C CA . PRO A 1 346 ? -10.540 -14.109 21.479 1.00 97.44 346 PRO A CA 1
ATOM 2686 C C . PRO A 1 346 ? -11.152 -15.316 20.750 1.00 97.44 346 PRO A C 1
ATOM 2688 O O . PRO A 1 346 ? -10.424 -16.179 20.265 1.00 97.44 346 PRO A O 1
ATOM 2691 N N . ASP A 1 347 ? -12.478 -15.401 20.684 1.00 96.44 347 ASP A N 1
ATOM 2692 C CA . ASP A 1 347 ? -13.232 -16.452 19.996 1.00 96.44 347 ASP A CA 1
ATOM 2693 C C . ASP A 1 347 ? -13.127 -16.373 18.464 1.00 96.44 347 ASP A C 1
ATOM 2695 O O . ASP A 1 347 ? -13.149 -17.419 17.818 1.00 96.44 347 ASP A O 1
ATOM 2699 N N . LYS A 1 348 ? -12.900 -15.178 17.900 1.00 95.94 348 LYS A N 1
ATOM 2700 C CA . LYS A 1 348 ? -12.691 -14.947 16.457 1.00 95.94 348 LYS A CA 1
ATOM 2701 C C . LYS A 1 348 ? -11.265 -15.240 15.983 1.00 95.94 348 LYS A C 1
ATOM 2703 O O . LYS A 1 348 ? -10.976 -15.145 14.794 1.00 95.94 348 LYS A O 1
ATOM 2708 N N . VAL A 1 349 ? -10.359 -15.584 16.900 1.00 96.00 349 VAL A N 1
ATOM 2709 C CA . VAL A 1 349 ? -8.984 -15.989 16.581 1.00 96.00 349 VAL A CA 1
ATOM 2710 C C . VAL A 1 349 ? -8.828 -17.492 16.856 1.00 96.00 349 VAL A C 1
ATOM 2712 O O . VAL A 1 349 ? -9.107 -17.917 17.990 1.00 96.00 349 VAL A O 1
ATOM 2715 N N . PRO A 1 350 ? -8.377 -18.298 15.867 1.00 94.56 350 PRO A N 1
ATOM 2716 C CA . PRO A 1 350 ? -8.025 -19.706 16.064 1.00 94.56 350 PRO A CA 1
ATOM 2717 C C . PRO A 1 350 ? -7.076 -19.880 17.249 1.00 94.56 350 PRO A C 1
ATOM 2719 O O . PRO A 1 350 ? -6.218 -19.030 17.493 1.00 94.56 350 PRO A O 1
ATOM 2722 N N . GLN A 1 351 ? -7.252 -20.948 18.027 1.00 95.25 351 GLN A N 1
ATOM 2723 C CA . GLN A 1 351 ? -6.580 -21.111 19.319 1.00 95.25 351 GLN A CA 1
ATOM 2724 C C . GLN A 1 351 ? -5.050 -21.079 19.193 1.00 95.25 351 GLN A C 1
ATOM 2726 O O . GLN A 1 351 ? -4.386 -20.476 20.034 1.00 95.25 351 GLN A O 1
ATOM 2731 N N . GLU A 1 352 ? -4.533 -21.693 18.135 1.00 93.62 352 GLU A N 1
ATOM 2732 C CA . GLU A 1 352 ? -3.138 -21.726 17.705 1.00 93.62 352 GLU A CA 1
ATOM 2733 C C . GLU A 1 352 ? -2.543 -20.329 17.468 1.00 93.62 352 GLU A C 1
ATOM 2735 O O . GLU A 1 352 ? -1.393 -20.099 17.813 1.00 93.62 352 GLU A O 1
ATOM 2740 N N . TYR A 1 353 ? -3.329 -19.364 16.983 1.00 95.06 353 TYR A N 1
ATOM 2741 C CA . TYR A 1 353 ? -2.853 -18.013 16.664 1.00 95.06 353 TYR A CA 1
ATOM 2742 C C . TYR A 1 353 ? -3.133 -16.979 17.765 1.00 95.06 353 TYR A C 1
ATOM 2744 O O . TYR A 1 353 ? -2.820 -15.797 17.600 1.00 95.06 353 TYR A O 1
ATOM 2752 N N . ARG A 1 354 ? -3.725 -17.373 18.903 1.00 95.44 354 ARG A N 1
ATOM 2753 C CA . ARG A 1 354 ? -4.065 -16.431 19.990 1.00 95.44 354 ARG A CA 1
ATOM 2754 C C . ARG A 1 354 ? -2.852 -15.822 20.681 1.00 95.44 354 ARG A C 1
ATOM 2756 O O . ARG A 1 354 ? -2.963 -14.694 21.149 1.00 95.44 354 ARG A O 1
ATOM 2763 N N . GLU A 1 355 ? -1.731 -16.537 20.750 1.00 93.69 355 GLU A N 1
ATOM 2764 C CA . GLU A 1 355 ? -0.492 -16.020 21.345 1.00 93.69 355 GLU A CA 1
ATOM 2765 C C . GLU A 1 355 ? 0.107 -14.920 20.460 1.00 93.69 355 GLU A C 1
ATOM 2767 O O . GLU A 1 355 ? 0.217 -13.778 20.904 1.00 93.69 355 GLU A O 1
ATOM 2772 N N . ALA A 1 356 ? 0.328 -15.211 19.173 1.00 95.06 356 ALA A N 1
ATOM 2773 C CA . ALA A 1 356 ? 0.793 -14.242 18.177 1.00 95.06 356 ALA A CA 1
ATOM 2774 C C . ALA A 1 356 ? -0.086 -12.978 18.079 1.00 95.06 356 ALA A C 1
ATOM 2776 O O . ALA A 1 356 ? 0.407 -11.888 17.797 1.00 95.06 356 ALA A O 1
ATOM 2777 N N . ASN A 1 357 ? -1.400 -13.111 18.300 1.00 97.81 357 ASN A N 1
ATOM 2778 C CA . ASN A 1 357 ? -2.367 -12.011 18.225 1.00 97.81 357 ASN A CA 1
ATOM 2779 C C . ASN A 1 357 ? -2.704 -11.362 19.586 1.00 97.81 357 ASN A C 1
ATOM 2781 O O . ASN A 1 357 ? -3.561 -10.476 19.631 1.00 97.81 357 ASN A O 1
ATOM 2785 N N . ALA A 1 358 ? -2.059 -11.751 20.693 1.00 96.06 358 ALA A N 1
ATOM 2786 C CA . ALA A 1 358 ? -2.442 -11.328 22.048 1.00 96.06 358 ALA A CA 1
ATOM 2787 C C . ALA A 1 358 ? -2.449 -9.798 22.256 1.00 96.06 358 ALA A C 1
ATOM 2789 O O . ALA A 1 358 ? -3.319 -9.269 22.956 1.00 96.06 358 ALA A O 1
ATOM 2790 N N . ASP A 1 359 ? -1.524 -9.081 21.613 1.00 95.56 359 ASP A N 1
ATOM 2791 C CA . ASP A 1 359 ? -1.436 -7.617 21.685 1.00 95.56 359 ASP A CA 1
ATOM 2792 C C . ASP A 1 359 ? -2.498 -6.894 20.843 1.00 95.56 359 ASP A C 1
ATOM 2794 O O . ASP A 1 359 ? -2.801 -5.731 21.114 1.00 95.56 359 ASP A O 1
ATOM 2798 N N . VAL A 1 360 ? -3.106 -7.582 19.869 1.00 98.06 360 VAL A N 1
ATOM 2799 C CA . VAL A 1 360 ? -4.129 -7.050 18.949 1.00 98.06 360 VAL A CA 1
ATOM 2800 C C . VAL A 1 360 ? -5.549 -7.369 19.432 1.00 98.06 360 VAL A C 1
ATOM 2802 O O . VAL A 1 360 ? -6.465 -6.564 19.246 1.00 98.06 360 VAL A O 1
ATOM 2805 N N . ILE A 1 361 ? -5.737 -8.517 20.087 1.00 98.50 361 ILE A N 1
ATOM 2806 C CA . ILE A 1 361 ? -7.035 -8.988 20.585 1.00 98.50 361 ILE A CA 1
ATOM 2807 C C . ILE A 1 361 ? -7.639 -8.014 21.612 1.00 98.50 361 ILE A C 1
ATOM 2809 O O . ILE A 1 361 ? -6.991 -7.543 22.553 1.00 98.50 361 ILE A O 1
ATOM 2813 N N . VAL A 1 362 ? -8.936 -7.756 21.460 1.00 98.19 362 VAL A N 1
ATOM 2814 C CA . VAL A 1 362 ? -9.758 -6.977 22.388 1.00 98.19 362 VAL A CA 1
ATOM 2815 C C . VAL A 1 362 ? -10.605 -7.960 23.208 1.00 98.19 362 VAL A C 1
ATOM 2817 O O . VAL A 1 362 ? -11.391 -8.689 22.619 1.00 98.19 362 VAL A O 1
ATOM 2820 N N . PRO A 1 363 ? -10.476 -8.030 24.550 1.00 96.75 363 PRO A N 1
ATOM 2821 C CA . PRO A 1 363 ? -11.153 -9.063 25.344 1.00 96.75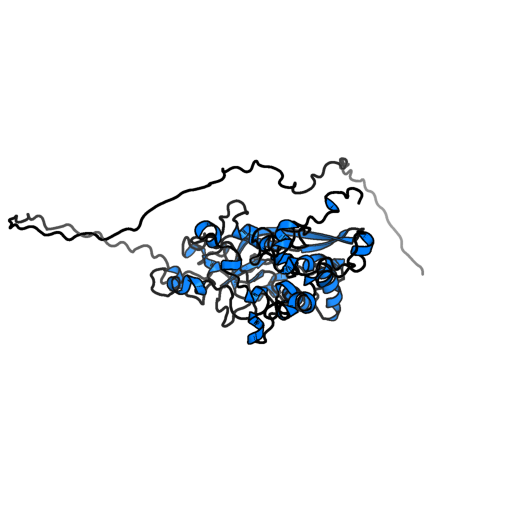 363 PRO A CA 1
ATOM 2822 C C . PRO A 1 363 ? -12.684 -9.076 25.232 1.00 96.75 363 PRO A C 1
ATOM 2824 O O . PRO A 1 363 ? -13.275 -10.143 25.344 1.00 96.75 363 PRO A O 1
ATOM 2827 N N . PHE A 1 364 ? -13.285 -7.895 25.077 1.00 96.69 364 PHE A N 1
ATOM 2828 C CA . PHE A 1 364 ? -14.704 -7.632 24.828 1.00 96.69 364 PHE A CA 1
ATOM 2829 C C . PHE A 1 364 ? -14.863 -6.149 24.445 1.00 96.69 364 PHE A C 1
ATOM 2831 O O . PHE A 1 364 ? -14.008 -5.319 24.786 1.00 96.69 364 PHE A O 1
ATOM 2838 N N . ALA A 1 365 ? -15.949 -5.808 23.760 1.00 96.88 365 ALA A N 1
ATOM 2839 C CA . ALA A 1 365 ? -16.297 -4.456 23.351 1.00 96.88 365 ALA A CA 1
ATOM 2840 C C . ALA A 1 365 ? -16.405 -3.509 24.562 1.00 96.88 365 ALA A C 1
ATOM 2842 O O . ALA A 1 365 ? -17.052 -3.849 25.558 1.00 96.88 365 ALA A O 1
ATOM 2843 N N . PRO A 1 366 ? -15.815 -2.298 24.518 1.00 94.50 366 PRO A N 1
ATOM 2844 C CA . PRO A 1 366 ? -15.907 -1.356 25.629 1.00 94.50 366 PRO A CA 1
ATOM 2845 C C . PRO A 1 366 ? -17.373 -1.036 25.970 1.00 94.50 366 PRO A C 1
ATOM 2847 O O . PRO A 1 366 ? -18.132 -0.695 25.061 1.00 94.50 366 PRO A O 1
ATOM 2850 N N . PRO A 1 367 ? -17.795 -1.080 27.248 1.00 93.75 367 PRO A N 1
ATOM 2851 C CA . PRO A 1 367 ? -19.147 -0.675 27.623 1.00 93.75 367 PRO A CA 1
ATOM 2852 C C . PRO A 1 367 ? -19.369 0.809 27.311 1.00 93.75 367 PRO A C 1
ATOM 2854 O O . PRO A 1 367 ? -18.416 1.596 27.276 1.00 93.75 367 PRO A O 1
ATOM 2857 N N . LEU A 1 368 ? -20.627 1.194 27.098 1.00 90.38 368 LEU A N 1
ATOM 2858 C CA . LEU A 1 368 ? -20.991 2.596 26.919 1.00 90.38 368 LEU A CA 1
ATOM 2859 C C . LEU A 1 368 ? -20.727 3.354 28.236 1.00 90.38 368 LEU A C 1
ATOM 2861 O O . LEU A 1 368 ? -21.121 2.866 29.294 1.00 90.38 368 LEU A O 1
ATOM 2865 N N . PRO A 1 369 ? -20.049 4.517 28.236 1.00 85.31 369 PRO A N 1
ATOM 2866 C CA . PRO A 1 369 ? -19.832 5.268 29.471 1.00 85.31 369 PRO A CA 1
ATOM 2867 C C . PRO A 1 369 ? -21.156 5.756 30.078 1.00 85.31 369 PRO A C 1
ATOM 2869 O O . PRO A 1 369 ? -21.984 6.290 29.346 1.00 85.31 369 PRO A O 1
ATOM 2872 N N . GLU A 1 370 ? -21.311 5.707 31.410 1.00 78.69 370 GLU A N 1
ATOM 2873 C CA . GLU A 1 370 ? -22.542 6.101 32.140 1.00 78.69 370 GLU A CA 1
ATOM 2874 C C . GLU A 1 370 ? -23.133 7.469 31.728 1.00 78.69 370 GLU A C 1
ATOM 2876 O O . GLU A 1 370 ? -24.337 7.687 31.829 1.00 78.69 370 GLU A O 1
ATOM 2881 N N . ARG A 1 371 ? -22.298 8.409 31.253 1.00 76.31 371 ARG A N 1
ATOM 2882 C CA . ARG A 1 371 ? -22.735 9.733 30.761 1.00 76.31 371 ARG A CA 1
ATOM 2883 C C . ARG A 1 371 ? -23.527 9.697 29.443 1.00 76.31 371 ARG A C 1
ATOM 2885 O O . ARG A 1 371 ? -24.138 10.704 29.102 1.00 76.31 371 ARG A O 1
ATOM 2892 N N . TYR A 1 372 ? -23.468 8.584 28.716 1.00 72.38 372 TYR A N 1
ATOM 2893 C CA . TYR A 1 372 ? -24.152 8.335 27.445 1.00 72.38 372 TYR A CA 1
ATOM 2894 C C . TYR A 1 372 ? -25.145 7.166 27.525 1.00 72.38 372 TYR A C 1
ATOM 2896 O O . TYR A 1 372 ? -25.864 6.929 26.561 1.00 72.38 372 TYR A O 1
ATOM 2904 N N . GLU A 1 373 ? -25.227 6.450 28.653 1.00 65.94 373 GLU A N 1
ATOM 2905 C CA . GLU A 1 373 ? -26.264 5.435 28.855 1.00 65.94 373 GLU A CA 1
ATOM 2906 C C . GLU A 1 373 ? -27.659 6.062 28.745 1.00 65.94 373 GLU A C 1
ATOM 2908 O O . GLU A 1 373 ? -28.028 6.946 29.528 1.00 65.94 373 GLU A O 1
ATOM 2913 N N . TYR A 1 374 ? -28.463 5.572 27.797 1.00 58.53 374 TYR A N 1
ATOM 2914 C CA . TYR A 1 374 ? -29.860 5.968 27.675 1.00 58.53 374 TYR A CA 1
ATOM 2915 C C . TYR A 1 374 ? -30.623 5.610 28.956 1.00 58.53 374 TYR A C 1
ATOM 2917 O O . TYR A 1 374 ? -30.917 4.445 29.234 1.00 58.53 374 TYR A O 1
ATOM 2925 N N . ARG A 1 375 ? -30.986 6.631 29.737 1.00 50.44 375 ARG A N 1
ATOM 2926 C CA . ARG A 1 375 ? -31.949 6.499 30.830 1.00 50.44 375 ARG A CA 1
ATOM 2927 C C . ARG A 1 375 ? -33.350 6.770 30.286 1.00 50.44 375 ARG A C 1
ATOM 2929 O O . ARG A 1 375 ? -33.609 7.914 29.912 1.00 50.44 375 ARG A O 1
ATOM 2936 N N . PRO A 1 376 ? -34.271 5.786 30.305 1.00 49.25 376 PRO A N 1
ATOM 2937 C CA . PRO A 1 376 ? -35.681 6.060 30.074 1.00 49.25 376 PRO A CA 1
ATOM 2938 C C . PRO A 1 376 ? -36.145 7.111 31.081 1.00 49.25 376 PRO A C 1
ATOM 2940 O O . PRO A 1 376 ? -35.897 6.981 32.285 1.00 49.25 376 PRO A O 1
ATOM 2943 N N . GLU A 1 377 ? -36.772 8.172 30.586 1.00 47.47 377 GLU A N 1
ATOM 2944 C CA . GLU A 1 377 ? -37.120 9.329 31.401 1.00 47.47 377 GLU A CA 1
ATOM 2945 C C . GLU A 1 377 ? -38.086 8.933 32.522 1.00 47.47 377 GLU A C 1
ATOM 2947 O O . GLU A 1 377 ? -39.108 8.276 32.313 1.00 47.47 377 GLU A O 1
ATOM 2952 N N . GLN A 1 378 ? -37.758 9.350 33.744 1.00 47.16 378 GLN A N 1
ATOM 2953 C CA . GLN A 1 378 ? -38.643 9.198 34.888 1.00 47.16 378 GLN A CA 1
ATOM 2954 C C . GLN A 1 378 ? -39.863 10.101 34.659 1.00 47.16 378 GLN A C 1
ATOM 2956 O O . GLN A 1 378 ? -39.688 11.316 34.609 1.00 47.16 378 GLN A O 1
ATOM 2961 N N . GLU A 1 379 ? -41.059 9.512 34.499 1.00 43.88 379 GLU A N 1
ATOM 2962 C CA . GLU A 1 379 ? -42.323 10.189 34.142 1.00 43.88 379 GLU A CA 1
ATOM 2963 C C . GLU A 1 379 ? -42.467 11.582 34.781 1.00 43.88 379 GLU A C 1
ATOM 2965 O O . GLU A 1 379 ? -42.878 11.737 35.937 1.00 43.88 379 GLU A O 1
ATOM 2970 N N . ALA A 1 380 ? -42.148 12.620 34.004 1.00 42.97 380 ALA A N 1
ATOM 2971 C CA . ALA A 1 380 ? -42.398 13.995 34.391 1.00 42.97 380 ALA A CA 1
ATOM 2972 C C . ALA A 1 380 ? -43.905 14.252 34.271 1.00 42.97 380 ALA A C 1
ATOM 2974 O O . ALA A 1 380 ? -44.471 14.221 33.178 1.00 42.97 380 ALA A O 1
ATOM 2975 N N . ALA A 1 381 ? -44.561 14.467 35.413 1.00 42.59 381 ALA A N 1
ATOM 2976 C CA . ALA A 1 381 ? -46.005 14.663 35.479 1.00 42.59 381 ALA A CA 1
ATOM 2977 C C . ALA A 1 381 ? -46.475 15.804 34.546 1.00 42.59 381 ALA A C 1
ATOM 2979 O O . ALA A 1 381 ? -45.790 16.826 34.437 1.00 42.59 381 ALA A O 1
ATOM 2980 N N . PRO A 1 382 ? -47.650 15.672 33.899 1.00 39.91 382 PRO A N 1
ATOM 2981 C CA . PRO A 1 382 ? -48.111 16.648 32.919 1.00 39.91 382 PRO A CA 1
ATOM 2982 C C . PRO A 1 382 ? -48.349 18.023 33.570 1.00 39.91 382 PRO A C 1
ATOM 2984 O O . PRO A 1 382 ? -48.954 18.090 34.647 1.00 39.91 382 PRO A O 1
ATOM 2987 N N . PRO A 1 383 ? -47.928 19.131 32.931 1.00 43.25 383 PRO A N 1
ATOM 2988 C CA . PRO A 1 383 ? -48.182 20.467 33.452 1.00 43.25 383 PRO A CA 1
ATOM 2989 C C . PRO A 1 383 ? -49.684 20.781 33.448 1.00 43.25 383 PRO A C 1
ATOM 2991 O O . PRO A 1 383 ? -50.402 20.527 32.479 1.00 43.25 383 PRO A O 1
ATOM 2994 N N . SER A 1 384 ? -50.159 21.348 34.556 1.00 41.97 384 SER A N 1
ATOM 2995 C CA . SER A 1 384 ? -51.541 21.801 34.730 1.00 41.97 384 SER A CA 1
ATOM 2996 C C . SER A 1 384 ? -51.882 23.001 33.839 1.00 41.97 384 SER A C 1
ATOM 2998 O O . SER A 1 384 ? -51.007 23.789 33.492 1.00 41.97 384 SER A O 1
ATOM 3000 N N . ALA A 1 385 ? -53.170 23.152 33.523 1.00 39.34 385 ALA A N 1
ATOM 3001 C CA . ALA A 1 385 ? -53.675 24.081 32.515 1.00 39.34 385 ALA A CA 1
ATOM 3002 C C . ALA A 1 385 ? -53.408 25.590 32.750 1.00 39.34 385 ALA A C 1
ATOM 3004 O O . ALA A 1 385 ? -53.264 26.072 33.873 1.00 39.34 385 ALA A O 1
ATOM 3005 N N . ASP A 1 386 ? -53.419 26.275 31.606 1.00 39.34 386 ASP A N 1
ATOM 3006 C CA . ASP A 1 386 ? -53.336 27.704 31.264 1.00 39.34 386 ASP A CA 1
ATOM 3007 C C . ASP A 1 386 ? -54.084 28.704 32.180 1.00 39.34 386 ASP A C 1
ATOM 3009 O O . ASP A 1 386 ? -55.147 28.380 32.722 1.00 39.34 386 ASP A O 1
ATOM 3013 N N . PRO A 1 387 ? -53.589 29.957 32.290 1.00 39.50 387 PRO A N 1
ATOM 3014 C CA . PRO A 1 387 ? -54.511 31.095 32.276 1.00 39.50 387 PRO A CA 1
ATOM 3015 C C . PRO A 1 387 ? -53.991 32.369 31.553 1.00 39.50 387 PRO A C 1
ATOM 3017 O O . PRO A 1 387 ? -53.705 33.365 32.221 1.00 39.50 387 PRO A O 1
ATOM 3020 N N . LEU A 1 388 ? -53.951 32.417 30.213 1.00 37.94 388 LEU A N 1
ATOM 3021 C CA . LEU A 1 388 ? -53.852 33.681 29.445 1.00 37.94 388 LEU A CA 1
ATOM 3022 C C . LEU A 1 388 ? -54.829 33.791 28.257 1.00 37.94 388 LEU A C 1
ATOM 3024 O O . LEU A 1 388 ? -54.451 34.018 27.108 1.00 37.94 388 LEU A O 1
ATOM 3028 N N . ASP A 1 389 ? -56.121 33.769 28.577 1.00 46.34 389 ASP A N 1
ATOM 3029 C CA . ASP A 1 389 ? -57.191 34.246 27.693 1.00 46.34 389 ASP A CA 1
ATOM 3030 C C . ASP A 1 389 ? -57.317 35.789 27.815 1.00 46.34 389 ASP A C 1
ATOM 3032 O O . ASP A 1 389 ? -58.019 36.304 28.691 1.00 46.34 389 ASP A O 1
ATOM 3036 N N . ALA A 1 390 ? -56.567 36.553 27.002 1.00 39.19 390 ALA A N 1
ATOM 3037 C CA . ALA A 1 390 ? -56.652 38.024 26.937 1.00 39.19 390 ALA A CA 1
ATOM 3038 C C . ALA A 1 390 ? -56.232 38.604 25.554 1.00 39.19 390 ALA A C 1
ATOM 3040 O O . ALA A 1 390 ? -55.221 38.176 24.998 1.00 39.19 390 ALA A O 1
ATOM 3041 N N . PRO A 1 391 ? -56.967 39.588 24.984 1.00 40.34 391 PRO A N 1
ATOM 3042 C CA . PRO A 1 391 ? -56.806 40.031 23.588 1.00 40.34 391 PRO A CA 1
ATOM 3043 C C . PRO A 1 391 ? -55.743 41.137 23.361 1.00 40.34 391 PRO A C 1
ATOM 3045 O O . PRO A 1 391 ? -55.375 41.846 24.301 1.00 40.34 391 PRO A O 1
ATOM 3048 N N . PRO A 1 392 ? -55.283 41.348 22.107 1.00 44.50 392 PRO A N 1
ATOM 3049 C CA . PRO A 1 392 ? -54.209 42.291 21.777 1.00 44.50 392 PRO A CA 1
ATOM 3050 C C . PRO A 1 392 ? -54.691 43.743 21.548 1.00 44.50 392 PRO A C 1
ATOM 3052 O O . PRO A 1 392 ? -55.801 43.950 21.050 1.00 44.50 392 PRO A O 1
ATOM 3055 N N . PRO A 1 393 ? -53.847 44.763 21.810 1.00 37.59 393 PRO A N 1
ATOM 3056 C CA . PRO A 1 393 ? -54.055 46.133 21.341 1.00 37.59 393 PRO A CA 1
ATOM 3057 C C . PRO A 1 393 ? -53.469 46.361 19.931 1.00 37.59 393 PRO A C 1
ATOM 3059 O O . PRO A 1 393 ? -52.456 45.775 19.554 1.00 37.59 393 PRO A O 1
ATOM 3062 N N . SER A 1 394 ? -54.104 47.241 19.156 1.00 37.00 394 SER A N 1
ATOM 3063 C CA . SER A 1 394 ? -53.902 47.420 17.708 1.00 37.00 394 SER A CA 1
ATOM 3064 C C . SER A 1 394 ? -53.391 48.815 17.304 1.00 37.00 394 SER A C 1
ATOM 3066 O O . SER A 1 394 ? -53.977 49.782 17.779 1.00 37.00 394 SER A O 1
ATOM 3068 N N . ALA A 1 395 ? -52.451 48.868 16.338 1.00 37.91 395 ALA A N 1
ATOM 3069 C CA . ALA A 1 395 ? -52.133 49.966 15.382 1.00 37.91 395 ALA A CA 1
ATOM 3070 C C . ALA A 1 395 ? -51.829 51.391 15.957 1.00 37.91 395 ALA A C 1
ATOM 3072 O O . ALA A 1 395 ? -52.143 51.692 17.099 1.00 37.91 395 ALA A O 1
ATOM 3073 N N . ASP A 1 396 ? -51.182 52.350 15.275 1.00 36.16 396 ASP A N 1
ATOM 3074 C CA . ASP A 1 396 ? -51.060 52.623 13.825 1.00 36.16 396 ASP A CA 1
ATOM 3075 C C . ASP A 1 396 ? -49.789 53.518 13.521 1.00 36.16 396 ASP A C 1
ATOM 3077 O O . ASP A 1 396 ? -48.895 53.519 14.373 1.00 36.16 396 ASP A O 1
ATOM 3081 N N . PRO A 1 397 ? -49.569 54.220 12.372 1.00 56.00 397 PRO A N 1
ATOM 3082 C CA . PRO A 1 397 ? -48.329 54.072 11.576 1.00 56.00 397 PRO A CA 1
ATOM 3083 C C . PRO A 1 397 ? -47.548 55.391 11.307 1.00 56.00 397 PRO A C 1
ATOM 3085 O O . PRO A 1 397 ? -47.973 56.449 11.760 1.00 56.00 397 PRO A O 1
ATOM 3088 N N . LEU A 1 398 ? -46.457 55.367 10.510 1.00 37.59 398 LEU A N 1
ATOM 3089 C CA . LEU A 1 398 ? -46.003 56.506 9.666 1.00 37.59 398 LEU A CA 1
ATOM 3090 C C . LEU A 1 398 ? -45.022 56.096 8.530 1.00 37.59 398 LEU A C 1
ATOM 3092 O O . LEU A 1 398 ? -44.228 55.172 8.687 1.00 37.59 398 LEU A O 1
ATOM 3096 N N . ASP A 1 399 ? -45.084 56.822 7.403 1.00 37.94 399 ASP A N 1
ATOM 3097 C CA . ASP A 1 399 ? -44.358 56.611 6.128 1.00 37.94 399 ASP A CA 1
ATOM 3098 C C . ASP A 1 399 ? -42.894 57.117 6.068 1.00 37.94 399 ASP A C 1
ATOM 3100 O O . ASP A 1 399 ? -42.580 58.142 6.672 1.00 37.94 399 ASP A O 1
ATOM 3104 N N . ALA A 1 400 ? -42.054 56.500 5.208 1.00 33.66 400 ALA A N 1
ATOM 3105 C CA . ALA A 1 400 ? -41.314 57.156 4.091 1.00 33.66 400 ALA A CA 1
ATOM 3106 C C . ALA A 1 400 ? -40.305 56.201 3.365 1.00 33.66 400 ALA A C 1
ATOM 3108 O O . ALA A 1 400 ? -39.716 55.350 4.031 1.00 33.66 400 ALA A O 1
ATOM 3109 N N . PRO A 1 401 ? -40.058 56.329 2.033 1.00 43.78 401 PRO A N 1
ATOM 3110 C CA . PRO A 1 401 ? -39.163 55.440 1.257 1.00 43.78 401 PRO A CA 1
ATOM 3111 C C . PRO A 1 401 ? -37.835 56.133 0.781 1.00 43.78 401 PRO A C 1
ATOM 3113 O O . PRO A 1 401 ? -37.424 57.105 1.410 1.00 43.78 401 PRO A O 1
ATOM 3116 N N . PRO A 1 402 ? -37.097 55.631 -0.245 1.00 56.03 402 PRO A N 1
ATOM 3117 C CA . PRO A 1 402 ? -35.733 55.076 -0.172 1.00 56.03 402 PRO A CA 1
ATOM 3118 C C . PRO A 1 402 ? -34.620 56.041 -0.679 1.00 56.03 402 PRO A C 1
ATOM 3120 O O . PRO A 1 402 ? -34.878 57.231 -0.864 1.00 56.03 402 PRO A O 1
ATOM 3123 N N . PRO A 1 403 ? -33.383 55.559 -0.951 1.00 43.22 403 PRO A N 1
ATOM 3124 C CA . PRO A 1 403 ? -33.010 55.427 -2.375 1.00 43.22 403 PRO A CA 1
ATOM 3125 C C . PRO A 1 403 ? -32.063 54.257 -2.745 1.00 43.22 403 PRO A C 1
ATOM 3127 O O . PRO A 1 403 ? -31.457 53.603 -1.902 1.00 43.22 403 PRO A O 1
ATOM 3130 N N . SER A 1 404 ? -31.939 54.043 -4.057 1.00 46.00 404 SER A N 1
ATOM 3131 C CA . SER A 1 404 ? -31.062 53.104 -4.776 1.00 46.00 404 SER A CA 1
ATOM 3132 C C . SER A 1 404 ? -29.624 53.608 -4.996 1.00 46.00 404 SER A C 1
ATOM 3134 O O . SER A 1 404 ? -29.404 54.818 -5.054 1.00 46.00 404 SER A O 1
ATOM 3136 N N . ALA A 1 405 ? -28.685 52.691 -5.268 1.00 35.62 405 ALA A N 1
ATOM 3137 C CA . ALA A 1 405 ? -27.406 52.963 -5.944 1.00 35.62 405 ALA A CA 1
ATOM 3138 C C . ALA A 1 405 ? -26.973 51.761 -6.821 1.00 35.62 405 ALA A C 1
ATOM 3140 O O . ALA A 1 405 ? -27.432 50.642 -6.594 1.00 35.62 405 ALA A O 1
ATOM 3141 N N . ASP A 1 406 ? -26.152 52.034 -7.841 1.00 35.41 406 ASP A N 1
ATOM 3142 C CA . ASP A 1 406 ? -25.975 51.238 -9.073 1.00 35.41 406 ASP A CA 1
ATOM 3143 C C . ASP A 1 406 ? -25.025 50.012 -9.013 1.00 35.41 406 ASP A C 1
ATOM 3145 O O . ASP A 1 406 ? -24.205 49.900 -8.098 1.00 35.41 406 ASP A O 1
ATOM 3149 N N . PRO A 1 407 ? -25.102 49.099 -10.012 1.00 46.31 407 PRO A N 1
ATOM 3150 C CA . PRO A 1 407 ? -24.185 47.970 -10.191 1.00 46.31 407 PRO A CA 1
ATOM 3151 C C . PRO A 1 407 ? -22.910 48.356 -10.964 1.00 46.31 407 PRO A C 1
ATOM 3153 O O . PRO A 1 407 ? -22.914 49.324 -11.724 1.00 46.31 407 PRO A O 1
ATOM 3156 N N . LEU A 1 408 ? -21.850 47.542 -10.859 1.00 36.34 408 LEU A N 1
ATOM 3157 C CA . LEU A 1 408 ? -20.674 47.636 -11.735 1.00 36.34 408 LEU A CA 1
ATOM 3158 C C . LEU A 1 408 ? -20.211 46.270 -12.270 1.00 36.34 408 LEU A C 1
ATOM 3160 O O . LEU A 1 408 ? -19.877 45.364 -11.513 1.00 36.34 408 LEU A O 1
ATOM 3164 N N . ASP A 1 409 ? -20.184 46.220 -13.602 1.00 36.69 409 ASP A N 1
ATOM 3165 C CA . ASP A 1 409 ? -19.245 45.551 -14.509 1.00 36.69 409 ASP A CA 1
ATOM 3166 C C . ASP A 1 409 ? -18.980 44.036 -14.426 1.00 36.69 409 ASP A C 1
ATOM 3168 O O . ASP A 1 409 ? -18.259 43.516 -13.577 1.00 36.69 409 ASP A O 1
ATOM 3172 N N . ALA A 1 410 ? -19.439 43.356 -15.482 1.00 38.47 410 ALA A N 1
ATOM 3173 C CA . ALA A 1 410 ? -18.923 42.073 -15.949 1.00 38.47 410 ALA A CA 1
ATOM 3174 C C . ALA A 1 410 ? -18.027 42.270 -17.195 1.00 38.47 410 ALA A C 1
ATOM 3176 O O . ALA A 1 410 ? -18.339 43.121 -18.033 1.00 38.47 410 ALA A O 1
ATOM 3177 N N . PRO A 1 411 ? -16.975 41.454 -17.391 1.00 36.66 411 PRO A N 1
ATOM 3178 C CA . PRO A 1 411 ? -16.341 41.239 -18.691 1.00 36.66 411 PRO A CA 1
ATOM 3179 C C . PRO A 1 411 ? -16.971 40.039 -19.451 1.00 36.66 411 PRO A C 1
ATOM 3181 O O . PRO A 1 411 ? -17.711 39.253 -18.856 1.00 36.66 411 PRO A O 1
ATOM 3184 N N . PRO A 1 412 ? -16.745 39.908 -20.775 1.00 42.62 412 PRO A N 1
ATOM 3185 C CA . PRO A 1 412 ? -17.670 39.195 -21.663 1.00 42.62 412 PRO A CA 1
ATOM 3186 C C . PRO A 1 412 ? -17.309 37.733 -21.990 1.00 42.62 412 PRO A C 1
ATOM 3188 O O . PRO A 1 412 ? -16.150 37.327 -21.982 1.00 42.62 412 PRO A O 1
ATOM 3191 N N . SER A 1 413 ? -18.335 36.983 -22.398 1.00 40.31 413 SER A N 1
ATOM 3192 C CA . SER A 1 413 ? -18.248 35.782 -23.248 1.00 40.31 413 SER A CA 1
ATOM 3193 C C . SER A 1 413 ? -18.210 36.205 -24.738 1.00 40.31 413 SER A C 1
ATOM 3195 O O . SER A 1 413 ? -18.586 37.334 -25.048 1.00 40.31 413 SER A O 1
ATOM 3197 N N . ALA A 1 414 ? -17.777 35.423 -25.732 1.00 32.62 414 ALA A N 1
ATOM 3198 C CA . ALA A 1 414 ? -17.375 34.015 -25.830 1.00 32.62 414 ALA A CA 1
ATOM 3199 C C . ALA A 1 414 ? -16.420 33.840 -27.040 1.00 32.62 414 ALA A C 1
ATOM 3201 O O . ALA A 1 414 ? -16.312 34.759 -27.849 1.00 32.62 414 ALA A O 1
ATOM 3202 N N . ASP A 1 415 ? -15.865 32.639 -27.249 1.00 30.02 415 ASP A N 1
ATOM 3203 C CA . ASP A 1 415 ? -16.122 31.919 -28.514 1.00 30.02 415 ASP A CA 1
ATOM 3204 C C . ASP A 1 415 ? -15.979 30.386 -28.308 1.00 30.02 415 ASP A C 1
ATOM 3206 O O . ASP A 1 415 ? -15.119 29.984 -27.518 1.00 30.02 415 ASP A O 1
ATOM 3210 N N . PRO A 1 416 ? -16.810 29.517 -28.927 1.00 45.03 416 PRO A N 1
ATOM 3211 C CA . PRO A 1 416 ? -16.809 28.074 -28.667 1.00 45.03 416 PRO A CA 1
ATOM 3212 C C . PRO A 1 416 ? -16.373 27.237 -29.883 1.00 45.03 416 PRO A C 1
ATOM 3214 O O . PRO A 1 416 ? -16.974 27.351 -30.951 1.00 45.03 416 PRO A O 1
ATOM 3217 N N . LEU A 1 417 ? -15.425 26.308 -29.715 1.00 34.69 417 LEU A N 1
ATOM 3218 C CA . LEU A 1 417 ? -15.155 25.264 -30.713 1.00 34.69 417 LEU A CA 1
ATOM 3219 C C . LEU A 1 417 ? -14.884 23.889 -30.079 1.00 34.69 417 LEU A C 1
ATOM 3221 O O . LEU A 1 417 ? -14.212 23.775 -29.059 1.00 34.69 417 LEU A O 1
ATOM 3225 N N . ASP A 1 418 ? -15.428 22.877 -30.756 1.00 33.16 418 ASP A N 1
ATOM 3226 C CA . ASP A 1 418 ? -15.098 21.448 -30.729 1.00 33.16 418 ASP A CA 1
ATOM 3227 C C . ASP A 1 418 ? -15.249 20.660 -29.415 1.00 33.16 418 ASP A C 1
ATOM 3229 O O . ASP A 1 418 ? -14.292 20.266 -28.752 1.00 33.16 418 ASP A O 1
ATOM 3233 N N . ALA A 1 419 ? -16.499 20.269 -29.145 1.00 34.38 419 ALA A N 1
ATOM 3234 C CA . ALA A 1 419 ? -16.797 19.042 -28.408 1.00 34.38 419 ALA A CA 1
ATOM 3235 C C . ALA A 1 419 ? -16.828 17.833 -29.375 1.00 34.38 419 ALA A C 1
ATOM 3237 O O . ALA A 1 419 ? -17.685 17.806 -30.266 1.00 34.38 419 ALA A O 1
ATOM 3238 N N . PRO A 1 420 ? -15.965 16.811 -29.216 1.00 34.69 420 PRO A N 1
ATOM 3239 C CA . PRO A 1 420 ? -16.143 15.523 -29.883 1.00 34.69 420 PRO A CA 1
ATOM 3240 C C . PRO A 1 420 ? -17.256 14.697 -29.197 1.00 34.69 420 PRO A C 1
ATOM 3242 O O . PRO A 1 420 ? -17.487 14.846 -27.993 1.00 34.69 420 PRO A O 1
ATOM 3245 N N . PRO A 1 421 ? -17.978 13.835 -29.937 1.00 35.44 421 PRO A N 1
ATOM 3246 C CA . PRO A 1 421 ? -19.180 13.172 -29.438 1.00 35.44 421 PRO A CA 1
ATOM 3247 C C . PRO A 1 421 ? -18.895 12.046 -28.437 1.00 35.44 421 PRO A C 1
ATOM 3249 O O . PRO A 1 421 ? -17.931 11.291 -28.554 1.00 35.44 421 PRO A O 1
ATOM 3252 N N . SER A 1 422 ? -19.812 11.885 -27.485 1.00 34.88 422 SER A N 1
ATOM 3253 C CA . SER A 1 422 ? -19.824 10.780 -26.529 1.00 34.88 422 SER A CA 1
ATOM 3254 C C . SER A 1 422 ? -20.309 9.479 -27.179 1.00 34.88 422 SER A C 1
ATOM 3256 O O . SER A 1 422 ? -21.503 9.357 -27.425 1.00 34.88 422 SER A O 1
ATOM 3258 N N . THR A 1 423 ? -19.406 8.514 -27.390 1.00 35.41 423 THR A N 1
ATOM 3259 C CA . THR A 1 423 ? -19.646 7.049 -27.331 1.00 35.41 423 THR A CA 1
ATOM 3260 C C . THR A 1 423 ? -18.356 6.280 -27.639 1.00 35.41 423 THR A C 1
ATOM 3262 O O . THR A 1 423 ? -17.870 6.366 -28.768 1.00 35.41 423 THR A O 1
ATOM 3265 N N . PRO A 1 424 ? -17.848 5.449 -26.717 1.00 32.44 424 PRO A N 1
ATOM 3266 C CA . PRO A 1 424 ? -17.153 4.217 -27.062 1.00 32.44 424 PRO A CA 1
ATOM 3267 C C . PRO A 1 424 ? -18.183 3.084 -27.199 1.00 32.44 424 PRO A C 1
ATOM 3269 O O . PRO A 1 424 ? -18.971 2.853 -26.279 1.00 32.44 424 PRO A O 1
ATOM 3272 N N . ASP A 1 425 ? -18.166 2.371 -28.326 1.00 29.97 425 ASP A N 1
ATOM 3273 C CA . ASP A 1 425 ? -18.798 1.048 -28.419 1.00 29.97 425 ASP A CA 1
ATOM 3274 C C . ASP A 1 425 ? -18.123 0.071 -27.431 1.00 29.97 425 ASP A C 1
ATOM 3276 O O . ASP A 1 425 ? -16.919 0.190 -27.177 1.00 29.97 425 ASP A O 1
ATOM 3280 N N . PRO A 1 426 ? -18.855 -0.911 -26.876 1.00 38.50 426 PRO A N 1
ATOM 3281 C CA . PRO A 1 426 ? -18.290 -1.887 -25.957 1.00 38.50 426 PRO A CA 1
ATOM 3282 C C . PRO A 1 426 ? -17.557 -2.982 -26.739 1.00 38.50 426 PRO A C 1
ATOM 3284 O O . PRO A 1 426 ? -18.185 -3.923 -27.225 1.00 38.50 426 PRO A O 1
ATOM 3287 N N . LEU A 1 427 ? -16.231 -2.883 -26.838 1.00 32.50 427 LEU A N 1
ATOM 3288 C CA . LEU A 1 427 ? -15.390 -3.964 -27.355 1.00 32.50 427 LEU A CA 1
ATOM 3289 C C . LEU A 1 427 ? -14.292 -4.351 -26.358 1.00 32.50 427 LEU A C 1
ATOM 3291 O O . LEU A 1 427 ? -13.515 -3.520 -25.896 1.00 32.50 427 LEU A O 1
ATOM 3295 N N . ASP A 1 428 ? -14.269 -5.655 -26.087 1.00 33.53 428 ASP A N 1
ATOM 3296 C CA . ASP A 1 428 ? -13.150 -6.460 -25.604 1.00 33.53 428 ASP A CA 1
ATOM 3297 C C . ASP A 1 428 ? -12.556 -6.108 -24.230 1.00 33.53 428 ASP A C 1
ATOM 3299 O O . ASP A 1 428 ? -11.391 -5.737 -24.078 1.00 33.53 428 ASP A O 1
ATOM 3303 N N . ALA A 1 429 ? -13.341 -6.396 -23.188 1.00 32.25 429 ALA A N 1
ATOM 3304 C CA . ALA A 1 429 ? -12.753 -6.899 -21.949 1.00 32.25 429 ALA A CA 1
ATOM 3305 C C . ALA A 1 429 ? -12.146 -8.298 -22.214 1.00 32.25 429 ALA A C 1
ATOM 3307 O O . ALA A 1 429 ? -12.847 -9.154 -22.764 1.00 32.25 429 ALA A O 1
ATOM 3308 N N . PRO A 1 430 ? -10.882 -8.574 -21.836 1.00 32.41 430 PRO A N 1
ATOM 3309 C CA . PRO A 1 430 ? -10.326 -9.919 -21.938 1.00 32.41 430 PRO A CA 1
ATOM 3310 C C . PRO A 1 430 ? -11.066 -10.868 -20.975 1.00 32.41 430 PRO A C 1
ATOM 3312 O O . PRO A 1 430 ? -11.369 -10.466 -19.847 1.00 32.41 430 PRO A O 1
ATOM 3315 N N . PRO A 1 431 ? -11.369 -12.115 -21.380 1.00 33.06 431 PRO A N 1
ATOM 3316 C CA . PRO A 1 431 ? -12.137 -13.035 -20.552 1.00 33.06 431 PRO A CA 1
ATOM 3317 C C . PRO A 1 431 ? -11.360 -13.429 -19.293 1.00 33.06 431 PRO A C 1
ATOM 3319 O O . PRO A 1 431 ? -10.241 -13.938 -19.358 1.00 33.06 431 PRO A O 1
ATOM 3322 N N . SER A 1 432 ? -11.987 -13.219 -18.138 1.00 36.66 432 SER A N 1
ATOM 3323 C CA . SER A 1 432 ? -11.530 -13.771 -16.867 1.00 36.66 432 SER A CA 1
ATOM 3324 C C . SER A 1 432 ? -11.685 -15.294 -16.886 1.00 36.66 432 SER A C 1
ATOM 3326 O O . SER A 1 432 ? -12.785 -15.778 -17.130 1.00 36.66 432 SER A O 1
ATOM 3328 N N . THR A 1 433 ? -10.598 -16.009 -16.575 1.00 40.25 433 THR A N 1
ATOM 3329 C CA . THR A 1 433 ? -10.488 -17.473 -16.362 1.00 40.25 433 THR A CA 1
ATOM 3330 C C . THR A 1 433 ? -10.886 -18.412 -17.524 1.00 40.25 433 THR A C 1
ATOM 3332 O O . THR A 1 433 ? -11.930 -18.229 -18.145 1.00 40.25 433 THR A O 1
ATOM 3335 N N . PRO A 1 434 ? -10.116 -19.486 -17.798 1.00 33.00 434 PRO A N 1
ATOM 3336 C CA . PRO A 1 434 ? -10.583 -20.590 -18.636 1.00 33.00 434 PRO A CA 1
ATOM 3337 C C . PRO A 1 434 ? -11.654 -21.419 -17.909 1.00 33.00 434 PRO A C 1
ATOM 3339 O O . PRO A 1 434 ? -11.436 -21.874 -16.788 1.00 33.00 434 PRO A O 1
ATOM 3342 N N . ASP A 1 435 ? -12.778 -21.655 -18.581 1.00 30.11 435 ASP A N 1
ATOM 3343 C CA . ASP A 1 435 ? -13.862 -22.534 -18.126 1.00 30.11 435 ASP A CA 1
ATOM 3344 C C . ASP A 1 435 ? -13.401 -24.016 -18.173 1.00 30.11 435 ASP A C 1
ATOM 3346 O O . ASP A 1 435 ? -12.864 -24.445 -19.204 1.00 30.11 435 ASP A O 1
ATOM 3350 N N . PRO A 1 436 ? -13.562 -24.830 -17.110 1.00 38.62 436 PRO A N 1
ATOM 3351 C CA . PRO A 1 436 ? -13.050 -26.199 -17.078 1.00 38.62 436 PRO A CA 1
ATOM 3352 C C . PRO A 1 436 ? -14.030 -27.194 -17.723 1.00 38.62 436 PRO A C 1
ATOM 3354 O O . PRO A 1 436 ? -14.783 -27.885 -17.035 1.00 38.62 436 PRO A O 1
ATOM 3357 N N . LEU A 1 437 ? -13.984 -27.322 -19.052 1.00 33.28 437 LEU A N 1
ATOM 3358 C CA . LEU A 1 437 ? -14.729 -28.344 -19.801 1.00 33.28 437 LEU A CA 1
ATOM 3359 C C . LEU A 1 437 ? -13.798 -29.329 -20.524 1.00 33.28 437 LEU A C 1
ATOM 3361 O O . LEU A 1 437 ? -13.369 -29.081 -21.646 1.00 33.28 437 LEU A O 1
ATOM 3365 N N . ASP A 1 438 ? -13.493 -30.436 -19.837 1.00 34.81 438 ASP A N 1
ATOM 3366 C CA . ASP A 1 438 ? -13.635 -31.831 -20.312 1.00 34.81 438 ASP A CA 1
ATOM 3367 C C . ASP A 1 438 ? -12.657 -32.784 -19.593 1.00 34.81 438 ASP A C 1
ATOM 3369 O O . ASP A 1 438 ? -11.572 -33.111 -20.075 1.00 34.81 438 ASP A O 1
ATOM 3373 N N . ALA A 1 439 ? -13.098 -33.313 -18.447 1.00 33.72 439 ALA A N 1
ATOM 3374 C CA . ALA A 1 439 ? -12.570 -34.541 -17.854 1.00 33.72 439 ALA A CA 1
ATOM 3375 C C . ALA A 1 439 ? -13.746 -35.504 -17.575 1.00 33.72 439 ALA A C 1
ATOM 3377 O O . ALA A 1 439 ? -14.810 -35.053 -17.142 1.00 33.72 439 ALA A O 1
ATOM 3378 N N . PRO A 1 440 ? -13.617 -36.814 -17.866 1.00 34.03 440 PRO A N 1
ATOM 3379 C CA . PRO A 1 440 ? -14.756 -37.734 -17.904 1.00 34.03 440 PRO A CA 1
ATOM 3380 C C . PRO A 1 440 ? -15.317 -38.074 -16.508 1.00 34.03 440 PRO A C 1
ATOM 3382 O O . PRO A 1 440 ? -14.592 -38.012 -15.515 1.00 34.03 440 PRO A O 1
ATOM 3385 N N . PRO A 1 441 ? -16.597 -38.485 -16.412 1.00 32.28 441 PRO A N 1
ATOM 3386 C CA . PRO A 1 441 ? -17.261 -38.704 -15.131 1.00 32.28 441 PRO A CA 1
ATOM 3387 C C . PRO A 1 441 ? -16.758 -39.960 -14.406 1.00 32.28 441 PRO A C 1
ATOM 3389 O O . PRO A 1 441 ? -17.006 -41.089 -14.835 1.00 32.28 441 PRO A O 1
ATOM 3392 N N . SER A 1 442 ? -16.139 -39.759 -13.245 1.00 36.00 442 SER A N 1
ATOM 3393 C CA . SER A 1 442 ? -15.845 -40.817 -12.274 1.00 36.00 442 SER A CA 1
ATOM 3394 C C . SER A 1 442 ? -17.117 -41.221 -11.522 1.00 36.00 442 SER A C 1
ATOM 3396 O O . SER A 1 442 ? -17.544 -40.540 -10.590 1.00 36.00 442 SER A O 1
ATOM 3398 N N . THR A 1 443 ? -17.733 -42.339 -11.902 1.00 36.88 443 THR A N 1
ATOM 3399 C CA . THR A 1 443 ? -18.814 -42.957 -11.118 1.00 36.88 443 THR A CA 1
ATOM 3400 C C . THR A 1 443 ? -18.257 -43.624 -9.854 1.00 36.88 443 THR A C 1
ATOM 3402 O O . THR A 1 443 ? -17.310 -44.404 -9.978 1.00 36.88 443 THR A O 1
ATOM 3405 N N . PRO A 1 444 ? -18.840 -43.411 -8.660 1.00 37.16 444 PRO A N 1
ATOM 3406 C CA . PRO A 1 444 ? -18.490 -44.187 -7.476 1.00 37.16 444 PRO A CA 1
ATOM 3407 C C . PRO A 1 444 ? -19.197 -45.552 -7.502 1.00 37.16 444 PRO A C 1
ATOM 3409 O O . PRO A 1 444 ? -20.427 -45.613 -7.521 1.00 37.16 444 PRO A O 1
ATOM 3412 N N . ASP A 1 445 ? -18.427 -46.641 -7.476 1.00 35.31 445 ASP A N 1
ATOM 3413 C CA . ASP A 1 445 ? -18.964 -47.987 -7.230 1.00 35.31 445 ASP A CA 1
ATOM 3414 C C . ASP A 1 445 ? -19.288 -48.150 -5.726 1.00 35.31 445 ASP A C 1
ATOM 3416 O O . ASP A 1 445 ? -18.526 -47.661 -4.882 1.00 35.31 445 ASP A O 1
ATOM 3420 N N . PRO A 1 446 ? -20.413 -48.788 -5.347 1.00 36.66 446 PRO A N 1
ATOM 3421 C CA . PRO A 1 446 ? -20.861 -48.831 -3.961 1.00 36.66 446 PRO A CA 1
ATOM 3422 C C . PRO A 1 446 ? -20.174 -49.924 -3.130 1.00 36.66 446 PRO A C 1
ATOM 3424 O O . PRO A 1 446 ? -19.775 -50.979 -3.617 1.00 36.66 446 PRO A O 1
ATOM 3427 N N . LEU A 1 447 ? -20.101 -49.661 -1.825 1.00 36.53 447 LEU A N 1
ATOM 3428 C CA . LEU A 1 447 ? -19.585 -50.564 -0.797 1.00 36.53 447 LEU A CA 1
ATOM 3429 C C . LEU A 1 447 ? -20.429 -51.843 -0.675 1.00 36.53 447 LEU A C 1
ATOM 3431 O O . LEU A 1 447 ? -21.628 -51.750 -0.418 1.00 36.53 447 LEU A O 1
ATOM 3435 N N . ASP A 1 448 ? -19.777 -53.008 -0.688 1.00 34.69 448 ASP A N 1
ATOM 3436 C CA . ASP A 1 448 ? -20.327 -54.253 -0.138 1.00 34.69 448 ASP A CA 1
ATOM 3437 C C . ASP A 1 448 ? -19.500 -54.713 1.075 1.00 34.69 448 ASP A C 1
ATOM 3439 O O . ASP A 1 448 ? -18.267 -54.766 1.046 1.00 34.69 448 ASP A O 1
ATOM 3443 N N . ALA A 1 449 ? -20.198 -55.015 2.171 1.00 34.91 449 ALA A N 1
ATOM 3444 C CA . ALA A 1 449 ? -19.626 -55.379 3.468 1.00 34.91 449 ALA A CA 1
ATOM 3445 C C . ALA A 1 449 ? -19.463 -56.918 3.622 1.00 34.91 449 ALA A C 1
ATOM 3447 O O . ALA A 1 449 ? -20.044 -57.684 2.852 1.00 34.91 449 ALA A O 1
ATOM 3448 N N . PRO A 1 450 ? -18.663 -57.412 4.590 1.00 48.56 450 PRO A N 1
ATOM 3449 C CA . PRO A 1 450 ? -18.091 -58.763 4.539 1.00 48.56 450 PRO A CA 1
ATOM 3450 C C . PRO A 1 450 ? -18.921 -59.835 5.273 1.00 48.56 450 PRO A C 1
ATOM 3452 O O . PRO A 1 450 ? -19.794 -59.509 6.079 1.00 48.56 450 PRO A O 1
ATOM 3455 N N . PRO A 1 451 ? -18.535 -61.120 5.139 1.00 37.22 451 PRO A N 1
ATOM 3456 C CA . PRO A 1 451 ? -18.790 -62.124 6.166 1.00 37.22 451 PRO A CA 1
ATOM 3457 C C . PRO A 1 451 ? -17.506 -62.733 6.769 1.00 37.22 451 PRO A C 1
ATOM 3459 O O . PRO A 1 451 ? -16.717 -63.415 6.121 1.00 37.22 451 PRO A O 1
ATOM 3462 N N . SER A 1 452 ? -17.373 -62.489 8.070 1.00 34.31 452 SER A N 1
ATOM 3463 C CA . SER A 1 452 ? -16.797 -63.321 9.139 1.00 34.31 452 SER A CA 1
ATOM 3464 C C . SER A 1 452 ? -16.418 -64.791 8.849 1.00 34.31 452 SER A C 1
ATOM 3466 O O . SER A 1 452 ? -17.248 -65.583 8.412 1.00 34.31 452 SER A O 1
ATOM 3468 N N . THR A 1 453 ? -15.251 -65.229 9.353 1.00 37.88 453 THR A N 1
ATOM 3469 C CA . THR A 1 453 ? -15.129 -66.125 10.543 1.00 37.88 453 THR A CA 1
ATOM 3470 C C . THR A 1 453 ? -13.654 -66.315 10.995 1.00 37.88 453 THR A C 1
ATOM 3472 O O . THR A 1 453 ? -12.757 -66.017 10.209 1.00 37.88 453 THR A O 1
ATOM 3475 N N . PRO A 1 454 ? -13.378 -66.728 12.257 1.00 51.44 454 PRO A N 1
ATOM 3476 C CA . PRO A 1 454 ? -12.030 -66.739 12.859 1.00 51.44 454 PRO A CA 1
ATOM 3477 C C . PRO A 1 454 ? -11.414 -68.148 13.026 1.00 51.44 454 PRO A C 1
ATOM 3479 O O . PRO A 1 454 ? -12.158 -69.125 13.031 1.00 51.44 454 PRO A O 1
ATOM 3482 N N . ASP A 1 455 ? -10.088 -68.243 13.233 1.00 40.03 455 ASP A N 1
ATOM 3483 C CA . ASP A 1 455 ? -9.429 -68.767 14.464 1.00 40.03 455 ASP A CA 1
ATOM 3484 C C . ASP A 1 455 ? -7.868 -68.684 14.355 1.00 40.03 455 ASP A C 1
ATOM 3486 O O . ASP A 1 455 ? -7.394 -68.208 13.319 1.00 40.03 455 ASP A O 1
ATOM 3490 N N . PRO A 1 456 ? -7.044 -68.985 15.396 1.00 52.12 456 PRO A N 1
ATOM 3491 C CA . PRO A 1 456 ? -5.796 -68.244 15.653 1.00 52.12 456 PRO A CA 1
ATOM 3492 C C . PRO A 1 456 ? -4.529 -69.139 15.749 1.00 52.12 456 PRO A C 1
ATOM 3494 O O . PRO A 1 456 ? -4.553 -70.287 15.314 1.00 52.12 456 PRO A O 1
ATOM 3497 N N . LEU A 1 457 ? -3.476 -68.624 16.422 1.00 35.22 457 LEU A N 1
ATOM 3498 C CA . LEU A 1 457 ? -2.204 -69.286 16.816 1.00 35.22 457 LEU A CA 1
ATOM 3499 C C . LEU A 1 457 ? -1.191 -69.399 15.646 1.00 35.22 457 LEU A C 1
ATOM 3501 O O . LEU A 1 457 ? -1.548 -69.833 14.562 1.00 35.22 457 LEU A O 1
ATOM 3505 N N . ASP A 1 458 ? 0.080 -68.988 15.718 1.00 37.75 458 ASP A N 1
ATOM 3506 C CA . ASP A 1 458 ? 1.062 -68.967 16.814 1.00 37.75 458 ASP A CA 1
ATOM 3507 C C . ASP A 1 458 ? 2.217 -67.967 16.527 1.00 37.75 458 ASP A C 1
ATOM 3509 O O . ASP A 1 458 ? 2.373 -67.468 15.413 1.00 37.75 458 ASP A O 1
ATOM 3513 N N . ALA A 1 459 ? 3.081 -67.730 17.520 1.00 41.50 459 ALA A N 1
ATOM 3514 C CA . ALA A 1 459 ? 4.363 -67.013 17.403 1.00 41.50 459 ALA A CA 1
ATOM 3515 C C . ALA A 1 459 ? 5.506 -67.826 18.065 1.00 41.50 459 ALA A C 1
ATOM 3517 O O . ALA A 1 459 ? 5.203 -68.731 18.844 1.00 41.50 459 ALA A O 1
ATOM 3518 N N . PRO A 1 460 ? 6.805 -67.456 17.946 1.00 53.44 460 PRO A N 1
ATOM 3519 C CA . PRO A 1 460 ? 7.537 -66.825 16.841 1.00 53.44 460 PRO A CA 1
ATOM 3520 C C . PRO A 1 460 ? 8.544 -67.885 16.277 1.00 53.44 460 PRO A C 1
ATOM 3522 O O . PRO A 1 460 ? 8.020 -68.809 15.659 1.00 53.44 460 PRO A O 1
ATOM 3525 N N . PRO A 1 461 ? 9.884 -67.971 16.537 1.00 49.06 461 PRO A N 1
ATOM 3526 C CA . PRO A 1 461 ? 10.984 -67.007 16.764 1.00 49.06 461 PRO A CA 1
ATOM 3527 C C . PRO A 1 461 ? 12.112 -67.031 15.687 1.00 49.06 461 PRO A C 1
ATOM 3529 O O . PRO A 1 461 ? 12.313 -68.030 15.001 1.00 49.06 461 PRO A O 1
ATOM 3532 N N . GLY A 1 462 ? 12.959 -65.989 15.670 1.00 34.97 462 GLY A N 1
ATOM 3533 C CA . GLY A 1 462 ? 14.281 -65.970 15.005 1.00 34.97 462 GLY A CA 1
ATOM 3534 C C . GLY A 1 462 ? 14.338 -65.114 13.727 1.00 34.97 462 GLY A C 1
ATOM 3535 O O . GLY A 1 462 ? 13.472 -65.253 12.872 1.00 34.97 462 GLY A O 1
ATOM 3536 N N . SER A 1 463 ? 15.323 -64.229 13.533 1.00 40.88 463 SER A N 1
ATOM 3537 C CA . SER A 1 463 ? 16.575 -63.984 14.285 1.00 40.88 463 SER A CA 1
ATOM 3538 C C . SER A 1 463 ? 17.037 -62.536 14.157 1.00 40.88 463 SER A C 1
ATOM 3540 O O . SER A 1 463 ? 16.946 -62.043 13.012 1.00 40.88 463 SER A O 1
#

Nearest PDB structures (foldseek):
  6qh5-assembly1_M  TM=3.038E-01  e=5.565E+00  Rattus norvegicus

Radius of gyration: 32.3 Å; Cα contacts (8 Å, |Δi|>4): 630; chains: 1; bounding box: 81×126×78 Å

Mean predicted aligned error: 12.9 Å